Protein AF-A0A1L9BGU7-F1 (afdb_monomer)

Organism: NCBI:txid83449

Secondary structure (DSSP, 8-state):
-HHHHHTT-SEEEEE-STTS-HHHHHHHHHHHHHHTT---EEEEE--SS-TTHHHHHHHHHHHHHTTT-TTHHHHHH-TTS-HHHHHHHHHHHHHTSTT-EEEEES----PPTTSPPPHHHHHHHHHHHHHHT-TT-EEEEE--TT---TTPEEEE--S---HHHHS-GGGSTTTHHHHHHHHHHHGGGGGGS-HHHHHHHHHHHHTT--HHHHHHHT--HHHHHHHHHHTSSSHHHHHHHHHHHTT-SS-B-HHHHHHTTGGGS-HHHHHHIIIIIEEEETTEEEE-HHHHHHHHHTT-S-HHHHHHHHHHHHHHHHHHHHHHHHTT-HHHHHHHHHHHHHHHHHHT-HHHHHSSSS----HHHHHHHHHHHHHTT-HHHHHHHHHHHHHH-TT-HHHHHHHHHHHHHHT--HHHHHHHHHHHHHH-TT-HHHHHHHHHHHHHTT-HHHHHHHHHHHHHHH--S-GGGGHHHIIIIIHHHHHHHHHTT-HHHHHHHHHTS-HHHHHH-HHHHHHHHHHHHHHHHHTT---S-TTS-TTTTTS--SS---HHHHTTEEEEEEEEEEEE-SS-EEEEEEEE-TTT--EEEEEEEE-HHHHHHHTTTSTT----TT-EEEEEEEPPPTT-SS-EEEEEE--S--TTT---SSPPSS-TTHHHHHHHHTT--

Structure (mmCIF, N/CA/C/O backbone):
data_AF-A0A1L9BGU7-F1
#
_entry.id   AF-A0A1L9BGU7-F1
#
loop_
_atom_site.group_PDB
_atom_site.id
_atom_site.type_symbol
_atom_site.label_atom_id
_atom_site.label_alt_id
_atom_site.label_comp_id
_atom_site.label_asym_id
_atom_site.label_entity_id
_atom_site.label_seq_id
_atom_site.pdbx_PDB_ins_code
_atom_site.Cartn_x
_atom_site.Cartn_y
_atom_site.Cartn_z
_atom_site.occupancy
_atom_site.B_iso_or_equiv
_atom_site.auth_seq_id
_atom_site.auth_comp_id
_atom_site.auth_asym_id
_atom_site.auth_atom_id
_atom_site.pdbx_PDB_model_num
ATOM 1 N N . MET A 1 1 ? -30.555 -4.571 18.712 1.00 84.94 1 MET A N 1
ATOM 2 C CA . MET A 1 1 ? -29.286 -5.071 19.296 1.00 84.94 1 MET A CA 1
ATOM 3 C C . MET A 1 1 ? -29.514 -5.781 20.628 1.00 84.94 1 MET A C 1
ATOM 5 O O . MET A 1 1 ? -29.569 -6.997 20.608 1.00 84.94 1 MET A O 1
ATOM 9 N N . ARG A 1 2 ? -29.739 -5.081 21.756 1.00 82.69 2 ARG A N 1
ATOM 10 C CA . ARG A 1 2 ? -29.904 -5.728 23.083 1.00 82.69 2 ARG A CA 1
ATOM 11 C C . ARG A 1 2 ? -30.995 -6.803 23.138 1.00 82.69 2 ARG A C 1
ATOM 13 O O . ARG A 1 2 ? -30.746 -7.878 23.661 1.00 82.69 2 ARG A O 1
ATOM 20 N N . ALA A 1 3 ? -32.172 -6.516 22.582 1.00 83.94 3 ALA A N 1
ATOM 21 C CA . ALA A 1 3 ? -33.269 -7.483 22.535 1.00 83.94 3 ALA A CA 1
ATOM 22 C C . ALA A 1 3 ? -32.882 -8.760 21.766 1.00 83.94 3 ALA A C 1
ATOM 24 O O . ALA A 1 3 ? -33.153 -9.849 22.245 1.00 83.94 3 ALA A O 1
ATOM 25 N N . ALA A 1 4 ? -32.172 -8.618 20.641 1.00 84.44 4 ALA A N 1
ATOM 26 C CA . ALA A 1 4 ? -31.720 -9.748 19.829 1.00 84.44 4 ALA A CA 1
ATOM 27 C C . ALA A 1 4 ? -30.653 -10.602 20.544 1.00 84.44 4 ALA A C 1
ATOM 29 O O . ALA A 1 4 ? -30.721 -11.825 20.508 1.00 84.44 4 ALA A O 1
ATOM 30 N N . LEU A 1 5 ? -29.705 -9.977 21.260 1.00 84.25 5 LEU A N 1
ATOM 31 C CA . LEU A 1 5 ? -28.765 -10.723 22.116 1.00 84.25 5 LEU A CA 1
ATOM 32 C C . LEU A 1 5 ? -29.499 -11.447 23.254 1.00 84.25 5 LEU A C 1
ATOM 34 O O . LEU A 1 5 ? -29.192 -12.594 23.556 1.00 84.25 5 LEU A O 1
ATOM 38 N N . GLY A 1 6 ? -30.492 -10.796 23.868 1.00 82.31 6 GLY A N 1
ATOM 39 C CA . GLY A 1 6 ? -31.303 -11.392 24.932 1.00 82.31 6 GLY A CA 1
ATOM 40 C C . GLY A 1 6 ? -32.196 -12.544 24.465 1.00 82.31 6 GLY A C 1
ATOM 41 O O . GLY A 1 6 ? -32.498 -13.423 25.262 1.00 82.31 6 GLY A O 1
ATOM 42 N N . SER A 1 7 ? -32.5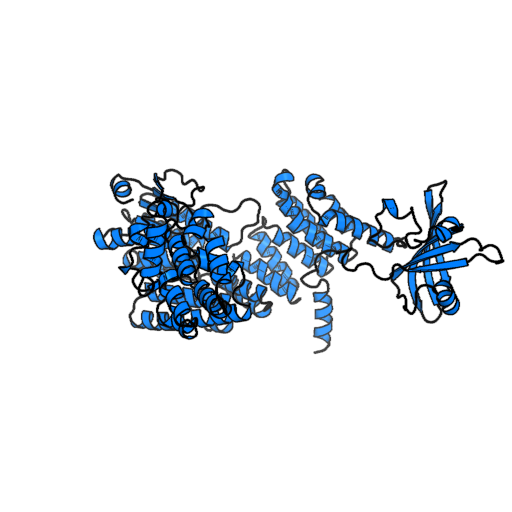86 -12.573 23.187 1.00 83.50 7 SER A N 1
ATOM 43 C CA . SER A 1 7 ? -33.381 -13.651 22.587 1.00 83.50 7 SER A CA 1
ATOM 44 C C . SER A 1 7 ? -32.539 -14.825 22.071 1.00 83.50 7 SER A C 1
ATOM 46 O O . SER A 1 7 ? -33.051 -15.650 21.322 1.00 83.50 7 SER A O 1
ATOM 48 N N . GLY A 1 8 ? -31.251 -14.891 22.429 1.00 82.75 8 GLY A N 1
ATOM 49 C CA . GLY A 1 8 ? -30.374 -16.015 22.092 1.00 82.75 8 GLY A CA 1
ATOM 50 C C . GLY A 1 8 ? -29.666 -15.915 20.740 1.00 82.75 8 GLY A C 1
ATOM 51 O O . GLY A 1 8 ? -29.096 -16.909 20.299 1.00 82.75 8 GLY A O 1
ATOM 52 N N . ALA A 1 9 ? -29.655 -14.750 20.076 1.00 86.31 9 ALA A N 1
ATOM 53 C CA . ALA A 1 9 ? -28.866 -14.594 18.855 1.00 86.31 9 ALA A CA 1
ATOM 54 C C . ALA A 1 9 ? -27.372 -14.821 19.152 1.00 86.31 9 ALA A C 1
ATOM 56 O O . ALA A 1 9 ? -26.791 -14.171 20.029 1.00 86.31 9 ALA A O 1
ATOM 57 N N . THR A 1 10 ? -26.757 -15.741 18.410 1.00 90.12 10 THR A N 1
ATOM 58 C CA . THR A 1 10 ? -25.336 -16.099 18.532 1.00 90.12 10 THR A CA 1
ATOM 59 C C . THR A 1 10 ? -24.440 -15.127 17.768 1.00 90.12 10 THR A C 1
ATOM 61 O O . THR A 1 10 ? -23.324 -14.850 18.201 1.00 90.12 10 THR A O 1
ATOM 64 N N . MET A 1 11 ? -24.926 -14.549 16.666 1.00 93.19 11 MET A N 1
ATOM 65 C CA . MET A 1 11 ? -24.217 -13.532 15.892 1.00 93.19 11 MET A CA 1
ATOM 66 C C . MET A 1 11 ? -25.169 -12.429 15.420 1.00 93.19 11 MET A C 1
ATOM 68 O O . MET A 1 11 ? -26.231 -12.700 14.862 1.00 93.19 11 MET A O 1
ATOM 72 N N . LEU A 1 12 ? -24.773 -11.172 15.622 1.00 94.19 12 LEU A N 1
ATOM 73 C CA . LEU A 1 12 ? -25.428 -9.984 15.083 1.00 94.19 12 LEU A CA 1
ATOM 74 C C . LEU A 1 12 ? -24.540 -9.321 14.031 1.00 94.19 12 LEU A C 1
ATOM 76 O O . LEU A 1 12 ? -23.402 -8.961 14.329 1.00 94.19 12 LEU A O 1
ATOM 80 N N . ALA A 1 13 ? -25.085 -9.075 12.842 1.00 93.06 13 ALA A N 1
ATOM 81 C CA . ALA A 1 13 ? -24.424 -8.298 11.797 1.00 93.06 13 ALA A CA 1
ATOM 82 C C . ALA A 1 13 ? -24.963 -6.860 11.792 1.00 93.06 13 ALA A C 1
ATOM 84 O O . ALA A 1 13 ? -26.110 -6.619 11.413 1.00 93.06 13 ALA A O 1
ATOM 85 N N . LEU A 1 14 ? -24.147 -5.889 12.205 1.00 91.94 14 LEU A N 1
ATOM 86 C CA . LEU A 1 14 ? -24.494 -4.469 12.145 1.00 91.94 14 LEU A CA 1
ATOM 87 C C . LEU A 1 14 ? -24.260 -3.951 10.724 1.00 91.94 14 LEU A C 1
ATOM 89 O O . LEU A 1 14 ? -23.121 -3.686 10.329 1.00 91.94 14 LEU A O 1
ATOM 93 N N . LYS A 1 15 ? -25.347 -3.792 9.966 1.00 88.75 15 LYS A N 1
ATOM 94 C CA . LYS A 1 15 ? -25.348 -3.297 8.583 1.00 88.75 15 LYS A CA 1
ATOM 95 C C . LYS A 1 15 ? -25.882 -1.869 8.511 1.00 88.75 15 LYS A C 1
ATOM 97 O O . LYS A 1 15 ? -26.483 -1.353 9.446 1.00 88.75 15 LYS A O 1
ATOM 102 N N . GLY A 1 16 ? -25.629 -1.199 7.395 1.00 81.75 16 GLY A N 1
ATOM 103 C CA . GLY A 1 16 ? -26.110 0.158 7.132 1.00 81.75 16 GLY A CA 1
ATOM 104 C C . GLY A 1 16 ? -25.230 0.873 6.115 1.00 81.75 16 GLY A C 1
ATOM 105 O O . GLY A 1 16 ? -24.106 0.428 5.844 1.00 81.75 16 GLY A O 1
ATOM 106 N N . GLN A 1 17 ? -25.716 1.991 5.576 1.00 76.38 17 GLN A N 1
ATOM 107 C CA . GLN A 1 17 ? -24.970 2.804 4.612 1.00 76.38 17 GLN A CA 1
ATOM 108 C C . GLN A 1 17 ? -23.632 3.317 5.189 1.00 76.38 17 GLN A C 1
ATOM 110 O O . GLN A 1 17 ? -23.334 3.211 6.392 1.00 76.38 17 GLN A O 1
ATOM 115 N N . ARG A 1 18 ? -22.772 3.858 4.316 1.00 70.94 18 ARG A N 1
ATOM 116 C CA . ARG A 1 18 ? -21.583 4.603 4.760 1.00 70.94 18 ARG A CA 1
ATOM 117 C C . ARG A 1 18 ? -22.058 5.765 5.638 1.00 70.94 18 ARG A C 1
ATOM 119 O O . ARG A 1 18 ? -23.049 6.388 5.297 1.00 70.94 18 ARG A O 1
ATOM 126 N N . SER A 1 19 ? -21.373 6.021 6.756 1.00 71.62 19 SER A N 1
ATOM 127 C CA . SER A 1 19 ? -21.734 7.002 7.806 1.00 71.62 19 SER A CA 1
ATOM 128 C C . SER A 1 19 ? -22.910 6.669 8.743 1.00 71.62 19 SER A C 1
ATOM 130 O O . SER A 1 19 ? -23.156 7.429 9.673 1.00 71.62 19 SER A O 1
ATOM 132 N N . ALA A 1 20 ? -23.553 5.499 8.630 1.00 75.81 20 ALA A N 1
ATOM 133 C CA . ALA A 1 20 ? -24.648 5.094 9.532 1.00 75.81 20 ALA A CA 1
ATOM 134 C C . ALA A 1 20 ? -24.241 4.879 11.016 1.00 75.81 20 ALA A C 1
ATOM 136 O O . ALA A 1 20 ? -25.021 4.360 11.807 1.00 75.81 20 ALA A O 1
ATOM 137 N N . GLY A 1 21 ? -23.005 5.217 11.407 1.00 79.38 21 GLY A N 1
ATOM 138 C CA . GLY A 1 21 ? -22.549 5.142 12.797 1.00 79.38 21 GLY A CA 1
ATOM 139 C C . GLY A 1 21 ? -22.289 3.728 13.325 1.00 79.38 21 GLY A C 1
ATOM 140 O O . GLY A 1 21 ? -22.344 3.529 14.533 1.00 79.38 21 GLY A O 1
ATOM 141 N N . LYS A 1 22 ? -21.993 2.749 12.455 1.00 86.25 22 LYS A N 1
ATOM 142 C CA . LYS A 1 22 ? -21.775 1.336 12.835 1.00 86.25 22 LYS A CA 1
ATOM 143 C C . LYS A 1 22 ? -20.751 1.154 13.962 1.00 86.25 22 LYS A C 1
ATOM 145 O O . LYS A 1 22 ? -21.089 0.563 14.982 1.00 86.25 22 LYS A O 1
ATOM 150 N N . SER A 1 23 ? -19.549 1.704 13.805 1.00 85.75 23 SER A N 1
ATOM 151 C CA . SER A 1 23 ? -18.476 1.599 14.804 1.00 85.75 23 SER A CA 1
ATOM 152 C C . SER A 1 23 ? -18.863 2.261 16.130 1.00 85.75 23 SER A C 1
ATOM 154 O O . SER A 1 23 ? -18.726 1.653 17.187 1.00 85.75 23 SER A O 1
ATOM 156 N N . ALA A 1 24 ? -19.482 3.448 16.083 1.00 83.75 24 ALA A N 1
ATOM 157 C CA . ALA A 1 24 ? -19.988 4.130 17.277 1.00 83.75 24 ALA A CA 1
ATOM 158 C C . ALA A 1 24 ? -21.103 3.333 17.983 1.00 83.75 24 ALA A C 1
ATOM 160 O O . ALA A 1 24 ? -21.158 3.277 19.211 1.00 83.75 24 ALA A O 1
ATOM 161 N N . ALA A 1 25 ? -21.992 2.687 17.222 1.00 88.25 25 ALA A N 1
ATOM 162 C CA . ALA A 1 25 ? -23.036 1.823 17.762 1.00 88.25 25 ALA A CA 1
ATOM 163 C C . ALA A 1 25 ? -22.452 0.558 18.413 1.00 88.25 25 ALA A C 1
ATOM 165 O O . ALA A 1 25 ? -22.899 0.182 19.497 1.00 88.25 25 ALA A O 1
ATOM 166 N N . ALA A 1 26 ? -21.442 -0.058 17.790 1.00 91.44 26 ALA A N 1
ATOM 167 C CA . ALA A 1 26 ? -20.724 -1.210 18.329 1.00 91.44 26 ALA A CA 1
ATOM 168 C C . ALA A 1 26 ? -19.986 -0.859 19.631 1.00 91.44 26 ALA A C 1
ATOM 170 O O . ALA A 1 26 ? -20.182 -1.535 20.639 1.00 91.44 26 ALA A O 1
ATOM 171 N N . ALA A 1 27 ? -19.227 0.242 19.648 1.00 89.00 27 ALA A N 1
ATOM 172 C CA . ALA A 1 27 ? -18.522 0.727 20.834 1.00 89.00 27 ALA A CA 1
ATOM 173 C C . ALA A 1 27 ? -19.491 1.084 21.976 1.00 89.00 27 ALA A C 1
ATOM 175 O O . ALA A 1 27 ? -19.292 0.682 23.124 1.00 89.00 27 ALA A O 1
ATOM 176 N N . LYS A 1 28 ? -20.602 1.771 21.667 1.00 89.12 28 LYS A N 1
ATOM 177 C CA . LYS A 1 28 ? -21.647 2.077 22.657 1.00 89.12 28 LYS A CA 1
ATOM 178 C C . LYS A 1 28 ? -22.281 0.807 23.221 1.00 89.12 28 LYS A C 1
ATOM 180 O O . LYS A 1 28 ? -22.528 0.746 24.422 1.00 89.12 28 LYS A O 1
ATOM 185 N N . LEU A 1 29 ? -22.562 -0.189 22.379 1.00 91.69 29 LEU A N 1
ATOM 186 C CA . LEU A 1 29 ? -23.108 -1.467 22.830 1.00 91.69 29 LEU A CA 1
ATOM 187 C C . LEU A 1 29 ? -22.119 -2.199 23.739 1.00 91.69 29 LEU A C 1
ATOM 189 O O . LEU A 1 29 ? -22.529 -2.634 24.810 1.00 91.69 29 LEU A O 1
ATOM 193 N N . ALA A 1 30 ? -20.848 -2.294 23.340 1.00 91.62 30 ALA A N 1
ATOM 194 C CA . ALA A 1 30 ? -19.791 -2.912 24.136 1.00 91.62 30 ALA A CA 1
ATOM 195 C C . ALA A 1 30 ? -19.731 -2.298 25.540 1.00 91.62 30 ALA A C 1
ATOM 197 O O . ALA A 1 30 ? -19.812 -3.016 26.532 1.00 91.62 30 ALA A O 1
ATOM 198 N N . ARG A 1 31 ? -19.723 -0.962 25.621 1.00 89.88 31 ARG A N 1
ATOM 199 C CA . ARG A 1 31 ? -19.737 -0.234 26.892 1.00 89.88 31 ARG A CA 1
ATOM 200 C C . ARG A 1 31 ? -20.977 -0.535 27.733 1.00 89.88 31 ARG A C 1
ATOM 202 O O . ARG A 1 31 ? -20.855 -0.845 28.907 1.00 89.88 31 ARG A O 1
ATOM 209 N N . VAL A 1 32 ? -22.169 -0.470 27.137 1.00 90.44 32 VAL A N 1
ATOM 210 C CA . VAL A 1 32 ? -23.433 -0.755 27.840 1.00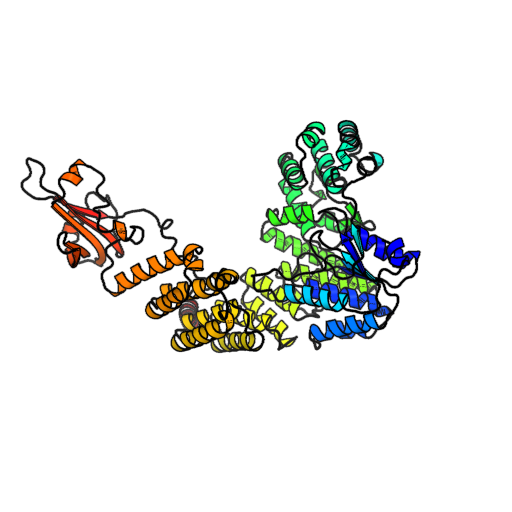 90.44 32 VAL A CA 1
ATOM 211 C C . VAL A 1 32 ? -23.450 -2.180 28.404 1.00 90.44 32 VAL A C 1
ATOM 213 O O . VAL A 1 32 ? -23.921 -2.397 29.516 1.00 90.44 32 VAL A O 1
ATOM 216 N N . LEU A 1 33 ? -22.935 -3.159 27.660 1.00 90.38 33 LEU A N 1
ATOM 217 C CA . LEU A 1 33 ? -22.846 -4.543 28.127 1.00 90.38 33 LEU A CA 1
ATOM 218 C C . LEU A 1 33 ? -21.845 -4.692 29.286 1.00 90.38 33 LEU A C 1
ATOM 220 O O . LEU A 1 33 ? -22.174 -5.342 30.280 1.00 90.38 33 LEU A O 1
ATOM 224 N N . ALA A 1 34 ? -20.680 -4.046 29.195 1.00 87.56 34 ALA A N 1
ATOM 225 C CA . ALA A 1 34 ? -19.657 -4.098 30.240 1.00 87.56 34 ALA A CA 1
ATOM 226 C C . ALA A 1 34 ? -20.081 -3.349 31.520 1.00 87.56 34 ALA A C 1
ATOM 228 O O . ALA A 1 34 ? -20.040 -3.912 32.610 1.00 87.56 34 ALA A O 1
ATOM 229 N N . GLU A 1 35 ? -20.526 -2.096 31.399 1.00 88.06 35 GLU A N 1
ATOM 230 C CA . GLU A 1 35 ? -20.803 -1.208 32.538 1.00 88.06 35 GLU A CA 1
ATOM 231 C C . GLU A 1 35 ? -22.176 -1.468 33.171 1.00 88.06 35 GLU A C 1
ATOM 233 O O . GLU A 1 35 ? -22.280 -1.614 34.388 1.00 88.06 35 GLU A O 1
ATOM 238 N N . GLU A 1 36 ? -23.246 -1.537 32.368 1.00 83.69 36 GLU A N 1
ATOM 239 C CA . GLU A 1 36 ? -24.613 -1.632 32.906 1.00 83.69 36 GLU A CA 1
ATOM 240 C C . GLU A 1 36 ? -24.984 -3.070 33.282 1.00 83.69 36 GLU A C 1
ATOM 242 O O . GLU A 1 36 ? -25.737 -3.288 34.230 1.00 83.69 36 GLU A O 1
ATOM 247 N N . ARG A 1 37 ? -24.485 -4.064 32.534 1.00 75.06 37 ARG A N 1
ATOM 248 C CA . ARG A 1 37 ? -24.844 -5.480 32.729 1.00 75.06 37 ARG A CA 1
ATOM 249 C C . ARG A 1 37 ? -23.760 -6.325 33.379 1.00 75.06 37 ARG A C 1
ATOM 251 O O . ARG A 1 37 ? -24.039 -7.482 33.683 1.00 75.06 37 ARG A O 1
ATOM 258 N N . LYS A 1 38 ? -22.560 -5.772 33.595 1.00 84.31 38 LYS A N 1
ATOM 259 C CA . LYS A 1 38 ? -21.396 -6.514 34.107 1.00 84.31 38 LYS A CA 1
ATOM 260 C C . LYS A 1 38 ? -21.115 -7.791 33.301 1.00 84.31 38 LYS A C 1
ATOM 262 O O . LYS A 1 38 ? -20.649 -8.784 33.852 1.00 84.31 38 LYS A O 1
ATOM 267 N N . GLN A 1 39 ? -21.448 -7.781 32.009 1.00 86.12 39 GLN A N 1
ATOM 268 C CA . GLN A 1 39 ? -21.186 -8.900 31.113 1.00 86.12 39 GLN A CA 1
ATOM 269 C C . GLN A 1 39 ? -19.757 -8.764 30.569 1.00 86.12 39 GLN A C 1
ATOM 271 O O . GLN A 1 39 ? -19.393 -7.660 30.159 1.00 86.12 39 GLN A O 1
ATOM 276 N N . PRO A 1 40 ? -18.946 -9.837 30.531 1.00 89.06 40 PRO A N 1
ATOM 277 C CA . PRO A 1 40 ? -17.625 -9.779 29.918 1.00 89.06 40 PRO A CA 1
ATOM 278 C C . PRO A 1 40 ? -17.739 -9.428 28.433 1.00 89.06 40 PRO A C 1
ATOM 280 O O . PRO A 1 40 ? -18.518 -10.036 27.694 1.00 89.06 40 PRO A O 1
ATOM 283 N N . VAL A 1 41 ? -16.967 -8.439 27.989 1.00 92.44 41 VAL A N 1
ATOM 284 C CA . VAL A 1 41 ? -16.930 -8.000 26.593 1.00 92.44 41 VAL A CA 1
ATOM 285 C C . VAL A 1 41 ? -15.484 -7.929 26.144 1.00 92.44 41 VAL A C 1
ATOM 287 O O . VAL A 1 41 ? -14.657 -7.333 26.827 1.00 92.44 41 VAL A O 1
ATOM 290 N N . VAL A 1 42 ? -15.204 -8.485 24.968 1.00 93.19 42 VAL A N 1
ATOM 291 C CA . VAL A 1 42 ? -13.938 -8.269 24.265 1.00 93.19 42 VAL A CA 1
ATOM 292 C C . VAL A 1 42 ? -14.246 -7.457 23.019 1.00 93.19 42 VAL A C 1
ATOM 294 O O . VAL A 1 42 ? -14.942 -7.924 22.115 1.00 93.19 42 VAL A O 1
ATOM 297 N N . PHE A 1 43 ? -13.771 -6.215 22.995 1.00 93.19 43 PHE A N 1
ATOM 298 C CA . PHE A 1 43 ? -13.943 -5.305 21.871 1.00 93.19 43 PHE A CA 1
ATOM 299 C C . PHE A 1 43 ? -12.684 -5.309 21.005 1.00 93.19 43 PHE A C 1
ATOM 301 O O . PHE A 1 43 ? -11.630 -4.827 21.418 1.00 93.19 43 PHE A O 1
ATOM 308 N N . ILE A 1 44 ? -12.797 -5.837 19.792 1.00 92.31 44 ILE A N 1
ATOM 309 C CA . ILE A 1 44 ? -11.717 -5.874 18.811 1.00 92.31 44 ILE A CA 1
ATOM 310 C C . ILE A 1 44 ? -12.064 -4.888 17.709 1.00 92.31 44 ILE A C 1
ATOM 312 O O . ILE A 1 44 ? -13.072 -5.044 17.026 1.00 92.31 44 ILE A O 1
ATOM 316 N N . SER A 1 45 ? -11.219 -3.881 17.525 1.00 89.31 45 SER A N 1
ATOM 317 C CA . SER A 1 45 ? -11.273 -3.004 16.361 1.00 89.31 45 SER A CA 1
ATOM 318 C C . SER A 1 45 ? -9.997 -3.197 15.569 1.00 89.31 45 SER A C 1
ATOM 320 O O . SER A 1 45 ? -8.911 -3.079 16.137 1.00 89.31 45 SER A O 1
ATOM 322 N N . ILE A 1 46 ? -10.129 -3.527 14.284 1.00 88.06 46 ILE A N 1
ATOM 323 C CA . ILE A 1 46 ? -8.989 -3.537 13.367 1.00 88.06 46 ILE A CA 1
ATOM 324 C C . ILE A 1 46 ? -8.758 -2.087 12.935 1.00 88.06 46 ILE A C 1
ATOM 326 O O . ILE A 1 46 ? -9.644 -1.511 12.285 1.00 88.06 46 ILE A O 1
ATOM 330 N N . PRO A 1 47 ? -7.611 -1.473 13.291 1.00 85.00 47 PRO A N 1
ATOM 331 C CA . PRO A 1 47 ? -7.311 -0.115 12.875 1.00 85.00 47 PRO A CA 1
ATOM 332 C C . PRO A 1 47 ? -7.412 0.017 11.356 1.00 85.00 47 PRO A C 1
ATOM 334 O O . PRO A 1 47 ? -6.965 -0.841 10.592 1.00 85.00 47 PRO A O 1
ATOM 337 N N . ARG A 1 48 ? -8.041 1.101 10.901 1.00 71.94 48 ARG A N 1
ATOM 338 C CA . ARG A 1 48 ? -8.187 1.365 9.471 1.00 71.94 48 ARG A CA 1
ATOM 339 C C . ARG A 1 48 ? -6.877 1.916 8.938 1.00 71.94 48 ARG A C 1
ATOM 341 O O . ARG A 1 48 ? -6.487 3.005 9.341 1.00 71.94 48 ARG A O 1
ATOM 348 N N . ASN A 1 49 ? -6.304 1.221 7.961 1.00 67.25 49 ASN A N 1
ATOM 349 C CA . ASN A 1 49 ? -5.027 1.548 7.330 1.00 67.25 49 ASN A CA 1
ATOM 350 C C . ASN A 1 49 ? -3.856 1.439 8.323 1.00 67.25 49 ASN A C 1
ATOM 352 O O . ASN A 1 49 ? -3.769 2.152 9.317 1.00 67.25 49 ASN A O 1
ATOM 356 N N . GLY A 1 50 ? -2.957 0.512 8.033 1.00 77.69 50 GLY A N 1
ATOM 357 C CA . GLY A 1 50 ? -1.811 0.184 8.865 1.00 77.69 50 GLY A CA 1
ATOM 358 C C . GLY A 1 50 ? -1.439 -1.256 8.588 1.00 77.69 50 GLY A C 1
ATOM 359 O O . GLY A 1 50 ? -2.284 -2.148 8.679 1.00 77.69 50 GLY A O 1
ATOM 360 N N . ASP A 1 51 ? -0.196 -1.472 8.193 1.00 89.12 51 ASP A N 1
ATOM 361 C CA . ASP A 1 51 ? 0.309 -2.814 7.927 1.00 89.12 51 ASP A CA 1
ATOM 362 C C . ASP A 1 51 ? 0.436 -3.633 9.236 1.00 89.12 51 ASP A C 1
ATOM 364 O O . ASP A 1 51 ? 0.424 -4.853 9.213 1.00 89.12 51 ASP A O 1
ATOM 368 N N . ASP A 1 52 ? 0.394 -2.982 10.403 1.00 89.94 52 ASP A N 1
ATOM 369 C CA . ASP A 1 52 ? 0.375 -3.589 11.741 1.00 89.94 52 ASP A CA 1
ATOM 370 C C . ASP A 1 52 ? -1.039 -3.891 12.288 1.00 89.94 52 ASP A C 1
ATOM 372 O O . ASP A 1 52 ? -1.188 -4.354 13.421 1.00 89.94 52 ASP A O 1
ATOM 376 N N . ALA A 1 53 ? -2.105 -3.610 11.529 1.00 88.50 53 ALA A N 1
ATOM 377 C CA . ALA A 1 53 ? -3.467 -3.553 12.068 1.00 88.50 53 ALA A CA 1
ATOM 378 C C . ALA A 1 53 ? -3.948 -4.874 12.702 1.00 88.50 53 ALA A C 1
ATOM 380 O O . ALA A 1 53 ? -4.642 -4.852 13.723 1.00 88.50 53 ALA A O 1
ATOM 381 N N . ALA A 1 54 ? -3.580 -6.022 12.125 1.00 92.06 54 ALA A N 1
ATOM 382 C CA . ALA A 1 54 ? -3.939 -7.335 12.663 1.00 92.06 54 ALA A CA 1
ATOM 383 C C . ALA A 1 54 ? -3.219 -7.617 13.995 1.00 92.06 54 ALA A C 1
ATOM 385 O O . ALA A 1 54 ? -3.856 -8.031 14.966 1.00 92.06 54 ALA A O 1
ATOM 386 N N . ALA A 1 55 ? -1.921 -7.310 14.066 1.00 91.81 55 ALA A N 1
ATOM 387 C CA . ALA A 1 55 ? -1.106 -7.417 15.273 1.00 91.81 55 ALA A CA 1
ATOM 388 C C . ALA A 1 55 ? -1.636 -6.537 16.414 1.00 91.81 55 ALA A C 1
ATOM 390 O O . ALA A 1 55 ? -1.819 -7.017 17.536 1.00 91.81 55 ALA A O 1
ATOM 391 N N . VAL A 1 56 ? -1.974 -5.277 16.121 1.00 90.69 56 VAL A N 1
ATOM 392 C CA . VAL A 1 56 ? -2.563 -4.351 17.102 1.00 90.69 56 VAL A CA 1
ATOM 393 C C . VAL A 1 56 ? -3.909 -4.870 17.610 1.00 90.69 56 VAL A C 1
ATOM 395 O O . VAL A 1 56 ? -4.149 -4.893 18.818 1.00 90.69 56 VAL A O 1
ATOM 398 N N . ALA A 1 57 ? -4.778 -5.339 16.712 1.00 92.12 57 ALA A N 1
ATOM 399 C CA . ALA A 1 57 ? -6.078 -5.889 17.084 1.00 92.12 57 ALA A CA 1
ATOM 400 C C . ALA A 1 57 ? -5.951 -7.142 17.970 1.00 92.12 57 ALA A C 1
ATOM 402 O O . ALA A 1 57 ? -6.665 -7.262 18.969 1.00 92.12 57 ALA A O 1
ATOM 403 N N . LEU A 1 58 ? -5.018 -8.046 17.649 1.00 93.94 58 LEU A N 1
ATOM 404 C CA . LEU A 1 58 ? -4.748 -9.244 18.446 1.00 93.94 58 LEU A CA 1
ATOM 405 C C . LEU A 1 58 ? -4.198 -8.888 19.835 1.00 93.94 58 LEU A C 1
ATOM 407 O O . LEU A 1 58 ? -4.665 -9.429 20.838 1.00 93.94 58 LEU A O 1
ATOM 411 N N . LEU A 1 59 ? -3.255 -7.944 19.914 1.00 92.56 59 LEU A N 1
ATOM 412 C CA . LEU A 1 59 ? -2.690 -7.485 21.183 1.00 92.56 59 LEU A CA 1
ATOM 413 C C . LEU A 1 59 ? -3.746 -6.799 22.062 1.00 92.56 59 LEU A C 1
ATOM 415 O O . LEU A 1 59 ? -3.795 -7.047 23.265 1.00 92.56 59 LEU A O 1
ATOM 419 N N . HIS A 1 60 ? -4.627 -5.987 21.472 1.00 89.31 60 HIS A N 1
ATOM 420 C CA . HIS A 1 60 ? -5.753 -5.372 22.181 1.00 89.31 60 HIS A CA 1
ATOM 421 C C . HIS A 1 60 ? -6.778 -6.397 22.677 1.00 89.31 60 HIS A C 1
ATOM 423 O O . HIS A 1 60 ? -7.372 -6.206 23.740 1.00 89.31 60 HIS A O 1
ATOM 429 N N . ALA A 1 61 ? -7.013 -7.476 21.928 1.00 91.81 61 ALA A N 1
ATOM 430 C CA . ALA A 1 61 ? -7.859 -8.571 22.391 1.00 91.81 61 ALA A CA 1
ATOM 431 C C . ALA A 1 61 ? -7.212 -9.282 23.591 1.00 91.81 61 ALA A C 1
ATOM 433 O O . ALA A 1 61 ? -7.856 -9.486 24.619 1.00 91.81 61 ALA A O 1
ATOM 434 N N . ALA A 1 62 ? -5.917 -9.587 23.490 1.00 92.62 62 ALA A N 1
ATOM 435 C CA . ALA A 1 62 ? -5.149 -10.224 24.554 1.00 92.62 62 ALA A CA 1
ATOM 436 C C . ALA A 1 62 ? -5.070 -9.367 25.828 1.00 92.62 62 ALA A C 1
ATOM 438 O O . ALA A 1 62 ? -5.181 -9.904 26.928 1.00 92.62 62 ALA A O 1
ATOM 439 N N . SER A 1 63 ? -4.928 -8.043 25.703 1.00 90.44 63 SER A N 1
ATOM 440 C CA . SER A 1 63 ? -4.877 -7.145 26.862 1.00 90.44 63 SER A CA 1
ATOM 441 C C . SER A 1 63 ? -6.204 -7.092 27.623 1.00 90.44 63 SER A C 1
ATOM 443 O O . SER A 1 63 ? -6.190 -7.030 28.846 1.00 90.44 63 SER A O 1
ATOM 445 N N . GLN A 1 64 ? -7.342 -7.177 26.927 1.00 89.88 64 GLN A N 1
ATOM 446 C CA . GLN A 1 64 ? -8.672 -7.245 27.552 1.00 89.88 64 GLN A CA 1
ATOM 447 C C . GLN A 1 64 ? -8.944 -8.593 28.228 1.00 89.88 64 GLN A C 1
ATOM 449 O O . GLN A 1 64 ? -9.714 -8.663 29.180 1.00 89.88 64 GLN A O 1
ATOM 454 N N . LEU A 1 65 ? -8.308 -9.664 27.752 1.00 88.88 65 LEU A N 1
ATOM 455 C CA . LEU A 1 65 ? -8.393 -10.990 28.362 1.00 88.88 65 LEU A CA 1
ATOM 456 C C . LEU A 1 65 ? -7.440 -11.167 29.547 1.00 88.88 65 LEU A C 1
ATOM 458 O O . LEU A 1 65 ? -7.563 -12.156 30.264 1.00 88.88 65 LEU A O 1
ATOM 462 N N . ASN A 1 66 ? -6.506 -10.238 29.763 1.00 86.00 66 ASN A N 1
ATOM 463 C CA . ASN A 1 66 ? -5.432 -10.389 30.741 1.00 86.00 66 ASN A CA 1
ATOM 464 C C . ASN A 1 66 ? -5.945 -10.593 32.174 1.00 86.00 66 ASN A C 1
ATOM 466 O O . ASN A 1 66 ? -5.373 -11.388 32.909 1.00 86.00 66 ASN A O 1
ATOM 470 N N . ASP A 1 67 ? -7.047 -9.946 32.553 1.00 82.69 67 ASP A N 1
ATOM 471 C CA . ASP A 1 67 ? -7.624 -10.105 33.895 1.00 82.69 67 ASP A CA 1
ATOM 472 C C . ASP A 1 67 ? -8.237 -11.501 34.106 1.00 82.69 67 ASP A C 1
ATOM 474 O O . ASP A 1 67 ? -8.280 -12.008 35.225 1.00 82.69 67 ASP A O 1
ATOM 478 N N . LEU A 1 68 ? -8.694 -12.143 33.024 1.00 82.25 68 LEU A N 1
ATOM 479 C CA . LEU A 1 68 ? -9.310 -13.474 33.043 1.00 82.25 68 LEU A CA 1
ATOM 480 C C . LEU A 1 68 ? -8.288 -14.596 32.810 1.00 82.25 68 LEU A C 1
ATOM 482 O O . LEU A 1 68 ? -8.465 -15.713 33.297 1.00 82.25 68 LEU A O 1
ATOM 486 N N . ALA A 1 69 ? -7.239 -14.314 32.040 1.00 87.94 69 ALA A N 1
ATOM 487 C CA . ALA A 1 69 ? -6.185 -15.249 31.667 1.00 87.94 69 ALA A CA 1
ATOM 488 C C . ALA A 1 69 ? -4.821 -14.525 31.596 1.00 87.94 69 ALA A C 1
ATOM 490 O O . ALA A 1 69 ? -4.329 -14.234 30.498 1.00 87.94 69 ALA A O 1
ATOM 491 N N . PRO A 1 70 ? -4.180 -14.252 32.751 1.00 88.06 70 PRO A N 1
ATOM 492 C CA . PRO A 1 70 ? -2.950 -13.450 32.833 1.00 88.06 70 PRO A CA 1
ATOM 493 C C . PRO A 1 70 ? -1.760 -14.012 32.046 1.00 88.06 70 PRO A C 1
ATOM 495 O O . PRO A 1 70 ? -0.835 -13.288 31.690 1.00 88.06 70 PRO A O 1
ATOM 498 N N . GLN A 1 71 ? -1.774 -15.312 31.748 1.00 88.69 71 GLN A N 1
ATOM 499 C CA . GLN A 1 71 ? -0.748 -15.988 30.959 1.00 88.69 71 GLN A CA 1
ATOM 500 C C . GLN A 1 71 ? -0.780 -15.628 29.467 1.00 88.69 71 GLN A C 1
ATOM 502 O O . GLN A 1 71 ? 0.205 -15.845 28.769 1.00 88.69 71 GLN A O 1
ATOM 507 N N . VAL A 1 72 ? -1.892 -15.094 28.952 1.00 91.94 72 VAL A N 1
ATOM 508 C CA . VAL A 1 72 ? -2.063 -14.877 27.508 1.00 91.94 72 VAL A CA 1
ATOM 509 C C . VAL A 1 72 ? -1.203 -13.722 27.023 1.00 91.94 72 VAL A C 1
ATOM 511 O O . VAL A 1 72 ? -0.471 -13.861 26.049 1.00 91.94 72 VAL A O 1
ATOM 514 N N . LEU A 1 73 ? -1.249 -12.581 27.707 1.00 91.75 73 LEU A N 1
ATOM 515 C CA . LEU A 1 73 ? -0.572 -11.375 27.244 1.00 91.75 73 LEU A CA 1
ATOM 516 C C . LEU A 1 73 ? 0.963 -11.525 27.145 1.00 91.75 73 LEU A C 1
ATOM 518 O O . LEU A 1 73 ? 1.508 -11.108 26.120 1.00 91.75 73 LEU A O 1
ATOM 522 N N . PRO A 1 74 ? 1.680 -12.137 28.114 1.00 92.19 74 PRO A N 1
ATOM 523 C CA . PRO A 1 74 ? 3.110 -12.427 27.970 1.00 92.19 74 PRO A CA 1
ATOM 524 C C . PRO A 1 74 ? 3.438 -13.299 26.752 1.00 92.19 74 PRO A C 1
ATOM 526 O O . PRO A 1 74 ? 4.428 -13.058 26.066 1.00 92.19 74 PRO A O 1
ATOM 529 N N . GLU A 1 75 ? 2.589 -14.278 26.448 1.00 93.19 75 GLU A N 1
ATOM 530 C CA . GLU A 1 75 ? 2.791 -15.191 25.323 1.00 93.19 75 GLU A CA 1
ATOM 531 C C . GLU A 1 75 ? 2.533 -14.510 23.974 1.00 93.19 75 GLU A C 1
ATOM 533 O O . GLU A 1 75 ? 3.267 -14.739 23.014 1.00 93.19 75 GLU A O 1
ATOM 538 N N . ILE A 1 76 ? 1.552 -13.605 23.901 1.00 93.06 76 ILE A N 1
ATOM 539 C CA . ILE A 1 76 ? 1.307 -12.778 22.708 1.00 93.06 76 ILE A CA 1
ATOM 540 C C . ILE A 1 76 ? 2.452 -11.792 22.461 1.00 93.06 76 ILE A C 1
ATOM 542 O O . ILE A 1 76 ? 2.823 -11.548 21.313 1.00 93.06 76 ILE A O 1
ATOM 546 N N . LYS A 1 77 ? 3.059 -11.269 23.529 1.00 91.25 77 LYS A N 1
ATOM 547 C CA . LYS A 1 77 ? 4.246 -10.408 23.449 1.00 91.25 77 LYS A CA 1
ATOM 548 C C . LYS A 1 77 ? 5.528 -11.165 23.098 1.00 91.25 77 LYS A C 1
ATOM 550 O O . LYS A 1 77 ? 6.509 -10.537 22.715 1.00 91.25 77 LYS A O 1
ATOM 555 N N . SER A 1 78 ? 5.550 -12.489 23.238 1.00 89.69 78 SER A N 1
ATOM 556 C CA . SER A 1 78 ? 6.752 -13.277 22.980 1.00 89.69 78 SER A CA 1
ATOM 557 C C . SER A 1 78 ? 7.124 -13.227 21.492 1.00 89.69 78 SER A C 1
ATOM 559 O O . SER A 1 78 ? 6.310 -13.628 20.654 1.00 89.69 78 SER A O 1
ATOM 561 N N . PRO A 1 79 ? 8.350 -12.805 21.131 1.00 83.38 79 PRO A N 1
ATOM 562 C CA . PRO A 1 79 ? 8.804 -12.841 19.743 1.00 83.38 79 PRO A CA 1
ATOM 563 C C . PRO A 1 79 ? 9.038 -14.278 19.254 1.00 83.38 79 PRO A C 1
ATOM 565 O O . PRO A 1 79 ? 9.075 -14.517 18.061 1.00 83.38 79 PRO A O 1
ATOM 568 N N . LYS A 1 80 ? 9.143 -15.256 20.167 1.00 84.44 80 LYS A N 1
ATOM 569 C CA . LYS A 1 80 ? 9.393 -16.669 19.836 1.00 84.44 80 LYS A CA 1
ATOM 570 C C . LYS A 1 80 ? 8.159 -17.422 19.335 1.00 84.44 80 LYS A C 1
ATOM 572 O O . LYS A 1 80 ? 8.276 -18.588 18.969 1.00 84.44 80 LYS A O 1
ATOM 577 N N . ARG A 1 81 ? 6.973 -16.812 19.404 1.00 88.31 81 ARG A N 1
ATOM 578 C CA . ARG A 1 81 ? 5.731 -17.421 18.921 1.00 88.31 81 ARG A CA 1
ATOM 579 C C . ARG A 1 81 ? 5.372 -16.841 17.565 1.00 88.31 81 ARG A C 1
ATOM 581 O O . ARG A 1 81 ? 5.274 -15.625 17.424 1.00 88.31 81 ARG A O 1
ATOM 588 N N . ALA A 1 82 ? 5.108 -17.718 16.606 1.00 87.31 82 ALA A N 1
ATOM 589 C CA . ALA A 1 82 ? 4.606 -17.310 15.303 1.00 87.31 82 ALA A CA 1
ATOM 590 C C . ALA A 1 82 ? 3.181 -16.741 15.414 1.00 87.31 82 ALA A C 1
ATOM 592 O O . ALA A 1 82 ? 2.436 -17.069 16.346 1.00 87.31 82 ALA A O 1
ATOM 593 N N . TRP A 1 83 ? 2.782 -15.937 14.428 1.00 90.44 83 TRP A N 1
ATOM 594 C CA . TRP A 1 83 ? 1.442 -15.356 14.312 1.00 90.44 83 TRP A CA 1
ATOM 595 C C . TRP A 1 83 ? 0.311 -16.367 14.555 1.00 90.44 83 TRP A C 1
ATOM 597 O O . TRP A 1 83 ? -0.529 -16.163 15.433 1.00 90.44 83 TRP A O 1
ATOM 607 N N . SER A 1 84 ? 0.334 -17.505 13.857 1.00 91.00 84 SER A N 1
ATOM 608 C CA . SER A 1 84 ? -0.705 -18.540 13.958 1.00 91.00 84 SER A CA 1
ATOM 609 C C . SER A 1 84 ? -0.846 -19.105 15.376 1.00 91.00 84 SER A C 1
ATOM 611 O O . SER A 1 84 ? -1.957 -19.329 15.851 1.00 91.00 84 SER A O 1
ATOM 613 N N . GLN A 1 85 ? 0.266 -19.267 16.098 1.00 92.69 85 GLN A N 1
ATOM 614 C CA . GLN A 1 85 ? 0.275 -19.747 17.483 1.00 92.69 85 GLN A CA 1
ATOM 615 C C . GLN A 1 85 ? -0.288 -18.704 18.452 1.00 92.69 85 GLN A C 1
ATOM 617 O O . GLN A 1 85 ? -0.994 -19.052 19.400 1.00 92.69 85 GLN A O 1
ATOM 622 N N . LYS A 1 86 ? 0.025 -17.421 18.230 1.00 94.69 86 LYS A N 1
ATOM 623 C CA . LYS A 1 86 ? -0.533 -16.308 19.010 1.00 94.69 86 LYS A CA 1
ATOM 624 C C . LYS A 1 86 ? -2.040 -16.195 18.792 1.00 94.69 86 LYS A C 1
ATOM 626 O O . LYS A 1 86 ? -2.801 -16.059 19.749 1.00 94.69 86 LYS A O 1
ATOM 631 N N . LEU A 1 87 ? -2.472 -16.303 17.540 1.00 95.62 87 LEU A N 1
ATOM 632 C CA . LEU A 1 87 ? -3.875 -16.262 17.160 1.00 95.62 87 LEU A CA 1
ATOM 633 C C . LEU A 1 87 ? -4.667 -17.441 17.751 1.00 95.62 87 LEU A C 1
ATOM 635 O O . LEU A 1 87 ? -5.743 -17.233 18.318 1.00 95.62 87 LEU A O 1
ATOM 639 N N . GLU A 1 88 ? -4.119 -18.658 17.689 1.00 96.00 88 GLU A N 1
ATOM 640 C CA . GLU A 1 88 ? -4.712 -19.844 18.321 1.00 96.00 88 GLU A CA 1
ATOM 641 C C . GLU A 1 88 ? -4.893 -19.645 19.829 1.00 96.00 88 GLU A C 1
ATOM 643 O O . GLU A 1 88 ? -5.976 -19.882 20.358 1.00 96.00 88 GLU A O 1
ATOM 648 N N . LEU A 1 89 ? -3.870 -19.127 20.515 1.00 95.81 89 LEU A N 1
ATOM 649 C CA . LEU A 1 89 ? -3.919 -18.903 21.958 1.00 95.81 89 LEU A CA 1
ATOM 650 C C . LEU A 1 89 ? -5.061 -17.960 22.369 1.00 95.81 89 LEU A C 1
ATOM 652 O O . LEU A 1 89 ? -5.766 -18.234 23.345 1.00 95.81 89 LEU A O 1
ATOM 656 N N . VAL A 1 90 ? -5.270 -16.861 21.637 1.00 95.50 90 VAL A N 1
ATOM 657 C CA . VAL A 1 90 ? -6.390 -15.940 21.906 1.00 95.50 90 VAL A CA 1
ATOM 658 C C . VAL A 1 90 ? -7.731 -16.620 21.629 1.00 95.50 90 VAL A C 1
ATOM 660 O O . VAL A 1 90 ? -8.645 -16.509 22.448 1.00 95.50 90 VAL A O 1
ATOM 663 N N . ALA A 1 91 ? -7.851 -17.358 20.522 1.00 95.50 91 ALA A N 1
ATOM 664 C CA . ALA A 1 91 ? -9.078 -18.070 20.167 1.00 95.50 91 ALA A CA 1
ATOM 665 C C . ALA A 1 91 ? -9.459 -19.138 21.211 1.00 95.50 91 ALA A C 1
ATOM 667 O O . ALA A 1 91 ? -10.609 -19.192 21.648 1.00 95.50 91 ALA A O 1
ATOM 668 N N . GLU A 1 92 ? -8.497 -19.944 21.666 1.00 94.88 92 GLU A N 1
ATOM 669 C CA . GLU A 1 92 ? -8.702 -20.932 22.730 1.00 94.88 92 GLU A CA 1
ATOM 670 C C . GLU A 1 92 ? -9.068 -20.281 24.064 1.00 94.88 92 GLU A C 1
ATOM 672 O O . GLU A 1 92 ? -9.915 -20.790 24.799 1.00 94.88 92 GLU A O 1
ATOM 677 N N . THR A 1 93 ? -8.437 -19.151 24.391 1.00 94.81 93 THR A N 1
ATOM 678 C CA . THR A 1 93 ? -8.747 -18.410 25.618 1.00 94.81 93 THR A CA 1
ATOM 679 C C . THR A 1 93 ? -10.187 -17.917 25.586 1.00 94.81 93 THR A C 1
ATOM 681 O O . THR A 1 93 ? -10.918 -18.123 26.550 1.00 94.81 93 THR A O 1
ATOM 684 N N . LEU A 1 94 ? -10.619 -17.333 24.468 1.00 93.81 94 LEU A N 1
ATOM 685 C CA . LEU A 1 94 ? -11.999 -16.900 24.261 1.00 93.81 94 LEU A CA 1
ATOM 686 C C . LEU A 1 94 ? -12.992 -18.065 24.371 1.00 93.81 94 LEU A C 1
ATOM 688 O O . LEU A 1 94 ? -14.024 -17.924 25.022 1.00 93.81 94 LEU A O 1
ATOM 692 N N . ALA A 1 95 ? -12.664 -19.230 23.803 1.00 93.56 95 ALA A N 1
ATOM 693 C CA . ALA A 1 95 ? -13.510 -20.423 23.875 1.00 93.56 95 ALA A CA 1
ATOM 694 C C . ALA A 1 95 ? -13.740 -20.917 25.318 1.00 93.56 95 ALA A C 1
ATOM 696 O O . ALA A 1 95 ? -14.775 -21.508 25.615 1.00 93.56 95 ALA A O 1
ATOM 697 N N . ARG A 1 96 ? -12.793 -20.662 26.231 1.00 92.75 96 ARG A N 1
ATOM 698 C CA . ARG A 1 96 ? -12.888 -21.034 27.655 1.00 92.75 96 ARG A CA 1
ATOM 699 C C . ARG A 1 96 ? -13.646 -20.007 28.509 1.00 92.75 96 ARG A C 1
ATOM 701 O O . ARG A 1 96 ? -13.757 -20.211 29.714 1.00 92.75 96 ARG A O 1
ATOM 708 N N . GLN A 1 97 ? -14.166 -18.929 27.916 1.00 88.81 97 GLN A N 1
ATOM 709 C CA . GLN A 1 97 ? -14.860 -17.839 28.617 1.00 88.81 97 GLN A CA 1
ATOM 710 C C . GLN A 1 97 ? -16.332 -17.725 28.169 1.00 88.81 97 GLN A C 1
ATOM 712 O O . GLN A 1 97 ? -16.718 -16.723 27.546 1.00 88.81 97 GLN A O 1
ATOM 717 N N . PRO A 1 98 ? -17.178 -18.738 28.459 1.00 83.19 98 PRO A N 1
ATOM 718 C CA . PRO A 1 98 ? -18.574 -18.740 28.034 1.00 83.19 98 PRO A CA 1
ATOM 719 C C . PRO A 1 98 ? -19.331 -17.537 28.613 1.00 83.19 98 PRO A C 1
ATOM 721 O O . PRO A 1 98 ? -19.131 -17.143 29.760 1.00 83.19 98 PRO A O 1
ATOM 724 N N . GLY A 1 99 ? -20.212 -16.938 27.809 1.00 86.12 99 GLY A N 1
ATOM 725 C CA . GLY A 1 99 ? -20.970 -15.735 28.184 1.00 86.12 99 GLY A CA 1
ATOM 726 C C . GLY A 1 99 ? -20.287 -14.405 27.843 1.00 86.12 99 GLY A C 1
ATOM 727 O O . GLY A 1 99 ? -20.933 -13.356 27.935 1.00 86.12 99 GLY A O 1
ATOM 728 N N . THR A 1 100 ? -19.030 -14.441 27.387 1.00 90.62 100 THR A N 1
ATOM 729 C CA . THR A 1 100 ? -18.346 -13.273 26.819 1.00 90.62 100 THR A CA 1
ATOM 730 C C . THR A 1 100 ? -18.994 -12.856 25.501 1.00 90.62 100 THR A C 1
ATOM 732 O O . THR A 1 100 ? -19.293 -13.693 24.645 1.00 90.62 100 THR A O 1
ATOM 735 N N . VAL A 1 101 ? -19.194 -11.551 25.313 1.00 93.56 101 VAL A N 1
ATOM 736 C CA . VAL A 1 101 ? -19.628 -10.991 24.027 1.00 93.56 101 VAL A CA 1
ATOM 737 C C . VAL A 1 101 ? -18.411 -10.492 23.264 1.00 93.56 101 VAL A C 1
ATOM 739 O O . VAL A 1 101 ? -17.715 -9.581 23.714 1.00 93.56 101 VAL A O 1
ATOM 742 N N . LEU A 1 102 ? -18.174 -11.060 22.085 1.00 94.69 102 LEU A N 1
ATOM 743 C CA . LEU A 1 102 ? -17.150 -10.586 21.163 1.00 94.69 102 LEU A CA 1
ATOM 744 C C . LEU A 1 102 ? -17.743 -9.493 20.271 1.00 94.69 102 LEU A C 1
ATOM 746 O O . LEU A 1 102 ? -18.640 -9.755 19.467 1.00 94.69 102 LEU A O 1
ATOM 750 N N . VAL A 1 103 ? -17.240 -8.269 20.388 1.00 95.38 103 VAL A N 1
ATOM 751 C CA . VAL A 1 103 ? -17.631 -7.155 19.518 1.00 95.38 103 VAL A CA 1
ATOM 752 C C . VAL A 1 103 ? -16.492 -6.881 18.544 1.00 95.38 103 VAL A C 1
ATOM 754 O O . VAL A 1 103 ? -15.402 -6.515 18.967 1.00 95.38 103 VAL A O 1
ATOM 757 N N . PHE A 1 104 ? -16.748 -7.052 17.249 1.00 93.38 104 PHE A N 1
ATOM 758 C CA . PHE A 1 104 ? -15.759 -6.938 16.181 1.00 93.38 104 PHE A CA 1
ATOM 759 C C . PHE A 1 104 ? -16.082 -5.753 15.255 1.00 93.38 104 PHE A C 1
ATOM 761 O O . PHE A 1 104 ? -17.032 -5.780 14.460 1.00 93.38 104 PHE A O 1
ATOM 768 N N . ASP A 1 105 ? -15.289 -4.691 15.367 1.00 91.88 105 ASP A N 1
ATOM 769 C CA . ASP A 1 105 ? -15.367 -3.490 14.541 1.00 91.88 105 ASP A CA 1
ATOM 770 C C . ASP A 1 105 ? -14.353 -3.535 13.388 1.00 91.88 105 ASP A C 1
ATOM 772 O O . ASP A 1 105 ? -13.183 -3.870 13.565 1.00 91.88 105 ASP A O 1
ATOM 776 N N . ASN A 1 106 ? -14.828 -3.190 12.192 1.00 87.88 106 ASN A N 1
ATOM 777 C CA . ASN A 1 106 ? -14.089 -3.201 10.928 1.00 87.88 106 ASN A CA 1
ATOM 778 C C . ASN A 1 106 ? -13.334 -4.507 10.597 1.00 87.88 106 ASN A C 1
ATOM 780 O O . ASN A 1 106 ? -12.196 -4.440 10.132 1.00 87.88 106 ASN A O 1
ATOM 784 N N . PRO A 1 107 ? -13.944 -5.694 10.778 1.00 90.50 107 PRO A N 1
ATOM 785 C CA . PRO A 1 107 ? -13.300 -6.950 10.420 1.00 90.50 107 PRO A CA 1
ATOM 786 C C . PRO A 1 107 ? -13.061 -7.049 8.910 1.00 90.50 107 PRO A C 1
ATOM 788 O O . PRO A 1 107 ? -13.829 -6.522 8.093 1.00 90.50 107 PRO A O 1
ATOM 791 N N . ARG A 1 108 ? -12.033 -7.806 8.524 1.00 88.56 108 ARG A N 1
ATOM 792 C CA . ARG A 1 108 ? -11.794 -8.141 7.121 1.00 88.56 108 ARG A CA 1
ATOM 793 C C . ARG A 1 108 ? -12.510 -9.444 6.781 1.00 88.56 108 ARG A C 1
ATOM 795 O O . ARG A 1 108 ? -11.967 -10.527 6.947 1.00 88.56 108 ARG A O 1
ATOM 802 N N . LEU A 1 109 ? -13.753 -9.314 6.318 1.00 87.62 109 LEU A N 1
ATOM 803 C CA . LEU A 1 109 ? -14.648 -10.448 6.050 1.00 87.62 109 LEU A CA 1
ATOM 804 C C . LEU A 1 109 ? -14.334 -11.208 4.756 1.00 87.62 109 LEU A C 1
ATOM 806 O O . LEU A 1 109 ? -14.702 -12.370 4.638 1.00 87.62 109 LEU A O 1
ATOM 810 N N . GLU A 1 110 ? -13.669 -10.568 3.794 1.00 84.94 110 GLU A N 1
ATOM 811 C CA . GLU A 1 110 ? -13.375 -11.136 2.477 1.00 84.94 110 GLU A CA 1
ATOM 812 C C . GLU A 1 110 ? -11.966 -10.739 2.021 1.00 84.94 110 GLU A C 1
ATOM 814 O O . GLU A 1 110 ? -11.484 -9.643 2.330 1.00 84.94 110 GLU A O 1
ATOM 819 N N . LEU A 1 111 ? -11.331 -11.619 1.242 1.00 80.69 111 LEU A N 1
ATOM 820 C CA . LEU A 1 111 ? -10.130 -11.298 0.475 1.00 80.69 111 LEU A CA 1
ATOM 821 C C . LEU A 1 111 ? -10.541 -10.830 -0.934 1.00 80.69 111 LEU A C 1
ATOM 823 O O . LEU A 1 111 ? -11.338 -11.510 -1.586 1.00 80.69 111 LEU A O 1
ATOM 827 N N . PRO A 1 112 ? -10.021 -9.691 -1.429 1.00 67.50 112 PRO A N 1
ATOM 828 C CA . PRO A 1 112 ? -10.246 -9.251 -2.803 1.00 67.50 112 PRO A CA 1
ATOM 829 C C . PRO A 1 112 ? -9.930 -10.358 -3.819 1.00 67.50 112 PRO A C 1
ATOM 831 O O . PRO A 1 112 ? -8.859 -10.957 -3.773 1.00 67.50 112 PRO A O 1
ATOM 834 N N . ARG A 1 113 ? -10.833 -10.623 -4.767 1.00 65.75 113 ARG A N 1
ATOM 835 C CA . ARG A 1 113 ? -10.565 -11.581 -5.852 1.00 65.75 113 ARG A CA 1
ATOM 836 C C . ARG A 1 113 ? -9.598 -10.975 -6.876 1.00 65.75 113 ARG A C 1
ATOM 838 O O . ARG A 1 113 ? -9.686 -9.788 -7.173 1.00 65.75 113 ARG A O 1
ATOM 845 N N . GLY A 1 114 ? -8.713 -11.800 -7.438 1.00 58.16 114 GLY A N 1
ATOM 846 C CA . GLY A 1 114 ? -7.921 -11.460 -8.629 1.00 58.16 114 GLY A CA 1
ATOM 847 C C . GLY A 1 114 ? -6.626 -10.669 -8.410 1.00 58.16 114 GLY A C 1
ATOM 848 O O . GLY A 1 114 ? -5.917 -10.446 -9.378 1.00 58.16 114 GLY A O 1
ATOM 849 N N . PHE A 1 115 ? -6.275 -10.282 -7.180 1.00 58.59 115 PHE A N 1
ATOM 850 C CA . PHE A 1 115 ? -4.971 -9.674 -6.881 1.00 58.59 115 PHE A CA 1
ATOM 851 C C . PHE A 1 115 ? -4.217 -10.497 -5.829 1.00 58.59 115 PHE A C 1
ATOM 853 O O . PHE A 1 115 ? -4.861 -11.029 -4.914 1.00 58.59 115 PHE A O 1
ATOM 860 N N . PRO A 1 116 ? -2.876 -10.606 -5.919 1.00 64.12 116 PRO A N 1
ATOM 861 C CA . PRO A 1 116 ? -2.103 -11.269 -4.885 1.00 64.12 116 PRO A CA 1
ATOM 862 C C . PRO A 1 116 ? -2.228 -10.492 -3.574 1.00 64.12 116 PRO A C 1
ATOM 864 O O . PRO A 1 116 ? -2.130 -9.264 -3.526 1.00 64.12 116 PRO A O 1
ATOM 867 N N . GLN A 1 117 ? -2.514 -11.225 -2.505 1.00 76.19 117 GLN A N 1
ATOM 868 C CA . GLN A 1 117 ? -2.775 -10.641 -1.197 1.00 76.19 117 GLN A CA 1
ATOM 869 C C . GLN A 1 117 ? -1.455 -10.323 -0.496 1.00 76.19 117 GLN A C 1
ATOM 871 O O . GLN A 1 117 ? -0.536 -11.146 -0.494 1.00 76.19 117 GLN A O 1
ATOM 876 N N . THR A 1 118 ? -1.372 -9.146 0.128 1.00 83.69 118 THR A N 1
ATOM 877 C CA . THR A 1 118 ? -0.249 -8.806 1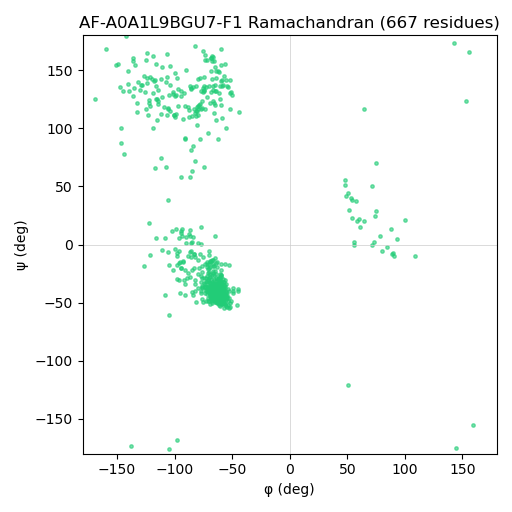.013 1.00 83.69 118 THR A CA 1
ATOM 878 C C . THR A 1 118 ? -0.286 -9.664 2.282 1.00 83.69 118 THR A C 1
ATOM 880 O O . THR A 1 118 ? -1.337 -10.201 2.636 1.00 83.69 118 THR A O 1
ATOM 883 N N . LEU A 1 119 ? 0.841 -9.777 2.992 1.00 89.00 119 LEU A N 1
ATOM 884 C CA . LEU A 1 119 ? 0.900 -10.444 4.301 1.00 89.00 119 LEU A CA 1
ATOM 885 C C . LEU A 1 119 ? -0.157 -9.868 5.259 1.00 89.00 119 LEU A C 1
ATOM 887 O O . LEU A 1 119 ? -1.075 -10.570 5.677 1.00 89.00 119 LEU A O 1
ATOM 891 N N . PHE A 1 120 ? -0.125 -8.548 5.443 1.00 90.56 120 PHE A N 1
ATOM 892 C CA . PHE A 1 120 ? -1.036 -7.797 6.314 1.00 90.56 120 PHE A CA 1
ATOM 893 C C . PHE A 1 120 ? -2.518 -8.015 5.969 1.00 90.56 120 PHE A C 1
ATOM 895 O O . PHE A 1 120 ? -3.397 -8.057 6.832 1.00 90.56 120 PHE A O 1
ATOM 902 N N . ALA A 1 121 ? -2.813 -8.167 4.674 1.00 87.81 121 ALA A N 1
ATOM 903 C CA . ALA A 1 121 ? -4.155 -8.435 4.188 1.00 87.81 121 ALA A CA 1
ATOM 904 C C . ALA A 1 121 ? -4.680 -9.805 4.620 1.00 87.81 121 ALA A C 1
ATOM 906 O O . ALA A 1 121 ? -5.865 -9.921 4.945 1.00 87.81 121 ALA A O 1
ATOM 907 N N . LEU A 1 122 ? -3.809 -10.811 4.567 1.00 89.50 122 LEU A N 1
ATOM 908 C CA . LEU A 1 122 ? -4.118 -12.194 4.897 1.00 89.50 122 LEU A CA 1
ATOM 909 C C . LEU A 1 122 ? -4.270 -12.378 6.394 1.00 89.50 122 LEU A C 1
ATOM 911 O O . LEU A 1 122 ? -5.231 -13.006 6.810 1.00 89.50 122 LEU A O 1
ATOM 915 N N . GLU A 1 123 ? -3.406 -11.770 7.194 1.00 91.69 123 GLU A N 1
ATOM 916 C CA . GLU A 1 123 ? -3.480 -11.862 8.653 1.00 91.69 123 GLU A CA 1
ATOM 917 C C . GLU A 1 123 ? -4.716 -11.177 9.216 1.00 91.69 123 GLU A C 1
ATOM 919 O O . GLU A 1 123 ? -5.397 -11.733 10.072 1.00 91.69 123 GLU A O 1
ATOM 924 N N . ALA A 1 124 ? -5.079 -9.999 8.698 1.00 91.38 124 ALA A N 1
ATOM 925 C CA . ALA A 1 124 ? -6.323 -9.341 9.093 1.00 91.38 124 ALA A CA 1
ATOM 926 C C . ALA A 1 124 ? -7.552 -10.212 8.770 1.00 91.38 124 ALA A C 1
ATOM 928 O O . ALA A 1 124 ? -8.526 -10.242 9.533 1.00 91.38 124 ALA A O 1
ATOM 929 N N . TYR A 1 125 ? -7.511 -10.931 7.643 1.00 91.69 125 TYR A N 1
ATOM 930 C CA . TYR A 1 125 ? -8.543 -11.895 7.271 1.00 91.69 125 TYR A CA 1
ATOM 931 C C . TYR A 1 125 ? -8.508 -13.142 8.167 1.00 91.69 125 TYR A C 1
ATOM 933 O O . TYR A 1 125 ? -9.547 -13.547 8.680 1.00 91.69 125 TYR A O 1
ATOM 941 N N . GLU A 1 126 ? -7.337 -13.718 8.426 1.00 93.31 126 GLU A N 1
ATOM 942 C CA . GLU A 1 126 ? -7.156 -14.900 9.273 1.00 93.31 126 GLU A CA 1
ATOM 943 C C . GLU A 1 126 ? -7.596 -14.635 10.717 1.00 93.31 126 GLU A C 1
ATOM 945 O O . GLU A 1 126 ? -8.382 -15.408 11.264 1.00 93.31 126 GLU A O 1
ATOM 950 N N . LEU A 1 127 ? -7.187 -13.500 11.297 1.00 94.69 127 LEU A N 1
ATOM 951 C CA . LEU A 1 127 ? -7.659 -13.003 12.591 1.00 94.69 127 LEU A CA 1
ATOM 952 C C . LEU A 1 127 ? -9.188 -12.977 12.629 1.00 94.69 127 LEU A C 1
ATOM 954 O O . LEU A 1 127 ? -9.812 -13.487 13.560 1.00 94.69 127 LEU A O 1
ATOM 958 N N . THR A 1 128 ? -9.796 -12.402 11.588 1.00 92.94 128 THR A N 1
ATOM 959 C CA . THR A 1 128 ? -11.250 -12.304 11.467 1.00 92.94 128 THR A CA 1
ATOM 960 C C . THR A 1 128 ? -11.895 -13.690 11.447 1.00 92.94 128 THR A C 1
ATOM 962 O O . THR A 1 128 ? -12.776 -13.965 12.262 1.00 92.94 128 THR A O 1
ATOM 965 N N . GLN A 1 129 ? -11.446 -14.578 10.556 1.00 92.75 129 GLN A N 1
ATOM 966 C CA . GLN A 1 129 ? -12.011 -15.920 10.404 1.00 92.75 129 GLN A CA 1
ATOM 967 C C . GLN A 1 129 ? -11.854 -16.751 11.679 1.00 92.75 129 GLN A C 1
ATOM 969 O O . GLN A 1 129 ? -12.815 -17.371 12.137 1.00 92.75 129 GLN A O 1
ATOM 974 N N . LYS A 1 130 ? -10.667 -16.728 12.293 1.00 95.25 130 LYS A N 1
ATOM 975 C CA . LYS A 1 130 ? -10.385 -17.515 13.491 1.00 95.25 130 LYS A CA 1
ATOM 976 C C . LYS A 1 130 ? -11.252 -17.075 14.667 1.00 95.25 130 LYS A C 1
ATOM 978 O O . LYS A 1 130 ? -11.883 -17.918 15.302 1.00 95.25 130 LYS A O 1
ATOM 983 N N . LEU A 1 131 ? -11.316 -15.773 14.948 1.00 94.00 131 LEU A N 1
ATOM 984 C CA . LEU A 1 131 ? -12.044 -15.267 16.114 1.00 94.00 131 LEU A CA 1
ATOM 985 C C . LEU A 1 131 ? -13.566 -15.334 15.929 1.00 94.00 131 LEU A C 1
ATOM 987 O O . LEU A 1 131 ? -14.287 -15.635 16.881 1.00 94.00 131 LEU A O 1
ATOM 991 N N . LEU A 1 132 ? -14.075 -15.135 14.706 1.00 92.19 132 LEU A N 1
ATOM 992 C CA . LEU A 1 132 ? -15.492 -15.374 14.409 1.00 92.19 132 LEU A CA 1
ATOM 993 C C . LEU A 1 132 ? -15.863 -16.865 14.451 1.00 92.19 132 LEU A C 1
ATOM 995 O O . LEU A 1 132 ? -17.019 -17.188 14.729 1.00 92.19 132 LEU A O 1
ATOM 999 N N . GLY A 1 133 ? -14.899 -17.762 14.232 1.00 92.12 133 GLY A N 1
ATOM 1000 C CA . GLY A 1 133 ? -15.073 -19.212 14.321 1.00 92.12 133 GLY A CA 1
ATOM 1001 C C . GLY A 1 133 ? -15.147 -19.774 15.747 1.00 92.12 133 GLY A C 1
ATOM 1002 O O . GLY A 1 133 ? -15.514 -20.938 15.915 1.00 92.12 133 GLY A O 1
ATOM 1003 N N . VAL A 1 134 ? -14.838 -18.981 16.781 1.00 93.12 134 VAL A N 1
ATOM 1004 C CA . VAL A 1 134 ? -14.921 -19.430 18.181 1.00 93.12 134 VAL A CA 1
ATOM 1005 C C . VAL A 1 134 ? -16.378 -19.740 18.542 1.00 93.12 134 VAL A C 1
ATOM 1007 O O . VAL A 1 134 ? -17.258 -18.878 18.450 1.00 93.12 134 VAL A O 1
ATOM 1010 N N . ARG A 1 135 ? -16.657 -20.986 18.934 1.00 90.25 135 ARG A N 1
ATOM 1011 C CA . ARG A 1 135 ? -18.010 -21.459 19.276 1.00 90.25 135 ARG A CA 1
ATOM 1012 C C . ARG A 1 135 ? -18.471 -20.909 20.629 1.00 90.25 135 ARG A C 1
ATOM 1014 O O . ARG A 1 135 ? -17.673 -20.374 21.386 1.00 90.25 135 ARG A O 1
ATOM 1021 N N . ASP A 1 136 ? -19.776 -20.982 20.885 1.00 87.19 136 ASP A N 1
ATOM 1022 C CA . ASP A 1 136 ? -20.404 -20.663 22.183 1.00 87.19 136 ASP A CA 1
ATOM 1023 C C . ASP A 1 136 ? -20.234 -19.217 22.696 1.00 87.19 136 ASP A C 1
ATOM 1025 O O . ASP A 1 136 ? -20.542 -18.903 23.846 1.00 87.19 136 ASP A O 1
ATOM 1029 N N . LEU A 1 137 ? -19.821 -18.301 21.814 1.00 90.81 137 LEU A N 1
ATOM 1030 C CA . LEU A 1 137 ? -19.778 -16.860 22.065 1.00 90.81 137 LEU A CA 1
ATOM 1031 C C . LEU A 1 137 ? -20.870 -16.123 21.301 1.00 90.81 137 LEU A C 1
ATOM 1033 O O . LEU A 1 137 ? -21.074 -16.377 20.106 1.00 90.81 137 LEU A O 1
ATOM 1037 N N . GLN A 1 138 ? -21.480 -15.141 21.968 1.00 93.00 138 GLN A N 1
ATOM 1038 C CA . GLN A 1 138 ? -22.285 -14.127 21.298 1.00 93.00 138 GLN A CA 1
ATOM 1039 C C . GLN A 1 138 ? -21.370 -13.136 20.582 1.00 93.00 138 GLN A C 1
ATOM 1041 O O . GLN A 1 138 ? -20.398 -12.645 21.156 1.00 93.00 138 GLN A O 1
ATOM 1046 N N . LYS A 1 139 ? -21.687 -12.831 19.325 1.00 94.06 139 LYS A N 1
ATOM 1047 C CA . LYS A 1 139 ? -20.847 -12.005 18.455 1.00 94.06 139 LYS A CA 1
ATOM 1048 C C . LYS A 1 139 ? -21.627 -10.814 17.934 1.00 94.06 139 LYS A C 1
ATOM 1050 O O . LYS A 1 139 ? -22.780 -10.946 17.533 1.00 94.06 139 LYS A O 1
ATOM 1055 N N . VAL A 1 140 ? -20.992 -9.651 17.898 1.00 95.31 140 VAL A N 1
ATOM 1056 C CA . VAL A 1 140 ? -21.520 -8.452 17.245 1.00 95.31 140 VAL A CA 1
ATOM 1057 C C . VAL A 1 140 ? -20.484 -7.978 16.249 1.00 95.31 140 VAL A C 1
ATOM 1059 O O . VAL A 1 140 ? -19.389 -7.597 16.637 1.00 95.31 140 VAL A O 1
ATOM 1062 N N . VAL A 1 141 ? -20.827 -7.996 14.970 1.00 94.19 141 VAL A N 1
ATOM 1063 C CA . VAL A 1 141 ? -19.880 -7.790 13.877 1.00 94.19 141 VAL A CA 1
ATOM 1064 C C . VAL A 1 141 ? -20.348 -6.612 13.043 1.00 94.19 141 VAL A C 1
ATOM 1066 O O . VAL A 1 141 ? -21.480 -6.599 12.560 1.00 94.19 141 VAL A O 1
ATOM 1069 N N . THR A 1 142 ? -19.503 -5.603 12.863 1.00 92.19 142 THR A N 1
ATOM 1070 C CA . THR A 1 142 ? -19.796 -4.555 11.875 1.00 92.19 142 THR A CA 1
ATOM 1071 C C . THR A 1 142 ? -19.561 -5.093 10.466 1.00 92.19 142 THR A C 1
ATOM 1073 O O . THR A 1 142 ? -18.536 -5.711 10.192 1.00 92.19 142 THR A O 1
ATOM 1076 N N . ALA A 1 143 ? -20.516 -4.872 9.564 1.00 85.81 143 ALA A N 1
ATOM 1077 C CA . ALA A 1 143 ? -20.448 -5.374 8.197 1.00 85.81 143 ALA A CA 1
ATOM 1078 C C . ALA A 1 143 ? -20.838 -4.290 7.185 1.00 85.81 143 ALA A C 1
ATOM 1080 O O . ALA A 1 143 ? -21.580 -3.340 7.479 1.00 85.81 143 ALA A O 1
ATOM 1081 N N . SER A 1 144 ? -20.330 -4.423 5.959 1.00 77.06 144 SER A N 1
ATOM 1082 C CA . SER A 1 144 ? -20.892 -3.695 4.824 1.00 77.06 144 SER A CA 1
ATOM 1083 C C . SER A 1 144 ? -22.288 -4.247 4.506 1.00 77.06 144 SER A C 1
ATOM 1085 O O . SER A 1 144 ? -22.644 -5.358 4.898 1.00 77.06 144 SER A O 1
ATOM 1087 N N . SER A 1 145 ? -23.104 -3.473 3.791 1.00 65.75 145 SER A N 1
ATOM 1088 C CA . SER A 1 145 ? -24.429 -3.932 3.356 1.00 65.75 145 SER A CA 1
ATOM 1089 C C . SER A 1 145 ? -24.361 -5.177 2.463 1.00 65.75 145 SER A C 1
ATOM 1091 O O . SER A 1 145 ? -25.300 -5.966 2.464 1.00 65.75 145 SER A O 1
ATOM 1093 N N . SER A 1 146 ? -23.256 -5.363 1.735 1.00 65.81 146 SER A N 1
ATOM 1094 C CA . SER A 1 146 ? -23.074 -6.427 0.746 1.00 65.81 146 SER A CA 1
ATOM 1095 C C . SER A 1 146 ? -22.374 -7.682 1.266 1.00 65.81 146 SER A C 1
ATOM 1097 O O . SER A 1 146 ? -22.434 -8.688 0.576 1.00 65.81 146 SER A O 1
ATOM 1099 N N . ALA A 1 147 ? -21.717 -7.647 2.431 1.00 67.50 147 ALA A N 1
ATOM 1100 C CA . ALA A 1 147 ? -21.022 -8.814 2.977 1.00 67.50 147 ALA A CA 1
ATOM 1101 C C . ALA A 1 147 ? -22.028 -9.750 3.681 1.00 67.50 147 ALA A C 1
ATOM 1103 O O . ALA A 1 147 ? -22.648 -9.336 4.674 1.00 67.50 147 ALA A O 1
ATOM 1104 N N . PRO A 1 148 ? -22.256 -10.980 3.185 1.00 68.56 148 PRO A N 1
ATOM 1105 C CA . PRO A 1 148 ? -23.071 -11.960 3.887 1.00 68.56 148 PRO A CA 1
ATOM 1106 C C . PRO A 1 148 ? -22.284 -12.544 5.069 1.00 68.56 148 PRO A C 1
ATOM 1108 O O . PRO A 1 148 ? -21.117 -12.900 4.939 1.00 68.56 148 PRO A O 1
ATOM 1111 N N . LEU A 1 149 ? -22.934 -12.653 6.228 1.00 82.44 149 LEU A N 1
ATOM 1112 C CA . LEU A 1 149 ? -22.437 -13.419 7.369 1.00 82.44 149 LEU A CA 1
ATOM 1113 C C . LEU A 1 149 ? -23.398 -14.585 7.586 1.00 82.44 149 LEU A C 1
ATOM 1115 O O . LEU A 1 149 ? -24.596 -14.369 7.772 1.00 82.44 149 LEU A O 1
ATOM 1119 N N . VAL A 1 150 ? -22.877 -15.807 7.513 1.00 80.25 150 VAL A N 1
ATOM 1120 C CA . VAL A 1 150 ? -23.664 -17.030 7.718 1.00 80.25 150 VAL A CA 1
ATOM 1121 C C . VAL A 1 150 ? -24.164 -17.060 9.166 1.00 80.25 150 VAL A C 1
ATOM 1123 O O . VAL A 1 150 ? -23.429 -16.690 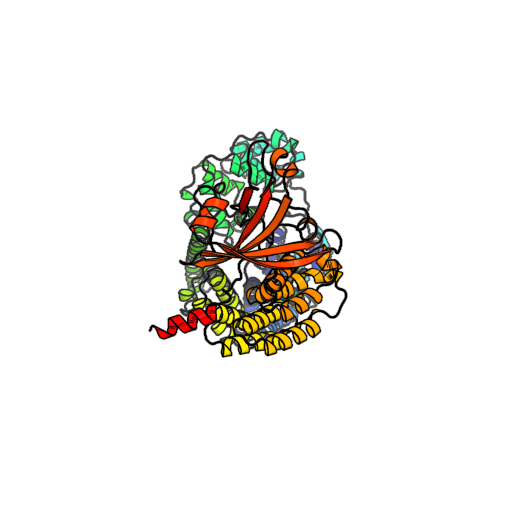10.079 1.00 80.25 150 VAL A O 1
ATOM 1126 N N . ASP A 1 151 ? -25.425 -17.448 9.363 1.00 83.31 151 ASP A N 1
ATOM 1127 C CA . ASP A 1 151 ? -26.089 -17.562 10.673 1.00 83.31 151 ASP A CA 1
ATOM 1128 C C . ASP A 1 151 ? -26.137 -16.267 11.514 1.00 83.31 151 ASP A C 1
ATOM 1130 O O . ASP A 1 151 ? -26.349 -16.302 12.729 1.00 83.31 151 ASP A O 1
ATOM 1134 N N . ALA A 1 152 ? -25.980 -15.097 10.882 1.00 89.38 152 ALA A N 1
ATOM 1135 C CA . ALA A 1 152 ? -26.062 -13.808 11.559 1.00 89.38 152 ALA A CA 1
ATOM 1136 C C . ALA A 1 152 ? -27.465 -13.192 11.482 1.00 89.38 152 ALA A C 1
ATOM 1138 O O . ALA A 1 152 ? -28.053 -13.047 10.412 1.00 89.38 152 ALA A O 1
ATOM 1139 N N . THR A 1 153 ? -27.978 -12.721 12.621 1.00 91.50 153 THR A N 1
ATOM 1140 C CA . THR A 1 153 ? -29.163 -11.855 12.646 1.00 91.50 153 THR A CA 1
ATOM 1141 C C . THR A 1 153 ? -28.762 -10.444 12.226 1.00 91.50 153 THR A C 1
ATOM 1143 O O . THR A 1 153 ? -27.968 -9.776 12.897 1.00 91.50 153 THR A O 1
ATOM 1146 N N . GLU A 1 154 ? -29.317 -9.966 11.118 1.00 90.81 154 GLU A N 1
ATOM 1147 C CA . GLU A 1 154 ? -29.009 -8.632 10.612 1.00 90.81 154 GLU A CA 1
ATOM 1148 C C . GLU A 1 154 ? -29.696 -7.537 11.433 1.00 90.81 154 GLU A C 1
ATOM 1150 O O . GLU A 1 154 ? -30.899 -7.559 11.692 1.00 90.81 154 GLU A O 1
ATOM 1155 N N . VAL A 1 155 ? -28.915 -6.530 11.817 1.00 89.19 155 VAL A N 1
ATOM 1156 C CA . VAL A 1 155 ? -29.407 -5.289 12.408 1.00 89.19 155 VAL A CA 1
ATOM 1157 C C . VAL A 1 155 ? -28.995 -4.152 11.487 1.00 89.19 155 VAL A C 1
ATOM 1159 O O . VAL A 1 155 ? -27.850 -3.698 11.505 1.00 89.19 155 VAL A O 1
ATOM 1162 N N . VAL A 1 156 ? -29.940 -3.692 10.672 1.00 86.75 156 VAL A N 1
ATOM 1163 C CA . VAL A 1 156 ? -29.729 -2.560 9.769 1.00 86.75 156 VAL A CA 1
ATOM 1164 C C . VAL A 1 156 ? -29.916 -1.267 10.557 1.00 86.75 156 VAL A C 1
ATOM 1166 O O . VAL A 1 156 ? -31.014 -0.963 11.022 1.00 86.75 156 VAL A O 1
ATOM 1169 N N . LEU A 1 157 ? -28.835 -0.509 10.737 1.00 81.75 157 LEU A N 1
ATOM 1170 C CA . LEU A 1 157 ? -28.907 0.826 11.317 1.00 81.75 157 LEU A CA 1
ATOM 1171 C C . LEU A 1 157 ? -29.672 1.746 10.355 1.00 81.75 157 LEU A C 1
ATOM 1173 O O . LEU A 1 157 ? -29.382 1.731 9.153 1.00 81.75 157 LEU A O 1
ATOM 1177 N N . PRO A 1 158 ? -30.644 2.530 10.857 1.00 71.75 158 PRO A N 1
ATOM 1178 C CA . PRO A 1 158 ? -31.467 3.377 10.010 1.00 71.75 158 PRO A CA 1
ATOM 1179 C C . PRO A 1 158 ? -30.598 4.398 9.269 1.00 71.75 158 PRO A C 1
ATOM 1181 O O . PRO A 1 158 ? -29.709 5.015 9.854 1.00 71.75 158 PRO A O 1
ATOM 1184 N N . THR A 1 159 ? -30.875 4.585 7.977 1.00 61.03 159 THR A N 1
ATOM 1185 C CA . THR A 1 159 ? -30.249 5.642 7.167 1.00 61.03 159 THR A CA 1
ATOM 1186 C C . THR A 1 159 ? -30.723 7.027 7.605 1.00 61.03 159 THR A C 1
ATOM 1188 O O . THR A 1 159 ? -29.981 7.997 7.498 1.00 61.03 159 THR A O 1
ATOM 1191 N N . ARG A 1 160 ? -31.960 7.111 8.115 1.00 63.09 160 ARG A N 1
ATOM 1192 C CA . ARG A 1 160 ? -32.609 8.375 8.455 1.00 63.09 160 ARG A CA 1
ATOM 1193 C C . ARG A 1 160 ? -32.067 8.925 9.765 1.00 63.09 160 ARG A C 1
ATOM 1195 O O . ARG A 1 160 ? -32.226 8.300 10.816 1.00 63.09 160 ARG A O 1
ATOM 1202 N N . CYS A 1 161 ? -31.432 10.089 9.695 1.00 75.12 161 CYS A N 1
ATOM 1203 C CA . CYS A 1 161 ? -31.140 10.862 10.889 1.00 75.12 161 CYS A CA 1
ATOM 1204 C C . CYS A 1 161 ? -32.434 11.497 11.419 1.00 75.12 161 CYS A C 1
ATOM 1206 O O . CYS A 1 161 ? -33.404 11.668 10.683 1.00 75.12 161 CYS A O 1
ATOM 1208 N N . ILE A 1 162 ? -32.446 11.857 12.700 1.00 86.25 162 ILE A N 1
ATOM 1209 C CA . ILE A 1 162 ? -33.461 12.764 13.236 1.00 86.25 162 ILE A CA 1
ATOM 1210 C C . ILE A 1 162 ? -32.865 14.165 13.098 1.00 86.25 162 ILE A C 1
ATOM 1212 O O . ILE A 1 162 ? -32.105 14.610 13.961 1.00 86.25 162 ILE A O 1
ATOM 1216 N N . ALA A 1 163 ? -33.135 14.836 11.975 1.00 88.62 163 ALA A N 1
ATOM 1217 C CA . ALA A 1 163 ? -32.493 16.109 11.646 1.00 88.62 163 ALA A CA 1
ATOM 1218 C C . ALA A 1 163 ? -32.747 17.171 12.722 1.00 88.62 163 ALA A C 1
ATOM 1220 O O . ALA A 1 163 ? -31.837 17.916 13.084 1.00 88.62 163 ALA A O 1
ATOM 1221 N N . SER A 1 164 ? -33.945 17.171 13.312 1.00 89.94 164 SER A N 1
ATOM 1222 C CA . SER A 1 164 ? -34.297 18.045 14.432 1.00 89.94 164 SER A CA 1
ATOM 1223 C C . SER A 1 164 ? -33.419 17.820 15.668 1.00 89.94 164 SER A C 1
ATOM 1225 O O . SER A 1 164 ? -33.151 18.772 16.390 1.00 89.94 164 SER A O 1
ATOM 1227 N N . GLU A 1 165 ? -32.899 16.614 15.912 1.00 89.88 165 GLU A N 1
ATOM 1228 C CA . GLU A 1 165 ? -31.951 16.353 17.004 1.00 89.88 165 GLU A CA 1
ATOM 1229 C C . GLU A 1 165 ? -30.520 16.767 16.668 1.00 89.88 165 GLU A C 1
ATOM 1231 O O . GLU A 1 165 ? -29.786 17.236 17.544 1.00 89.88 165 GLU A O 1
ATOM 1236 N N . VAL A 1 166 ? -30.097 16.569 15.418 1.00 88.56 166 VAL A N 1
ATOM 1237 C CA . VAL A 1 166 ? -28.742 16.917 14.963 1.00 88.56 166 VAL A CA 1
ATOM 1238 C C . VAL A 1 166 ? -28.587 18.435 14.847 1.00 88.56 166 VAL A C 1
ATOM 1240 O O . VAL A 1 166 ? -27.553 18.977 15.237 1.00 88.56 166 VAL A O 1
ATOM 1243 N N . LEU A 1 167 ? -29.617 19.130 14.362 1.00 93.44 167 LEU A N 1
ATOM 1244 C CA . LEU A 1 167 ? -29.624 20.573 14.094 1.00 93.44 167 LEU A CA 1
ATOM 1245 C C . LEU A 1 167 ? -30.165 21.419 15.254 1.00 93.44 167 LEU A C 1
ATOM 1247 O O . LEU A 1 167 ? -30.299 22.630 15.115 1.00 93.44 167 LEU A O 1
ATOM 1251 N N . GLN A 1 168 ? -30.431 20.813 16.415 1.00 93.81 168 GLN A N 1
ATOM 1252 C CA . GLN A 1 168 ? -30.814 21.535 17.631 1.00 93.81 168 GLN A CA 1
ATOM 1253 C C . GLN A 1 168 ? -29.807 22.663 17.937 1.00 93.81 168 GLN A C 1
ATOM 1255 O O . GLN A 1 168 ? -28.655 22.356 18.266 1.00 93.81 168 GLN A O 1
ATOM 1260 N N . PRO A 1 169 ? -30.208 23.952 17.924 1.00 92.75 169 PRO A N 1
ATOM 1261 C CA . PRO A 1 169 ? -29.266 25.077 18.005 1.00 92.75 169 PRO A CA 1
ATOM 1262 C C . PRO A 1 169 ? -28.361 25.050 19.242 1.00 92.75 169 PRO A C 1
ATOM 1264 O O . PRO A 1 169 ? -27.188 25.409 19.174 1.00 92.75 169 PRO A O 1
ATOM 1267 N N . LYS A 1 170 ? -28.870 24.528 20.367 1.00 92.62 170 LYS A N 1
ATOM 1268 C CA . LYS A 1 170 ? -28.132 24.380 21.635 1.00 92.62 170 LYS A CA 1
ATOM 1269 C C . LYS A 1 170 ? -26.930 23.430 21.555 1.00 92.62 170 LYS A C 1
ATOM 1271 O O . LYS A 1 170 ? -26.069 23.479 22.424 1.00 92.62 170 LYS A O 1
ATOM 1276 N N . ARG A 1 171 ? -26.867 22.552 20.548 1.00 88.69 171 ARG A N 1
ATOM 1277 C CA . ARG A 1 171 ? -25.750 21.610 20.346 1.00 88.69 171 ARG A CA 1
ATOM 1278 C C . ARG A 1 171 ? -24.588 22.227 19.563 1.00 88.69 171 ARG A C 1
ATOM 1280 O O . ARG A 1 171 ? -23.521 21.626 19.492 1.00 88.69 171 ARG A O 1
ATOM 1287 N N . TRP A 1 172 ? -24.796 23.410 18.992 1.00 91.00 172 TRP A N 1
ATOM 1288 C CA . TRP A 1 172 ? -23.898 24.062 18.047 1.00 91.00 172 TRP A CA 1
ATOM 1289 C C . TRP A 1 172 ? -23.283 25.317 18.667 1.00 91.00 172 TRP A C 1
ATOM 1291 O O . TRP A 1 172 ? -23.662 26.436 18.328 1.00 91.00 172 TRP A O 1
ATOM 1301 N N . ASN A 1 173 ? -22.332 25.141 19.587 1.00 87.06 173 ASN A N 1
ATOM 1302 C CA . ASN A 1 173 ? -21.703 26.235 20.339 1.00 87.06 173 ASN A CA 1
ATOM 1303 C C . ASN A 1 173 ? -21.103 27.307 19.404 1.00 87.06 173 ASN A C 1
ATOM 1305 O O . ASN A 1 173 ? -20.018 27.123 18.857 1.00 87.06 173 ASN A O 1
ATOM 1309 N N . GLY A 1 174 ? -21.820 28.420 19.215 1.00 87.56 174 GLY A N 1
ATOM 1310 C CA . GLY A 1 174 ? -21.453 29.512 18.301 1.00 87.56 174 GLY A CA 1
ATOM 1311 C C . GLY A 1 174 ? -21.956 29.372 16.856 1.00 87.56 174 GLY A C 1
ATOM 1312 O O . GLY A 1 174 ? -21.863 30.334 16.101 1.00 87.56 174 GLY A O 1
ATOM 1313 N N . LEU A 1 175 ? -22.530 28.224 16.470 1.00 94.25 175 LEU A N 1
ATOM 1314 C CA . LEU A 1 175 ? -23.089 27.972 15.130 1.00 94.25 175 LEU A CA 1
ATOM 1315 C C . LEU A 1 175 ? -24.614 27.718 15.124 1.00 94.25 175 LEU A C 1
ATOM 1317 O O . LEU A 1 175 ? -25.180 27.408 14.078 1.00 94.25 175 LEU A O 1
ATOM 1321 N N . GLY A 1 176 ? -25.289 27.853 16.272 1.00 95.31 176 GLY A N 1
ATOM 1322 C CA . GLY A 1 176 ? -26.708 27.513 16.440 1.00 95.31 176 GLY A CA 1
ATOM 1323 C C . GLY A 1 176 ? -27.657 28.201 15.458 1.00 95.31 176 GLY A C 1
ATOM 1324 O O . GLY A 1 176 ? -28.530 27.534 14.914 1.00 95.31 176 GLY A O 1
ATOM 1325 N N . ALA A 1 177 ? -27.440 29.485 15.156 1.00 96.38 177 ALA A N 1
ATOM 1326 C CA . ALA A 1 177 ? -28.267 30.225 14.198 1.00 96.38 177 ALA A CA 1
ATOM 1327 C C . ALA A 1 177 ? -28.204 29.636 12.774 1.00 96.38 177 ALA A C 1
ATOM 1329 O O . ALA A 1 177 ? -29.195 29.638 12.049 1.00 96.38 177 ALA A O 1
ATOM 1330 N N . TYR A 1 178 ? -27.055 29.084 12.372 1.00 96.12 178 TYR A N 1
ATOM 1331 C CA . TYR A 1 178 ? -26.892 28.454 11.059 1.00 96.12 178 TYR A CA 1
ATOM 1332 C C . TYR A 1 178 ? -27.554 27.074 11.011 1.00 96.12 178 TYR A C 1
ATOM 1334 O O . TYR A 1 178 ? -28.168 26.728 10.004 1.00 96.12 178 TYR A O 1
ATOM 1342 N N . ALA A 1 179 ? -27.479 26.311 12.107 1.00 96.00 179 ALA A N 1
ATOM 1343 C CA . ALA A 1 179 ? -28.198 25.046 12.242 1.00 96.00 179 ALA A CA 1
ATOM 1344 C C . ALA A 1 179 ? -29.722 25.252 12.247 1.00 96.00 179 ALA A C 1
ATOM 1346 O O . ALA A 1 179 ? -30.438 24.509 11.580 1.00 96.00 179 ALA A O 1
ATOM 1347 N N . GLU A 1 180 ? -30.208 26.298 12.922 1.00 96.31 180 GLU A N 1
ATOM 1348 C CA . GLU A 1 180 ? -31.619 26.700 12.906 1.00 96.31 180 GLU A CA 1
ATOM 1349 C C . GLU A 1 180 ? -32.075 27.109 11.504 1.00 96.31 180 GLU A C 1
ATOM 1351 O O . GLU A 1 180 ? -33.100 26.632 11.023 1.00 96.31 180 GLU A O 1
ATOM 1356 N N . ARG A 1 181 ? -31.282 27.933 10.807 1.00 96.06 181 ARG A N 1
ATOM 1357 C CA . ARG A 1 181 ? -31.567 28.330 9.423 1.00 96.06 181 ARG A CA 1
ATOM 1358 C C . ARG A 1 181 ? -31.632 27.118 8.491 1.00 96.06 181 ARG A C 1
ATOM 1360 O O . ARG A 1 181 ? -32.526 27.057 7.651 1.00 96.06 181 ARG A O 1
ATOM 1367 N N . LEU A 1 182 ? -30.717 26.158 8.650 1.00 95.25 182 LEU A N 1
ATOM 1368 C CA . LEU A 1 182 ? -30.740 24.905 7.899 1.00 95.25 182 LEU A CA 1
ATOM 1369 C C . LEU A 1 182 ? -32.030 24.127 8.205 1.00 95.25 182 LEU A C 1
ATOM 1371 O O . LEU A 1 182 ? -32.774 23.809 7.281 1.00 95.25 182 LEU A O 1
ATOM 1375 N N . LEU A 1 183 ? -32.349 23.899 9.486 1.00 94.75 183 LEU A N 1
ATOM 1376 C CA . LEU A 1 183 ? -33.542 23.159 9.912 1.00 94.75 183 LEU A CA 1
ATOM 1377 C C . LEU A 1 183 ? -34.840 23.793 9.386 1.00 94.75 183 LEU A C 1
ATOM 1379 O O . LEU A 1 183 ? -35.684 23.078 8.854 1.00 94.75 183 LEU A O 1
ATOM 1383 N N . ASN A 1 184 ? -34.970 25.119 9.463 1.00 94.88 184 ASN A N 1
ATOM 1384 C CA . ASN A 1 184 ? -36.152 25.850 8.998 1.00 94.88 184 ASN A CA 1
ATOM 1385 C C . ASN A 1 184 ? -36.349 25.770 7.477 1.00 94.88 184 ASN A C 1
ATOM 1387 O O . ASN A 1 184 ? -37.483 25.817 7.011 1.00 94.88 184 ASN A O 1
ATOM 1391 N N . ALA A 1 185 ? -35.269 25.640 6.700 1.00 94.19 185 ALA A N 1
ATOM 1392 C CA . ALA A 1 185 ? -35.349 25.591 5.242 1.00 94.19 185 ALA A CA 1
ATOM 1393 C C . ALA A 1 185 ? -35.837 24.241 4.688 1.00 94.19 185 ALA A C 1
ATOM 1395 O O . ALA A 1 185 ? -36.425 24.213 3.613 1.00 94.19 185 ALA A O 1
ATOM 1396 N N . GLY A 1 186 ? -35.590 23.130 5.395 1.00 89.50 186 GLY A N 1
ATOM 1397 C CA . GLY A 1 186 ? -35.890 21.780 4.885 1.00 89.50 186 GLY A CA 1
ATOM 1398 C C . GLY A 1 186 ? -36.754 20.903 5.782 1.00 89.50 186 GLY A C 1
ATOM 1399 O O . GLY A 1 186 ? -37.325 19.928 5.296 1.00 89.50 186 GLY A O 1
ATOM 1400 N N . GLY A 1 187 ? -36.874 21.215 7.076 1.00 90.06 187 GLY A N 1
ATOM 1401 C CA . GLY A 1 187 ? -37.654 20.424 8.028 1.00 90.06 187 GLY A CA 1
ATOM 1402 C C . GLY A 1 187 ? -37.298 18.935 7.976 1.00 90.06 187 GLY A C 1
ATOM 1403 O O . GLY A 1 187 ? -36.145 18.552 8.172 1.00 90.06 187 GLY A O 1
ATOM 1404 N N . GLU A 1 188 ? -38.292 18.094 7.685 1.00 88.75 188 GLU A N 1
ATOM 1405 C CA . GLU A 1 188 ? -38.129 16.639 7.592 1.00 88.75 188 GLU A CA 1
ATOM 1406 C C . GLU A 1 188 ? -37.352 16.161 6.356 1.00 88.75 188 GLU A C 1
ATOM 1408 O O . GLU A 1 188 ? -36.852 15.038 6.378 1.00 88.75 188 GLU A O 1
ATOM 1413 N N . GLN A 1 189 ? -37.185 16.984 5.311 1.00 89.88 189 GLN A N 1
ATOM 1414 C CA . GLN A 1 189 ? -36.398 16.608 4.121 1.00 89.88 189 GLN A CA 1
ATOM 1415 C C . GLN A 1 189 ? -34.934 16.319 4.488 1.00 89.88 189 GLN A C 1
ATOM 1417 O O . GLN A 1 189 ? -34.288 15.445 3.916 1.00 89.88 189 GLN A O 1
ATOM 1422 N N . TRP A 1 190 ? -34.426 16.978 5.532 1.00 91.12 190 TRP A N 1
ATOM 1423 C CA . TRP A 1 190 ? -33.091 16.727 6.069 1.00 91.12 190 TRP A CA 1
ATOM 1424 C C . TRP A 1 190 ? -32.902 15.329 6.662 1.00 91.12 190 TRP A C 1
ATOM 1426 O O . TRP A 1 190 ? -31.763 14.900 6.833 1.00 91.12 190 TRP A O 1
ATOM 1436 N N . ASN A 1 191 ? -33.981 14.593 6.946 1.00 88.62 191 ASN A N 1
ATOM 1437 C CA . ASN A 1 191 ? -33.890 13.224 7.451 1.00 88.62 191 ASN A CA 1
ATOM 1438 C C . ASN A 1 191 ? -33.306 12.249 6.410 1.00 88.62 191 ASN A C 1
ATOM 1440 O O . ASN A 1 191 ? -32.935 11.136 6.777 1.00 88.62 191 ASN A O 1
ATOM 1444 N N . GLU A 1 192 ? -33.210 12.638 5.134 1.00 86.25 192 GLU A N 1
ATOM 1445 C CA . GLU A 1 192 ? -32.538 11.852 4.087 1.00 86.25 192 GLU A CA 1
ATOM 1446 C C . GLU A 1 192 ? -31.007 11.924 4.164 1.00 86.25 192 GLU A C 1
ATOM 1448 O O . GLU A 1 192 ? -30.318 11.046 3.644 1.00 86.25 192 GLU A O 1
ATOM 1453 N N . TYR A 1 193 ? -30.472 12.931 4.854 1.00 86.81 193 TYR A N 1
ATOM 1454 C CA . TYR A 1 193 ? -29.039 13.137 5.017 1.00 86.81 193 TYR A CA 1
ATOM 1455 C C . TYR A 1 193 ? -28.524 12.416 6.263 1.00 86.81 193 TYR A C 1
ATOM 1457 O O . TYR A 1 193 ? -29.212 12.265 7.276 1.00 86.81 193 TYR A O 1
ATOM 1465 N N . SER A 1 194 ? -27.264 11.997 6.223 1.00 83.88 194 SER A N 1
ATOM 1466 C CA . SER A 1 194 ? -26.574 11.466 7.398 1.00 83.88 194 SER A CA 1
ATOM 1467 C C . SER A 1 194 ? -26.251 12.567 8.419 1.00 83.88 194 SER A C 1
ATOM 1469 O O . SER A 1 194 ? -26.096 13.739 8.057 1.00 83.88 194 SER A O 1
ATOM 1471 N N . PRO A 1 195 ? -26.024 12.217 9.703 1.00 86.12 195 PRO A N 1
ATOM 1472 C CA . PRO A 1 195 ? -25.567 13.188 10.693 1.00 86.12 195 PRO A CA 1
ATOM 1473 C C . PRO A 1 195 ? -24.282 13.914 10.278 1.00 86.12 195 PRO A C 1
ATOM 1475 O O . PRO A 1 195 ? -24.115 15.081 10.603 1.00 86.12 195 PRO A O 1
ATOM 1478 N N . PHE A 1 196 ? -23.370 13.252 9.558 1.00 86.94 196 PHE A N 1
ATOM 1479 C CA . PHE A 1 196 ? -22.142 13.888 9.083 1.00 86.94 196 PHE A CA 1
ATOM 1480 C C . PHE A 1 196 ? -22.411 14.895 7.955 1.00 86.94 196 PHE A C 1
ATOM 1482 O O . PHE A 1 196 ? -21.874 16.001 7.991 1.00 86.94 196 PHE A O 1
ATOM 1489 N N . GLU A 1 197 ? -23.279 14.562 7.000 1.00 90.38 197 GLU A N 1
ATOM 1490 C CA . GLU A 1 197 ? -23.654 15.477 5.915 1.00 90.38 197 GLU A CA 1
ATOM 1491 C C . GLU A 1 197 ? -24.386 16.713 6.432 1.00 90.38 197 GLU A C 1
ATOM 1493 O O . GLU A 1 197 ? -24.056 17.820 6.016 1.00 90.38 197 GLU A O 1
ATOM 1498 N N . LEU A 1 198 ? -25.285 16.564 7.412 1.00 91.81 198 LEU A N 1
ATOM 1499 C CA . LEU A 1 198 ? -25.911 17.715 8.067 1.00 91.81 198 LEU A CA 1
ATOM 1500 C C . LEU A 1 198 ? -24.878 18.635 8.718 1.00 91.81 198 LEU A C 1
ATOM 1502 O O . LEU A 1 198 ? -25.011 19.856 8.664 1.00 91.81 198 LEU A O 1
ATOM 1506 N N . ARG A 1 199 ? -23.812 18.076 9.299 1.00 92.06 199 ARG A N 1
ATOM 1507 C CA . ARG A 1 199 ? -22.752 18.897 9.893 1.00 92.06 199 ARG A CA 1
ATOM 1508 C C . ARG A 1 199 ? -21.934 19.648 8.849 1.00 92.06 199 ARG A C 1
ATOM 1510 O O . ARG A 1 199 ? -21.601 20.811 9.069 1.00 92.06 199 ARG A O 1
ATOM 1517 N N . LEU A 1 200 ? -21.651 19.017 7.710 1.00 92.56 200 LEU A N 1
ATOM 1518 C CA . LEU A 1 200 ? -21.025 19.683 6.566 1.00 92.56 200 LEU A CA 1
ATOM 1519 C C . LEU A 1 200 ? -21.934 20.775 5.984 1.00 92.56 200 LEU A C 1
ATOM 1521 O O . LEU A 1 200 ? -21.450 21.857 5.662 1.00 92.56 200 LEU A O 1
ATOM 1525 N N . ALA A 1 201 ? -23.242 20.526 5.909 1.00 94.25 201 ALA A N 1
ATOM 1526 C CA . ALA A 1 201 ? -24.219 21.510 5.462 1.00 94.25 201 ALA A CA 1
ATOM 1527 C C . ALA A 1 201 ? -24.245 22.732 6.393 1.00 94.25 201 ALA A C 1
ATOM 1529 O O . ALA A 1 201 ? -24.157 23.855 5.908 1.00 94.25 201 ALA A O 1
ATOM 1530 N N . VAL A 1 202 ? -24.241 22.547 7.721 1.00 95.12 202 VAL A N 1
ATOM 1531 C CA . VAL A 1 202 ? -24.102 23.676 8.662 1.00 95.12 202 VAL A CA 1
ATOM 1532 C C . VAL A 1 202 ? -22.819 24.467 8.384 1.00 95.12 202 VAL A C 1
ATOM 1534 O O . VAL A 1 202 ? -22.863 25.694 8.331 1.00 95.12 202 VAL A O 1
ATOM 1537 N N . ALA A 1 203 ? -21.688 23.796 8.141 1.00 93.44 203 ALA A N 1
ATOM 1538 C CA . ALA A 1 203 ? -20.432 24.471 7.809 1.00 93.44 203 ALA A CA 1
ATOM 1539 C C . ALA A 1 203 ? -20.504 25.280 6.496 1.00 93.44 203 ALA A C 1
ATOM 1541 O O . ALA A 1 203 ? -19.937 26.369 6.421 1.00 93.44 203 ALA A O 1
ATOM 1542 N N . LEU A 1 204 ? -21.223 24.790 5.481 1.00 93.19 204 LEU A N 1
ATOM 1543 C CA . LEU A 1 204 ? -21.462 25.515 4.227 1.00 93.19 204 LEU A CA 1
ATOM 1544 C C . LEU A 1 204 ? -22.327 26.759 4.430 1.00 93.19 204 LEU A C 1
ATOM 1546 O O . LEU A 1 204 ? -22.008 27.822 3.899 1.00 93.19 204 LEU A O 1
ATOM 1550 N N . VAL A 1 205 ? -23.379 26.651 5.243 1.00 94.06 205 VAL A N 1
ATOM 1551 C CA . VAL A 1 205 ? -24.255 27.788 5.563 1.00 94.06 205 VAL A CA 1
ATOM 1552 C C . VAL A 1 205 ? -23.484 28.874 6.318 1.00 94.06 205 VAL A C 1
ATOM 1554 O O . VAL A 1 205 ? -23.682 30.060 6.062 1.00 94.06 205 VAL A O 1
ATOM 1557 N N . VAL A 1 206 ? -22.532 28.496 7.180 1.00 92.75 206 VAL A N 1
ATOM 1558 C CA . VAL A 1 206 ? -21.600 29.442 7.828 1.00 92.75 206 VAL A CA 1
ATOM 1559 C C . VAL A 1 206 ? -20.732 30.187 6.804 1.00 92.75 206 VAL A C 1
ATOM 1561 O O . VAL A 1 206 ? -20.394 31.350 7.021 1.00 92.75 206 VAL A O 1
ATOM 1564 N N . LYS A 1 207 ? -20.390 29.545 5.680 1.00 90.25 207 LYS A N 1
ATOM 1565 C CA . LYS A 1 207 ? -19.654 30.152 4.556 1.00 90.25 207 LYS A CA 1
ATOM 1566 C C . LYS A 1 207 ? -20.560 30.848 3.530 1.00 90.25 207 LYS A C 1
ATOM 1568 O O . LYS A 1 207 ? -20.075 31.288 2.495 1.00 90.25 207 LYS A O 1
ATOM 1573 N N . GLY A 1 208 ? -21.848 31.004 3.838 1.00 90.94 208 GLY A N 1
ATOM 1574 C CA . GLY A 1 208 ? -22.784 31.810 3.053 1.00 90.94 208 GLY A CA 1
ATOM 1575 C C . GLY A 1 208 ? -23.576 31.046 1.994 1.00 90.94 208 GLY A C 1
ATOM 1576 O O . GLY A 1 208 ? -24.339 31.676 1.269 1.00 90.94 208 GLY A O 1
ATOM 1577 N N . VAL A 1 209 ? -23.444 29.718 1.914 1.00 92.69 209 VAL A N 1
ATOM 1578 C CA . VAL A 1 209 ? -24.270 28.903 1.010 1.00 92.69 209 VAL A CA 1
ATOM 1579 C C . VAL A 1 209 ? -25.712 28.868 1.512 1.00 92.69 209 VAL A C 1
ATOM 1581 O O . VAL A 1 209 ? -25.963 28.705 2.708 1.00 92.69 209 VAL A O 1
ATOM 1584 N N . ASP A 1 210 ? -26.670 29.019 0.601 1.00 93.50 210 ASP A N 1
ATOM 1585 C CA . ASP A 1 210 ? -28.087 28.958 0.945 1.00 93.50 210 ASP A CA 1
ATOM 1586 C C . ASP A 1 210 ? -28.507 27.507 1.271 1.00 93.50 210 ASP A C 1
ATOM 1588 O O . ASP A 1 210 ? -28.293 26.616 0.444 1.00 93.50 210 ASP A O 1
ATOM 1592 N N . PRO A 1 211 ? -29.130 27.233 2.438 1.00 94.00 211 PRO A N 1
ATOM 1593 C CA . PRO A 1 211 ? -29.765 25.946 2.727 1.00 94.00 211 PRO A CA 1
ATOM 1594 C C . PRO A 1 211 ? -30.638 25.383 1.598 1.00 94.00 211 PRO A C 1
ATOM 1596 O O . PRO A 1 211 ? -30.629 24.172 1.371 1.00 94.00 211 PRO A O 1
ATOM 1599 N N . ALA A 1 212 ? -31.375 26.243 0.887 1.00 92.81 212 ALA A N 1
ATOM 1600 C CA . ALA A 1 212 ? -32.247 25.821 -0.205 1.00 92.81 212 ALA A CA 1
ATOM 1601 C C . ALA A 1 212 ? -31.453 25.259 -1.397 1.00 92.81 212 ALA A C 1
ATOM 1603 O O . ALA A 1 212 ? -31.903 24.314 -2.043 1.00 92.81 212 ALA A O 1
ATOM 1604 N N . GLU A 1 213 ? -30.248 25.782 -1.655 1.00 92.75 213 GLU A N 1
ATOM 1605 C CA . GLU A 1 213 ? -29.358 25.275 -2.706 1.00 92.75 213 GLU A CA 1
ATOM 1606 C C . GLU A 1 213 ? -28.886 23.851 -2.385 1.00 92.75 213 GLU A C 1
ATOM 1608 O O . GLU A 1 213 ? -28.851 22.992 -3.267 1.00 92.75 213 GLU A O 1
ATOM 1613 N N . VAL A 1 214 ? -28.572 23.575 -1.115 1.00 90.50 214 VAL A N 1
ATOM 1614 C CA . VAL A 1 214 ? -28.114 22.251 -0.668 1.00 90.50 214 VAL A CA 1
ATOM 1615 C C . VAL A 1 214 ? -29.201 21.188 -0.870 1.00 90.50 214 VAL A C 1
ATOM 1617 O O . VAL A 1 214 ? -28.890 20.097 -1.355 1.00 90.50 214 VAL A O 1
ATOM 1620 N N . LEU A 1 215 ? -30.459 21.509 -0.537 1.00 90.94 215 LEU A N 1
ATOM 1621 C CA . LEU A 1 215 ? -31.611 20.617 -0.734 1.00 90.94 215 LEU A CA 1
ATOM 1622 C C . LEU A 1 215 ? -31.919 20.408 -2.213 1.00 90.94 215 LEU A C 1
ATOM 1624 O O . LEU A 1 215 ? -32.026 19.270 -2.660 1.00 90.94 215 LEU A O 1
ATOM 1628 N N . ALA A 1 216 ? -32.022 21.499 -2.979 1.00 91.44 216 ALA A N 1
ATOM 1629 C CA . ALA A 1 216 ? -32.410 21.446 -4.387 1.00 91.44 216 ALA A CA 1
ATOM 1630 C C . ALA A 1 216 ? -31.470 20.570 -5.226 1.00 91.44 216 ALA A C 1
ATOM 1632 O O . ALA A 1 216 ? -31.902 19.939 -6.187 1.00 91.44 216 ALA A O 1
ATOM 1633 N N . ASN A 1 217 ? -30.188 20.519 -4.856 1.00 91.06 217 ASN A N 1
ATOM 1634 C CA . ASN A 1 217 ? -29.188 19.735 -5.569 1.00 91.06 217 ASN A CA 1
ATOM 1635 C C . ASN A 1 217 ? -28.889 18.360 -4.945 1.00 91.06 217 ASN A C 1
ATOM 1637 O O . ASN A 1 217 ? -28.115 17.602 -5.531 1.00 91.06 217 ASN A O 1
ATOM 1641 N N . GLY A 1 218 ? -29.426 18.044 -3.762 1.00 88.81 218 GLY A N 1
ATOM 1642 C CA . GLY A 1 218 ? -29.221 16.740 -3.122 1.00 88.81 218 GLY A CA 1
ATOM 1643 C C . GLY A 1 218 ? -27.748 16.382 -2.873 1.00 88.81 218 GLY A C 1
ATOM 1644 O O . GLY A 1 218 ? -27.348 15.237 -3.080 1.00 88.81 218 GLY A O 1
ATOM 1645 N N . TRP A 1 219 ? -26.892 17.346 -2.505 1.00 90.88 219 TRP A N 1
ATOM 1646 C CA . TRP A 1 219 ? -25.448 17.085 -2.401 1.00 90.88 219 TRP A CA 1
ATOM 1647 C C . TRP A 1 219 ? -25.098 16.095 -1.287 1.00 90.88 219 TRP A C 1
ATOM 1649 O O . TRP A 1 219 ? -25.311 16.362 -0.108 1.00 90.88 219 TRP A O 1
ATOM 1659 N N . HIS A 1 220 ? -24.439 15.001 -1.658 1.00 87.19 220 HIS A N 1
ATOM 1660 C CA . HIS A 1 220 ? -23.852 14.055 -0.709 1.00 87.19 220 HIS A CA 1
ATOM 1661 C C . HIS A 1 220 ? -22.478 14.504 -0.202 1.00 87.19 220 HIS A C 1
ATOM 1663 O O . HIS A 1 220 ? -21.857 15.424 -0.743 1.00 87.19 220 HIS A O 1
ATOM 1669 N N . TYR A 1 221 ? -21.962 13.802 0.813 1.00 87.75 221 TYR A N 1
ATOM 1670 C CA . TYR A 1 221 ? -20.750 14.185 1.552 1.00 87.75 221 TYR A CA 1
ATOM 1671 C C . TYR A 1 221 ? -19.556 14.642 0.688 1.00 87.75 221 TYR A C 1
ATOM 1673 O O . TYR A 1 221 ? -18.894 15.604 1.063 1.00 87.75 221 TYR A O 1
ATOM 1681 N N . ARG A 1 222 ? -19.272 14.002 -0.460 1.00 88.25 222 ARG A N 1
ATOM 1682 C CA . ARG A 1 222 ? -18.143 14.386 -1.334 1.00 88.25 222 ARG A CA 1
ATOM 1683 C C . ARG A 1 222 ? -18.298 15.791 -1.891 1.00 88.25 222 ARG A C 1
ATOM 1685 O O . ARG A 1 222 ? -17.372 16.591 -1.821 1.00 88.25 222 ARG A O 1
ATOM 1692 N N . GLU A 1 223 ? -19.479 16.090 -2.420 1.00 91.50 223 GLU A N 1
ATOM 1693 C CA . GLU A 1 223 ? -19.760 17.401 -2.992 1.00 9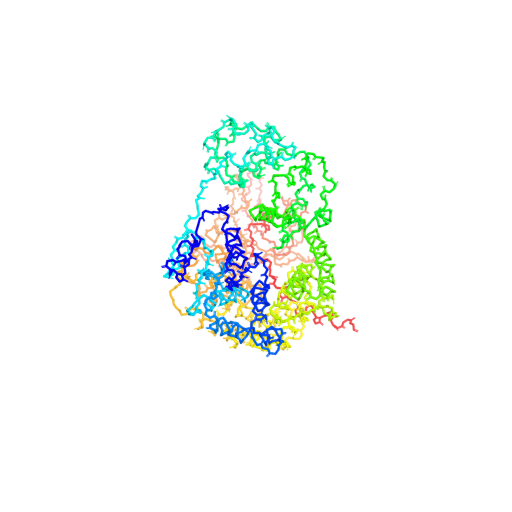1.50 223 GLU A CA 1
ATOM 1694 C C . GLU A 1 223 ? -19.856 18.459 -1.890 1.00 91.50 223 GLU A C 1
ATOM 1696 O O . GLU A 1 223 ? -19.335 19.560 -2.057 1.00 91.50 223 GLU A O 1
ATOM 1701 N N . LEU A 1 224 ? -20.407 18.102 -0.722 1.00 92.06 224 LEU A N 1
ATOM 1702 C CA . LEU A 1 224 ? -20.416 18.975 0.454 1.00 92.06 224 LEU A CA 1
ATOM 1703 C C . LEU A 1 224 ? -18.992 19.335 0.914 1.00 92.06 224 LEU A C 1
ATOM 1705 O O . LEU A 1 224 ? -18.710 20.508 1.148 1.00 92.06 224 LEU A O 1
ATOM 1709 N N . VAL A 1 225 ? -18.077 18.359 1.001 1.00 89.81 225 VAL A N 1
ATOM 1710 C CA . VAL A 1 225 ? -16.660 18.600 1.336 1.00 89.81 225 VAL A CA 1
ATOM 1711 C C . VAL A 1 225 ? -15.993 19.455 0.261 1.00 89.81 225 VAL A C 1
ATOM 1713 O O . VAL A 1 225 ? -15.366 20.462 0.591 1.00 89.81 225 VAL A O 1
ATOM 1716 N N . ARG A 1 226 ? -16.157 19.104 -1.022 1.00 89.19 226 ARG A N 1
ATOM 1717 C CA . ARG A 1 226 ? -15.572 19.850 -2.146 1.00 89.19 226 ARG A CA 1
ATOM 1718 C C . ARG A 1 226 ? -15.989 21.320 -2.111 1.00 89.19 226 ARG A C 1
ATOM 1720 O O . ARG A 1 226 ? -15.132 22.198 -2.195 1.00 89.19 226 ARG A O 1
ATOM 1727 N N . ARG A 1 227 ? -17.287 21.582 -1.929 1.00 90.44 227 ARG A N 1
ATOM 1728 C CA . ARG A 1 227 ? -17.846 22.937 -1.857 1.00 90.44 227 ARG A CA 1
ATOM 1729 C C . ARG A 1 227 ? -17.408 23.691 -0.614 1.00 90.44 227 ARG A C 1
ATOM 1731 O O . ARG A 1 227 ? -17.098 24.876 -0.706 1.00 90.44 227 ARG A O 1
ATOM 1738 N N . LEU A 1 228 ? -17.332 23.012 0.531 1.00 87.38 228 LEU A N 1
ATOM 1739 C CA . LEU A 1 228 ? -16.908 23.637 1.782 1.00 87.38 228 LEU A CA 1
ATOM 1740 C C . LEU A 1 228 ? -15.479 24.157 1.661 1.00 87.38 228 LEU A C 1
ATOM 1742 O O . LEU A 1 228 ? -15.180 25.262 2.106 1.00 87.38 228 LEU A O 1
ATOM 1746 N N . LEU A 1 229 ? -14.612 23.378 1.018 1.00 83.31 229 LEU A N 1
ATOM 1747 C CA . LEU A 1 229 ? -13.221 23.753 0.801 1.00 83.31 229 LEU A CA 1
ATOM 1748 C C . LEU A 1 229 ? -13.062 24.817 -0.290 1.00 83.31 229 LEU A C 1
ATOM 1750 O O . LEU A 1 229 ? -12.170 25.651 -0.170 1.00 83.31 229 LEU A O 1
ATOM 1754 N N . SER A 1 230 ? -13.911 24.825 -1.327 1.00 81.44 230 SER A N 1
ATOM 1755 C CA . SER A 1 230 ? -13.874 25.869 -2.362 1.00 81.44 230 SER A CA 1
ATOM 1756 C C . SER A 1 230 ? -14.437 27.211 -1.892 1.00 81.44 230 SER A C 1
ATOM 1758 O O . SER A 1 230 ? -14.015 28.249 -2.385 1.00 81.44 230 SER A O 1
ATOM 1760 N N . ALA A 1 231 ? -15.376 27.205 -0.943 1.00 73.44 231 ALA A N 1
ATOM 1761 C CA . ALA A 1 231 ? -15.980 28.416 -0.381 1.00 73.44 231 ALA A CA 1
ATOM 1762 C C . ALA A 1 231 ? -15.074 29.137 0.641 1.00 73.44 231 ALA A C 1
ATOM 1764 O O . ALA A 1 231 ? -15.465 30.145 1.227 1.00 73.44 231 ALA A O 1
ATOM 1765 N N . TRP A 1 232 ? -13.874 28.617 0.903 1.00 72.12 232 TRP A N 1
ATOM 1766 C CA . TRP A 1 232 ? -12.986 29.104 1.952 1.00 72.12 232 TRP A CA 1
ATOM 1767 C C . TRP A 1 232 ? -11.868 29.984 1.381 1.00 72.12 232 TRP A C 1
ATOM 1769 O O . TRP A 1 232 ? -11.168 29.579 0.457 1.00 72.12 232 TRP A O 1
ATOM 1779 N N . ALA A 1 233 ? -11.635 31.160 1.972 1.00 53.62 233 ALA A N 1
ATOM 1780 C CA . ALA A 1 233 ? -10.453 31.974 1.683 1.00 53.62 233 ALA A CA 1
ATOM 1781 C C . ALA A 1 233 ? -9.237 31.421 2.452 1.00 53.62 233 ALA A C 1
ATOM 1783 O O . ALA A 1 233 ? -9.245 31.391 3.678 1.00 53.62 233 ALA A O 1
ATOM 1784 N N . GLY A 1 234 ? -8.203 30.944 1.754 1.00 62.25 234 GLY A N 1
ATOM 1785 C CA . GLY A 1 234 ? -7.033 30.309 2.386 1.00 62.25 234 GLY A CA 1
ATOM 1786 C C . GLY A 1 234 ? -7.299 28.909 2.978 1.00 62.25 234 GLY A C 1
ATOM 1787 O O . GLY A 1 234 ? -6.918 28.658 4.122 1.00 62.25 234 GLY A O 1
ATOM 1788 N N . PRO A 1 235 ? -7.908 27.966 2.225 1.00 71.88 235 PRO A N 1
ATOM 1789 C CA . PRO A 1 235 ? -8.274 26.633 2.722 1.00 71.88 235 PRO A CA 1
ATOM 1790 C C . PRO A 1 235 ? -7.065 25.786 3.139 1.00 71.88 235 PRO A C 1
ATOM 1792 O O . PRO A 1 235 ? -7.224 24.770 3.811 1.00 71.88 235 PRO A O 1
ATOM 1795 N N . GLU A 1 236 ? -5.860 26.182 2.735 1.00 84.38 236 GLU A N 1
ATOM 1796 C CA . GLU A 1 236 ? -4.643 25.394 2.891 1.00 84.38 236 GLU A CA 1
ATOM 1797 C C . GLU A 1 236 ? -4.299 25.115 4.354 1.00 84.38 236 GLU A C 1
ATOM 1799 O O . GLU A 1 236 ? -3.978 23.978 4.688 1.00 84.38 236 GLU A O 1
ATOM 1804 N N . GLN A 1 237 ? -4.446 26.082 5.266 1.00 89.19 237 GLN A N 1
ATOM 1805 C CA . GLN A 1 237 ? -4.138 25.819 6.676 1.00 89.19 237 GLN A CA 1
ATOM 1806 C C . GLN A 1 237 ? -5.142 24.843 7.302 1.00 89.19 237 GLN A C 1
ATOM 1808 O O . GLN A 1 237 ? -4.739 23.928 8.017 1.00 89.19 237 GLN A O 1
ATOM 1813 N N . LEU A 1 238 ? -6.439 24.979 7.001 1.00 90.00 238 LEU A N 1
ATOM 1814 C CA . LEU A 1 238 ? -7.450 24.034 7.479 1.00 90.00 238 LEU A CA 1
ATOM 1815 C C . LEU A 1 238 ? -7.221 22.637 6.895 1.00 90.00 238 LEU A C 1
ATOM 1817 O O . LEU A 1 238 ? -7.250 21.662 7.643 1.00 90.00 238 LEU A O 1
ATOM 1821 N N . LYS A 1 239 ? -6.974 22.534 5.583 1.00 92.12 239 LYS A N 1
ATOM 1822 C CA . LYS A 1 239 ? -6.652 21.264 4.920 1.00 92.12 239 LYS A CA 1
ATOM 1823 C C . LYS A 1 239 ? -5.447 20.602 5.571 1.00 92.12 239 LYS A C 1
ATOM 1825 O O . LYS A 1 239 ? -5.517 19.416 5.862 1.00 92.12 239 LYS A O 1
ATOM 1830 N N . LYS A 1 240 ? -4.390 21.360 5.880 1.00 94.44 240 LYS A N 1
ATOM 1831 C CA . LYS A 1 240 ? -3.216 20.839 6.588 1.00 94.44 240 LYS A CA 1
ATOM 1832 C C . LYS A 1 240 ? -3.559 20.363 7.996 1.00 94.44 240 LYS A C 1
ATOM 1834 O O . LYS A 1 240 ? -3.163 19.263 8.361 1.00 94.44 240 LYS A O 1
ATOM 1839 N N . VAL A 1 241 ? -4.333 21.129 8.772 1.00 95.56 241 VAL A N 1
ATOM 1840 C CA . VAL A 1 241 ? -4.791 20.695 10.106 1.00 95.56 241 VAL A CA 1
ATOM 1841 C C . VAL A 1 241 ? -5.586 19.392 9.996 1.00 95.56 241 VAL A C 1
ATOM 1843 O O . VAL A 1 241 ? -5.247 18.419 10.662 1.00 95.56 241 VAL A O 1
ATOM 1846 N N . ILE A 1 242 ? -6.590 19.325 9.117 1.00 95.38 242 ILE A N 1
ATOM 1847 C CA . ILE A 1 242 ? -7.386 18.107 8.909 1.00 95.38 242 ILE A CA 1
ATOM 1848 C C . ILE A 1 242 ? -6.505 16.957 8.411 1.00 95.38 242 ILE A C 1
ATOM 1850 O O . ILE A 1 242 ? -6.655 15.835 8.879 1.00 95.38 242 ILE A O 1
ATOM 1854 N N . GLY A 1 243 ? -5.560 17.238 7.515 1.00 95.31 243 GLY A N 1
ATOM 1855 C CA . GLY A 1 243 ? -4.580 16.285 7.015 1.00 95.31 243 GLY A CA 1
ATOM 1856 C C . GLY A 1 243 ? -3.772 15.657 8.146 1.00 95.31 243 GLY A C 1
ATOM 1857 O O . GLY A 1 243 ? -3.696 14.436 8.219 1.00 95.31 243 GLY A O 1
ATOM 1858 N N . ARG A 1 244 ? -3.262 16.453 9.094 1.00 96.81 244 ARG A N 1
ATOM 1859 C CA . ARG A 1 244 ? -2.535 15.937 10.271 1.00 96.81 244 ARG A CA 1
ATOM 1860 C C . ARG A 1 244 ? -3.442 15.116 11.187 1.00 96.81 244 ARG A C 1
ATOM 1862 O O . ARG A 1 244 ? -3.061 14.033 11.615 1.00 96.81 244 ARG A O 1
ATOM 1869 N N . LEU A 1 245 ? -4.664 15.593 11.439 1.00 96.50 245 LEU A N 1
ATOM 1870 C CA . LEU A 1 245 ? -5.662 14.866 12.234 1.00 96.50 245 LEU A CA 1
ATOM 1871 C C . LEU A 1 245 ? -6.095 13.545 11.570 1.00 96.50 245 LEU A C 1
ATOM 1873 O O . LEU A 1 245 ? -6.454 12.605 12.272 1.00 96.50 245 LEU A O 1
ATOM 1877 N N . SER A 1 246 ? -6.051 13.457 10.236 1.00 94.50 246 SER A N 1
ATOM 1878 C CA . SER A 1 246 ? -6.450 12.267 9.466 1.00 94.50 246 SER A CA 1
ATOM 1879 C C . SER A 1 246 ? -5.515 11.069 9.615 1.00 94.50 246 SER A C 1
ATOM 1881 O O . SER A 1 246 ? -5.885 9.960 9.221 1.00 94.50 246 SER A O 1
ATOM 1883 N N . LEU A 1 247 ? -4.319 11.291 10.167 1.00 93.50 247 LEU A N 1
ATOM 1884 C CA . LEU A 1 247 ? -3.319 10.251 10.397 1.00 93.50 247 LEU A CA 1
ATOM 1885 C C . LEU A 1 247 ? -3.543 9.509 11.719 1.00 93.50 247 LEU A C 1
ATOM 1887 O O . LEU A 1 247 ? -3.059 8.392 11.863 1.00 93.50 247 LEU A O 1
ATOM 1891 N N . LEU A 1 248 ? -4.260 10.107 12.677 1.00 93.19 248 LEU A N 1
ATOM 1892 C CA . LEU A 1 248 ? -4.523 9.470 13.966 1.00 93.19 248 LEU A CA 1
ATOM 1893 C C . LEU A 1 248 ? -5.568 8.360 13.847 1.00 93.19 248 LEU A C 1
ATOM 1895 O O . LEU A 1 248 ? -6.624 8.544 13.237 1.00 93.19 248 LEU A O 1
ATOM 1899 N N . ARG A 1 249 ? -5.291 7.231 14.507 1.00 89.94 249 ARG A N 1
ATOM 1900 C CA . ARG A 1 249 ? -6.207 6.082 14.602 1.00 89.94 249 ARG A CA 1
ATOM 1901 C C . ARG A 1 249 ? -7.058 6.109 15.874 1.00 89.94 249 ARG A C 1
ATOM 1903 O O . ARG A 1 249 ? -8.124 5.501 15.912 1.00 89.94 249 ARG A O 1
ATOM 1910 N N . GLU A 1 250 ? -6.622 6.861 16.885 1.00 88.44 250 GLU A N 1
ATOM 1911 C CA . GLU A 1 250 ? -7.276 6.980 18.190 1.00 88.44 250 GLU A CA 1
ATOM 1912 C C . GLU A 1 250 ? -7.904 8.371 18.419 1.00 88.44 250 GLU A C 1
ATOM 1914 O O . GLU A 1 250 ? -7.408 9.380 17.903 1.00 88.44 250 GLU A O 1
ATOM 1919 N N . PRO A 1 251 ? -8.959 8.470 19.254 1.00 91.81 251 PRO A N 1
ATOM 1920 C CA . PRO A 1 251 ? -9.490 9.751 19.709 1.00 91.81 251 PRO A CA 1
ATOM 1921 C C . PRO A 1 251 ? -8.441 10.595 20.448 1.00 91.81 251 PRO A C 1
ATOM 1923 O O . PRO A 1 251 ? -7.752 10.111 21.353 1.00 91.81 251 PRO A O 1
ATOM 1926 N N . PHE A 1 252 ? -8.396 11.890 20.144 1.00 94.69 252 PHE A N 1
ATOM 1927 C CA . PHE A 1 252 ? -7.379 12.826 20.628 1.00 94.69 252 PHE A CA 1
ATOM 1928 C C . PHE A 1 252 ? -7.965 13.969 21.461 1.00 94.69 252 PHE A C 1
ATOM 1930 O O . PHE A 1 252 ? -9.162 14.239 21.453 1.00 94.69 252 PHE A O 1
ATOM 1937 N N . ASP A 1 253 ? -7.126 14.643 22.236 1.00 95.38 253 ASP A N 1
ATOM 1938 C CA . ASP A 1 253 ? -7.527 15.771 23.081 1.00 95.38 253 ASP A CA 1
ATOM 1939 C C . ASP A 1 253 ? -7.079 17.120 22.494 1.00 95.38 253 ASP A C 1
ATOM 1941 O O . ASP A 1 253 ? -6.542 17.209 21.387 1.00 95.38 253 ASP A O 1
ATOM 1945 N N . GLU A 1 254 ? -7.333 18.196 23.239 1.00 94.56 254 GLU A N 1
ATOM 1946 C CA . GLU A 1 254 ? -6.962 19.549 22.825 1.00 94.56 254 GLU A CA 1
ATOM 1947 C C . GLU A 1 254 ? -5.445 19.707 22.639 1.00 94.56 254 GLU A C 1
ATOM 1949 O O . GLU A 1 254 ? -5.017 20.540 21.848 1.00 94.56 254 GLU A O 1
ATOM 1954 N N . THR A 1 255 ? -4.619 18.895 23.311 1.00 95.88 255 THR A N 1
ATOM 1955 C CA . THR A 1 255 ? -3.158 18.956 23.166 1.00 95.88 255 THR A CA 1
ATOM 1956 C C . THR A 1 255 ? -2.746 18.610 21.745 1.00 95.88 255 THR A C 1
ATOM 1958 O O . THR A 1 255 ? -2.041 19.400 21.118 1.00 95.88 255 THR A O 1
ATOM 1961 N N . PHE A 1 256 ? -3.240 17.496 21.195 1.00 96.75 256 PHE A N 1
ATOM 1962 C CA . PHE A 1 256 ? -2.939 17.160 19.804 1.00 96.75 256 PHE A CA 1
ATOM 1963 C C . PHE A 1 256 ? -3.596 18.132 18.826 1.00 96.75 256 PHE A C 1
ATOM 1965 O O . PHE A 1 256 ? -2.999 18.482 17.814 1.00 96.75 256 PHE A O 1
ATOM 1972 N N . LEU A 1 257 ? -4.804 18.622 19.130 1.00 95.81 257 LEU A N 1
ATOM 1973 C CA . LEU A 1 257 ? -5.471 19.602 18.272 1.00 95.81 257 LEU A CA 1
ATOM 1974 C C . LEU A 1 257 ? -4.627 20.883 18.112 1.00 95.81 257 LEU A C 1
ATOM 1976 O O . LEU A 1 257 ? -4.530 21.419 17.005 1.00 95.81 257 LEU A O 1
ATOM 1980 N N . ARG A 1 258 ? -3.952 21.332 19.182 1.00 95.69 258 ARG A N 1
ATOM 1981 C CA . ARG A 1 258 ? -2.952 22.411 19.118 1.00 95.69 258 ARG A CA 1
ATOM 1982 C C . ARG A 1 258 ? -1.724 22.018 18.299 1.00 95.69 258 ARG A C 1
ATOM 1984 O O . ARG A 1 258 ? -1.342 22.780 17.416 1.00 95.69 258 ARG A O 1
ATOM 1991 N N . MET A 1 259 ? -1.151 20.831 18.533 1.00 95.94 259 MET A N 1
ATOM 1992 C CA . MET A 1 259 ? 0.009 20.322 17.775 1.00 95.94 259 MET A CA 1
ATOM 1993 C C . MET A 1 259 ? -0.272 20.240 16.267 1.00 95.94 259 MET A C 1
ATOM 1995 O O . MET A 1 259 ? 0.565 20.624 15.458 1.00 95.94 259 MET A O 1
ATOM 1999 N N . ALA A 1 260 ? -1.483 19.826 15.884 1.00 95.62 260 ALA A N 1
ATOM 2000 C CA . ALA A 1 260 ? -1.931 19.771 14.496 1.00 95.62 260 ALA A CA 1
ATOM 2001 C C . ALA A 1 260 ? -2.082 21.162 13.851 1.00 95.62 260 ALA A C 1
ATOM 2003 O O . ALA A 1 260 ? -2.198 21.263 12.626 1.00 95.62 260 ALA A O 1
ATOM 2004 N N . GLY A 1 261 ? -2.065 22.228 14.655 1.00 95.12 261 GLY A N 1
ATOM 2005 C CA . GLY A 1 261 ? -2.071 23.614 14.207 1.00 95.12 261 GLY A CA 1
ATOM 2006 C C . GLY A 1 261 ? -3.428 24.315 14.258 1.00 95.12 261 GLY A C 1
ATOM 2007 O O . GLY A 1 261 ? -3.648 25.307 13.562 1.00 95.12 261 GLY A O 1
ATOM 2008 N N . ALA A 1 262 ? -4.371 23.818 15.064 1.00 93.88 262 ALA A N 1
ATOM 2009 C CA . ALA A 1 262 ? -5.707 24.411 15.141 1.00 93.88 262 ALA A CA 1
ATOM 2010 C C . ALA A 1 262 ? -5.731 25.838 15.720 1.00 93.88 262 ALA A C 1
ATOM 2012 O O . ALA A 1 262 ? -6.722 26.540 15.536 1.00 93.88 262 ALA A O 1
ATOM 2013 N N . GLU A 1 263 ? -4.678 26.265 16.423 1.00 93.19 263 GLU A N 1
ATOM 2014 C CA . GLU A 1 263 ? -4.549 27.627 16.968 1.00 93.19 263 GLU A CA 1
ATOM 2015 C C . GLU A 1 263 ? -4.134 28.658 15.919 1.00 93.19 263 GLU A C 1
ATOM 2017 O O . GLU A 1 263 ? -4.384 29.843 16.105 1.00 93.19 263 GLU A O 1
ATOM 2022 N N . GLN A 1 264 ? -3.542 28.226 14.799 1.00 91.94 264 GLN A N 1
ATOM 2023 C CA . GLN A 1 264 ? -3.199 29.138 13.702 1.00 91.94 264 GLN A CA 1
ATOM 2024 C C . GLN A 1 264 ? -4.371 29.366 12.736 1.00 91.94 264 GLN A C 1
ATOM 2026 O O . GLN A 1 264 ? -4.224 30.061 11.733 1.00 91.94 264 GLN A O 1
ATOM 2031 N N . LEU A 1 265 ? -5.530 28.757 13.000 1.00 91.31 265 LEU A N 1
ATOM 2032 C CA . LEU A 1 265 ? -6.737 28.967 12.212 1.00 91.31 265 LEU A CA 1
ATOM 2033 C C . LEU A 1 265 ? -7.421 30.273 12.627 1.00 91.31 265 LEU A C 1
ATOM 2035 O O . LEU A 1 265 ? -7.527 30.577 13.812 1.00 91.31 265 LEU A O 1
ATOM 2039 N N . GLU A 1 266 ? -7.974 31.002 11.656 1.00 90.50 266 GLU A N 1
ATOM 2040 C CA . GLU A 1 266 ? -8.885 32.115 11.949 1.00 90.50 266 GLU A CA 1
ATOM 2041 C C . GLU A 1 266 ? -10.080 31.643 12.807 1.00 90.50 266 GLU A C 1
ATOM 2043 O O . GLU A 1 266 ? -10.492 30.478 12.769 1.00 90.50 266 GLU A O 1
ATOM 2048 N N . GLN A 1 267 ? -10.697 32.560 13.553 1.00 89.69 267 GLN A N 1
ATOM 2049 C CA . GLN A 1 267 ? -11.735 32.232 14.537 1.00 89.69 267 GLN A CA 1
ATOM 2050 C C . GLN A 1 267 ? -12.905 31.416 13.955 1.00 89.69 267 GLN A C 1
ATOM 2052 O O . GLN A 1 267 ? -13.363 30.440 14.561 1.00 89.69 267 GLN A O 1
ATOM 2057 N N . GLN A 1 268 ? -13.393 31.789 12.766 1.00 87.81 268 GLN A N 1
ATOM 2058 C CA . GLN A 1 268 ? -14.500 31.083 12.113 1.00 87.81 268 GLN A CA 1
ATOM 2059 C C . GLN A 1 268 ? -14.085 29.661 11.705 1.00 87.81 268 GLN A C 1
ATOM 2061 O O . GLN A 1 268 ? -14.825 28.704 11.934 1.00 87.81 268 GLN A O 1
ATOM 2066 N N . SER A 1 269 ? -12.868 29.515 11.179 1.00 88.31 269 SER A N 1
ATOM 2067 C CA . SER A 1 269 ? -12.257 28.241 10.798 1.00 88.31 269 SER A CA 1
ATOM 2068 C C . SER A 1 269 ? -12.089 27.293 11.985 1.00 88.31 269 SER A C 1
ATOM 2070 O O . SER A 1 269 ? -12.498 26.132 11.931 1.00 88.31 269 SER A O 1
ATOM 2072 N N . ALA A 1 270 ? -11.540 27.807 13.086 1.00 90.75 270 ALA A N 1
ATOM 2073 C CA . ALA A 1 270 ? -11.362 27.084 14.338 1.00 90.75 270 ALA A CA 1
ATOM 2074 C C . ALA A 1 270 ? -12.704 26.612 14.930 1.00 90.75 270 ALA A C 1
ATOM 2076 O O . ALA A 1 270 ? -12.787 25.515 15.496 1.00 90.75 270 ALA A O 1
ATOM 2077 N N . THR A 1 271 ? -13.756 27.423 14.771 1.00 91.75 271 THR A N 1
ATOM 2078 C CA . THR A 1 271 ? -15.121 27.100 15.208 1.00 91.75 271 THR A CA 1
ATOM 2079 C C . THR A 1 271 ? -15.734 26.006 14.335 1.00 91.75 271 THR A C 1
ATOM 2081 O O . THR A 1 271 ? -16.218 25.011 14.869 1.00 91.75 271 THR A O 1
ATOM 2084 N N . ILE A 1 272 ? -15.659 26.126 13.004 1.00 91.31 272 ILE A N 1
ATOM 2085 C CA . ILE A 1 272 ? -16.141 25.093 12.071 1.00 91.31 272 ILE A CA 1
ATOM 2086 C C . ILE A 1 272 ? -15.431 23.761 12.329 1.00 91.31 272 ILE A C 1
ATOM 2088 O O . ILE A 1 272 ? -16.092 22.729 12.437 1.00 91.31 272 ILE A O 1
ATOM 2092 N N . LEU A 1 273 ? -14.104 23.771 12.493 1.00 92.62 273 LEU A N 1
ATOM 2093 C CA . LEU A 1 273 ? -13.337 22.560 12.783 1.00 92.62 273 LEU A CA 1
ATOM 2094 C C . LEU A 1 273 ? -13.884 21.839 14.026 1.00 92.62 273 LEU A C 1
ATOM 2096 O O . LEU A 1 273 ? -14.247 20.668 13.943 1.00 92.62 273 LEU A O 1
ATOM 2100 N N . ARG A 1 274 ? -14.004 22.541 15.161 1.00 93.25 274 ARG A N 1
ATOM 2101 C CA . ARG A 1 274 ? -14.434 21.939 16.436 1.00 93.25 274 ARG A CA 1
ATOM 2102 C C . ARG A 1 274 ? -15.919 21.572 16.475 1.00 93.25 274 ARG A C 1
ATOM 2104 O O . ARG A 1 274 ? -16.274 20.571 17.088 1.00 93.25 274 ARG A O 1
ATOM 2111 N N . GLN A 1 275 ? -16.786 22.377 15.863 1.00 91.69 275 GLN A N 1
ATOM 2112 C CA . GLN A 1 275 ? -18.240 22.222 16.000 1.00 91.69 275 GLN A CA 1
ATOM 2113 C C . GLN A 1 275 ? -18.875 21.413 14.864 1.00 91.69 275 GLN A C 1
ATOM 2115 O O . GLN A 1 275 ? -19.856 20.708 15.101 1.00 91.69 275 GLN A O 1
ATOM 2120 N N . ALA A 1 276 ? -18.319 21.468 13.651 1.00 91.00 276 ALA A N 1
ATOM 2121 C CA . ALA A 1 276 ? -18.873 20.803 12.472 1.00 91.00 276 ALA A CA 1
ATOM 2122 C C . ALA A 1 276 ? -18.044 19.592 12.016 1.00 91.00 276 ALA A C 1
ATOM 2124 O O . ALA A 1 276 ? -18.613 18.544 11.712 1.00 91.00 276 ALA A O 1
ATOM 2125 N N . LEU A 1 277 ? -16.712 19.702 11.985 1.00 91.62 277 LEU A N 1
ATOM 2126 C CA . LEU A 1 277 ? -15.858 18.676 11.363 1.00 91.62 277 LEU A CA 1
ATOM 2127 C C . LEU A 1 277 ? -15.400 17.584 12.342 1.00 91.62 277 LEU A C 1
ATOM 2129 O O . LEU A 1 277 ? -15.300 16.419 11.962 1.00 91.62 277 LEU A O 1
ATOM 2133 N N . LEU A 1 278 ? -15.176 17.938 13.609 1.00 92.75 278 LEU A N 1
ATOM 2134 C CA . LEU A 1 278 ? -14.805 17.015 14.688 1.00 92.75 278 LEU A CA 1
ATOM 2135 C C . LEU A 1 278 ? -16.013 16.647 15.537 1.00 92.75 278 LEU A C 1
ATOM 2137 O O . LEU A 1 278 ? -16.897 17.473 15.716 1.00 92.75 278 LEU A O 1
ATOM 2141 N N . PHE A 1 279 ? -16.083 15.439 16.083 1.00 87.88 279 PHE A N 1
ATOM 2142 C CA . PHE A 1 279 ? -17.098 15.058 17.078 1.00 87.88 279 PHE A CA 1
ATOM 2143 C C . PHE A 1 279 ? -16.442 14.544 18.354 1.00 87.88 279 PHE A C 1
ATOM 2145 O O . PHE A 1 279 ? -15.247 14.258 18.361 1.00 87.88 279 PHE A O 1
ATOM 2152 N N . LYS A 1 280 ? -17.218 14.459 19.441 1.00 85.75 280 LYS A N 1
ATOM 2153 C CA . LYS A 1 280 ? -16.722 13.945 20.718 1.00 85.75 280 LYS A CA 1
ATOM 2154 C C . LYS A 1 280 ? -17.109 12.489 20.941 1.00 85.75 280 LYS A C 1
ATOM 2156 O O . LYS A 1 280 ? -18.291 12.156 20.909 1.00 85.75 280 LYS A O 1
ATOM 2161 N N . GLU A 1 281 ? -16.121 11.673 21.275 1.00 82.75 281 GLU A N 1
ATOM 2162 C CA . GLU A 1 281 ? -16.266 10.322 21.803 1.00 82.75 281 GLU A CA 1
ATOM 2163 C C . GLU A 1 281 ? -15.572 10.259 23.167 1.00 82.75 281 GLU A C 1
ATOM 2165 O O . GLU A 1 281 ? -14.385 10.553 23.288 1.00 82.75 281 GLU A O 1
ATOM 2170 N N . ASN A 1 282 ? -16.332 9.957 24.226 1.00 78.50 282 ASN A N 1
ATOM 2171 C CA . ASN A 1 282 ? -15.836 9.918 25.612 1.00 78.50 282 ASN A CA 1
ATOM 2172 C C . ASN A 1 282 ? -15.017 11.167 26.008 1.00 78.50 282 ASN A C 1
ATOM 2174 O O . ASN A 1 282 ? -13.964 11.085 26.635 1.00 78.50 282 ASN A O 1
ATOM 2178 N N . GLY A 1 283 ? -15.497 12.345 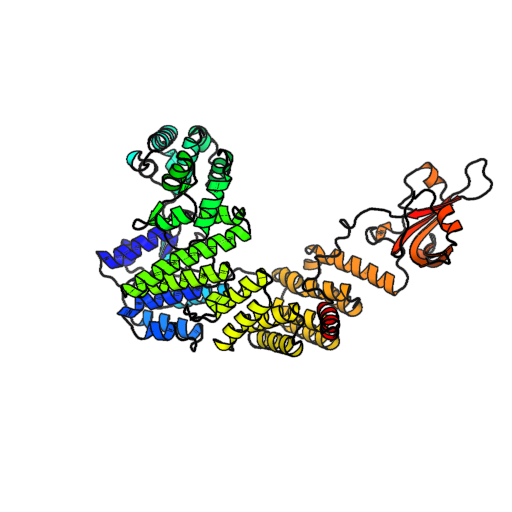25.598 1.00 85.31 283 GLY A N 1
ATOM 2179 C CA . GLY A 1 283 ? -14.861 13.632 25.893 1.00 85.31 283 GLY A CA 1
ATOM 2180 C C . GLY A 1 283 ? -13.669 13.998 24.999 1.00 85.31 283 GLY A C 1
ATOM 2181 O O . GLY A 1 283 ? -13.197 15.130 25.096 1.00 85.31 283 GLY A O 1
ATOM 2182 N N . ARG A 1 284 ? -13.226 13.104 24.107 1.00 91.62 284 ARG A N 1
ATOM 2183 C CA . ARG A 1 284 ? -12.125 13.321 23.157 1.00 91.62 284 ARG A CA 1
ATOM 2184 C C . ARG A 1 284 ? -12.630 13.566 21.747 1.00 91.62 284 ARG A C 1
ATOM 2186 O O . ARG A 1 284 ? -13.716 13.126 21.393 1.00 91.62 284 ARG A O 1
ATOM 2193 N N . TRP A 1 285 ? -11.848 14.282 20.959 1.00 94.69 285 TRP A N 1
ATOM 2194 C CA . TRP A 1 285 ? -12.132 14.590 19.570 1.00 94.69 285 TRP A CA 1
ATOM 2195 C C . TRP A 1 285 ? -11.843 13.404 18.653 1.00 94.69 285 TRP A C 1
ATOM 2197 O O . TRP A 1 285 ? -10.875 12.671 18.839 1.00 94.69 285 TRP A O 1
ATOM 2207 N N . VAL A 1 286 ? -12.683 13.262 17.635 1.00 90.75 286 VAL A N 1
ATOM 2208 C CA . VAL A 1 286 ? -12.530 12.300 16.548 1.00 90.75 286 VAL A CA 1
ATOM 2209 C C . VAL A 1 286 ? -12.820 13.013 15.233 1.00 90.75 286 VAL A C 1
ATOM 2211 O O . VAL A 1 286 ? -13.792 13.772 15.120 1.00 90.75 286 VAL A O 1
ATOM 2214 N N . LEU A 1 287 ? -11.969 12.776 14.236 1.00 92.62 287 LEU A N 1
ATOM 2215 C CA . LEU A 1 287 ? -12.211 13.190 12.860 1.00 92.62 287 LEU A CA 1
ATOM 2216 C C . LEU A 1 287 ? -13.037 12.113 12.151 1.00 92.62 287 LEU A C 1
ATOM 2218 O O . LEU A 1 287 ? -12.740 10.926 12.244 1.00 92.62 287 LEU A O 1
ATOM 2222 N N . HIS A 1 288 ? -14.079 12.516 11.425 1.00 87.31 288 HIS A N 1
ATOM 2223 C CA . HIS A 1 288 ? -14.903 11.554 10.696 1.00 87.31 288 HIS A CA 1
ATOM 2224 C C . HIS A 1 288 ? -14.098 10.862 9.584 1.00 87.31 288 HIS A C 1
ATOM 2226 O O . HIS A 1 288 ? -13.467 11.530 8.768 1.00 87.31 288 HIS A O 1
ATOM 2232 N N . ASP A 1 289 ? -14.174 9.530 9.503 1.00 82.69 289 ASP A N 1
ATOM 2233 C CA . ASP A 1 289 ? -13.346 8.720 8.592 1.00 82.69 289 ASP A CA 1
ATOM 2234 C C . ASP A 1 289 ? -13.519 9.092 7.111 1.00 82.69 289 ASP A C 1
ATOM 2236 O O . ASP A 1 289 ? -12.556 9.093 6.351 1.00 82.69 289 ASP A O 1
ATOM 2240 N N . LEU A 1 290 ? -14.731 9.489 6.696 1.00 85.50 290 LEU A N 1
ATOM 2241 C CA . LEU A 1 290 ? -14.941 9.988 5.331 1.00 85.50 290 LEU A CA 1
ATOM 2242 C C . LEU A 1 290 ? -14.108 11.244 5.052 1.00 85.50 290 LEU A C 1
ATOM 2244 O O . LEU A 1 290 ? -13.527 11.343 3.982 1.00 85.50 290 LEU A O 1
ATOM 2248 N N . LEU A 1 291 ? -13.997 12.167 6.009 1.00 89.44 291 LEU A N 1
ATOM 2249 C CA . LEU A 1 291 ? -13.186 13.374 5.849 1.00 89.44 291 LEU A CA 1
ATOM 2250 C C . LEU A 1 291 ? -11.688 13.060 5.910 1.00 89.44 291 LEU A C 1
ATOM 2252 O O . LEU A 1 291 ? -10.921 13.598 5.119 1.00 89.44 291 LEU A O 1
ATOM 2256 N N . ALA A 1 292 ? -11.282 12.153 6.804 1.00 90.25 292 ALA A N 1
ATOM 2257 C CA . ALA A 1 292 ? -9.908 11.662 6.864 1.00 90.25 292 ALA A CA 1
ATOM 2258 C C . ALA A 1 292 ? -9.484 11.006 5.539 1.00 90.25 292 ALA A C 1
ATOM 2260 O O . ALA A 1 292 ? -8.371 11.205 5.060 1.00 90.25 292 ALA A O 1
ATOM 2261 N N . ARG A 1 293 ? -10.391 10.251 4.911 1.00 87.31 293 ARG A N 1
ATOM 2262 C CA . ARG A 1 293 ? -10.178 9.664 3.590 1.00 87.31 293 ARG A CA 1
ATOM 2263 C C . ARG A 1 293 ? -10.051 10.722 2.500 1.00 87.31 293 ARG A C 1
ATOM 2265 O O . ARG A 1 293 ? -9.089 10.650 1.752 1.00 87.31 293 ARG A O 1
ATOM 2272 N N . GLU A 1 294 ? -10.960 11.693 2.427 1.00 90.19 294 GLU A N 1
ATOM 2273 C CA . GLU A 1 294 ? -10.854 12.780 1.441 1.00 90.19 294 GLU A CA 1
ATOM 2274 C C . GLU A 1 294 ? -9.518 13.535 1.587 1.00 90.19 294 GLU A C 1
ATOM 2276 O O . GLU A 1 294 ? -8.879 13.846 0.587 1.00 90.19 294 GLU A O 1
ATOM 2281 N N . ALA A 1 295 ? -9.038 13.752 2.819 1.00 91.44 295 ALA A N 1
ATOM 2282 C CA . ALA A 1 295 ? -7.744 14.391 3.062 1.00 91.44 295 ALA A CA 1
ATOM 2283 C C . ALA A 1 295 ? -6.549 13.599 2.500 1.00 91.44 295 ALA A C 1
ATOM 2285 O O . ALA A 1 295 ? -5.615 14.193 1.955 1.00 91.44 295 ALA A O 1
ATOM 2286 N N . ARG A 1 296 ? -6.592 12.264 2.609 1.00 88.94 296 ARG A N 1
ATOM 2287 C CA . ARG A 1 296 ? -5.566 11.355 2.074 1.00 88.94 296 ARG A CA 1
ATOM 2288 C C . ARG A 1 296 ? -5.670 11.205 0.556 1.00 88.94 296 ARG A C 1
ATOM 2290 O O . ARG A 1 296 ? -4.676 11.400 -0.132 1.00 88.94 296 ARG A O 1
ATOM 2297 N N . ASP A 1 297 ? -6.869 10.937 0.036 1.00 88.94 297 ASP A N 1
ATOM 2298 C CA . ASP A 1 297 ? -7.128 10.709 -1.395 1.00 88.94 297 ASP A CA 1
ATOM 2299 C C . ASP A 1 297 ? -6.765 11.955 -2.239 1.00 88.94 297 ASP A C 1
ATOM 2301 O O . ASP A 1 297 ? -6.352 11.833 -3.391 1.00 88.94 297 ASP A O 1
ATOM 2305 N N . HIS A 1 298 ? -6.861 13.155 -1.652 1.00 89.25 298 HIS A N 1
ATOM 2306 C CA . HIS A 1 298 ? -6.505 14.424 -2.294 1.00 89.25 298 HIS A CA 1
ATOM 2307 C C . HIS A 1 298 ? -5.148 15.007 -1.864 1.00 89.25 298 HIS A C 1
ATOM 2309 O O . HIS A 1 298 ? -4.869 16.161 -2.194 1.00 89.25 298 HIS A O 1
ATOM 2315 N N . ASN A 1 299 ? -4.303 14.247 -1.154 1.00 90.69 299 ASN A N 1
ATOM 2316 C CA . ASN A 1 299 ? -2.950 14.650 -0.745 1.00 90.69 299 ASN A CA 1
ATOM 2317 C C . ASN A 1 299 ? -2.885 16.052 -0.104 1.00 90.69 299 ASN A C 1
ATOM 2319 O O . ASN A 1 299 ? -2.084 16.896 -0.504 1.00 90.69 299 ASN A O 1
ATOM 2323 N N . TRP A 1 300 ? -3.731 16.326 0.896 1.00 93.00 300 TRP A N 1
ATOM 2324 C CA . TRP A 1 300 ? -3.754 17.638 1.574 1.00 93.00 300 TRP A CA 1
ATOM 2325 C C . TRP A 1 300 ? -2.471 17.968 2.345 1.00 93.00 300 TRP A C 1
ATOM 2327 O O . TRP A 1 300 ? -2.289 19.104 2.782 1.00 93.00 300 TRP A O 1
ATOM 2337 N N . LEU A 1 301 ? -1.597 16.980 2.519 1.00 95.38 301 LEU A N 1
ATOM 2338 C CA . LEU A 1 301 ? -0.241 17.137 3.012 1.00 95.38 301 LEU A CA 1
ATOM 2339 C C . LEU A 1 301 ? 0.741 16.678 1.936 1.00 95.38 301 LEU A C 1
ATOM 2341 O O . LEU A 1 301 ? 0.538 15.654 1.281 1.00 95.38 301 LEU A O 1
ATOM 2345 N N . THR A 1 302 ? 1.847 17.400 1.806 1.00 95.75 302 THR A N 1
ATOM 2346 C CA . THR A 1 302 ? 3.011 16.927 1.051 1.00 95.75 302 THR A CA 1
ATOM 2347 C C . THR A 1 302 ? 3.670 15.734 1.752 1.00 95.75 302 THR A C 1
ATOM 2349 O O . THR A 1 302 ? 3.504 15.527 2.953 1.00 95.75 302 THR A O 1
ATOM 2352 N N . ARG A 1 303 ? 4.506 14.973 1.032 1.00 93.94 303 ARG A N 1
ATOM 2353 C CA . ARG A 1 303 ? 5.258 13.835 1.599 1.00 93.94 303 ARG A CA 1
ATOM 2354 C C . ARG A 1 303 ? 6.057 14.205 2.857 1.00 93.94 303 ARG A C 1
ATOM 2356 O O . ARG A 1 303 ? 6.092 13.423 3.801 1.00 93.94 303 ARG A O 1
ATOM 2363 N N . GLN A 1 304 ? 6.681 15.385 2.875 1.00 95.38 304 GLN A N 1
ATOM 2364 C CA . GLN A 1 304 ? 7.447 15.863 4.032 1.00 95.38 304 GLN A CA 1
ATOM 2365 C C . GLN A 1 304 ? 6.536 16.235 5.206 1.00 95.38 304 GLN A C 1
ATOM 2367 O O . GLN A 1 304 ? 6.823 15.879 6.344 1.00 95.38 304 GLN A O 1
ATOM 2372 N N . GLU A 1 305 ? 5.403 16.885 4.935 1.00 96.69 305 GLU A N 1
ATOM 2373 C CA . GLU A 1 305 ? 4.423 17.209 5.976 1.00 96.69 305 GLU A CA 1
ATOM 2374 C C . GLU A 1 305 ? 3.769 15.959 6.571 1.00 96.69 305 GLU A C 1
ATOM 2376 O O . GLU A 1 305 ? 3.483 15.955 7.763 1.00 96.69 305 GLU A O 1
ATOM 2381 N N . ILE A 1 306 ? 3.569 14.896 5.782 1.00 96.25 306 ILE A N 1
ATOM 2382 C CA . ILE A 1 306 ? 3.101 13.593 6.282 1.00 96.25 306 ILE A CA 1
ATOM 2383 C C . ILE A 1 306 ? 4.121 13.011 7.263 1.00 96.25 306 ILE A C 1
ATOM 2385 O O . ILE A 1 306 ? 3.751 12.644 8.375 1.00 96.25 306 ILE A O 1
ATOM 2389 N N . ILE A 1 307 ? 5.404 12.965 6.884 1.00 96.06 307 ILE A N 1
ATOM 2390 C CA . ILE A 1 307 ? 6.476 12.450 7.753 1.00 96.06 307 ILE A CA 1
ATOM 2391 C C . ILE A 1 307 ? 6.518 13.228 9.073 1.00 96.06 307 ILE A C 1
ATOM 2393 O O . ILE A 1 307 ? 6.545 12.625 10.143 1.00 96.06 307 ILE A O 1
ATOM 2397 N N . GLU A 1 308 ? 6.473 14.558 9.007 1.00 97.06 308 GLU A N 1
ATOM 2398 C CA . GLU A 1 308 ? 6.492 15.402 10.202 1.00 97.06 308 GLU A CA 1
ATOM 2399 C C . GLU A 1 308 ? 5.239 15.217 11.068 1.00 97.06 308 GLU A C 1
ATOM 2401 O O . GLU A 1 308 ? 5.331 15.108 12.288 1.00 97.06 308 GLU A O 1
ATOM 2406 N N . ALA A 1 309 ? 4.063 15.102 10.455 1.00 97.38 309 ALA A N 1
ATOM 2407 C CA . ALA A 1 309 ? 2.823 14.849 11.177 1.00 97.38 309 ALA A CA 1
ATOM 2408 C C . ALA A 1 309 ? 2.831 13.485 11.889 1.00 97.38 309 ALA A C 1
ATOM 2410 O O . ALA A 1 309 ? 2.360 13.385 13.023 1.00 97.38 309 ALA A O 1
ATOM 2411 N N . HIS A 1 310 ? 3.416 12.451 11.274 1.00 97.56 310 HIS A N 1
ATOM 2412 C CA . HIS A 1 310 ? 3.642 11.167 11.936 1.00 97.56 310 HIS A CA 1
ATOM 2413 C C . HIS A 1 310 ? 4.626 11.296 13.108 1.00 97.56 310 HIS A C 1
ATOM 2415 O O . HIS A 1 310 ? 4.340 10.772 14.179 1.00 97.56 310 HIS A O 1
ATOM 2421 N N . ARG A 1 311 ? 5.722 12.057 12.987 1.00 97.56 311 ARG A N 1
ATOM 2422 C CA . ARG A 1 311 ? 6.621 12.320 14.132 1.00 97.56 311 ARG A CA 1
ATOM 2423 C C . ARG A 1 311 ? 5.910 13.033 15.282 1.00 97.56 311 ARG A C 1
ATOM 2425 O O . ARG A 1 311 ? 6.075 12.655 16.440 1.00 97.56 311 ARG A O 1
ATOM 2432 N N . GLN A 1 312 ? 5.073 14.022 14.975 1.00 97.19 312 GLN A N 1
ATOM 2433 C CA . GLN A 1 312 ? 4.262 14.725 15.973 1.00 97.19 312 GLN A CA 1
ATOM 2434 C C . GLN A 1 312 ? 3.268 13.787 16.666 1.00 97.19 312 GLN A C 1
ATOM 2436 O O . GLN A 1 312 ? 3.119 13.839 17.888 1.00 97.19 312 GLN A O 1
ATOM 2441 N N . ALA A 1 313 ? 2.611 12.906 15.911 1.00 97.75 313 ALA A N 1
ATOM 2442 C CA . ALA A 1 313 ? 1.717 11.894 16.462 1.00 97.75 313 ALA A CA 1
ATOM 2443 C C . ALA A 1 313 ? 2.464 10.868 17.329 1.00 97.75 313 ALA A C 1
ATOM 2445 O O . ALA A 1 313 ? 2.015 10.570 18.435 1.00 97.75 313 ALA A O 1
ATOM 2446 N N . ALA A 1 314 ? 3.643 10.407 16.902 1.00 97.38 314 ALA A N 1
ATOM 2447 C CA . ALA A 1 314 ? 4.500 9.544 17.712 1.00 97.38 314 ALA A CA 1
ATOM 2448 C C . ALA A 1 314 ? 4.880 10.215 19.040 1.00 97.38 314 ALA A C 1
ATOM 2450 O O . ALA A 1 314 ? 4.741 9.606 20.097 1.00 97.38 314 ALA A O 1
ATOM 2451 N N . HIS A 1 315 ? 5.276 11.493 19.014 1.00 96.62 315 HIS A N 1
ATOM 2452 C CA . HIS A 1 315 ? 5.577 12.248 20.232 1.00 96.62 315 HIS A CA 1
ATOM 2453 C C . HIS A 1 315 ? 4.356 12.368 21.159 1.00 96.62 315 HIS A C 1
ATOM 2455 O O . HIS A 1 315 ? 4.459 12.128 22.362 1.00 96.62 315 HIS A O 1
ATOM 2461 N N . TYR A 1 316 ? 3.182 12.672 20.595 1.00 97.50 316 TYR A N 1
ATOM 2462 C CA . TYR A 1 316 ? 1.923 12.736 21.340 1.00 97.50 316 TYR A CA 1
ATOM 2463 C C . TYR A 1 316 ? 1.598 11.416 22.051 1.00 97.50 316 TYR A C 1
ATOM 2465 O O . TYR A 1 316 ? 1.272 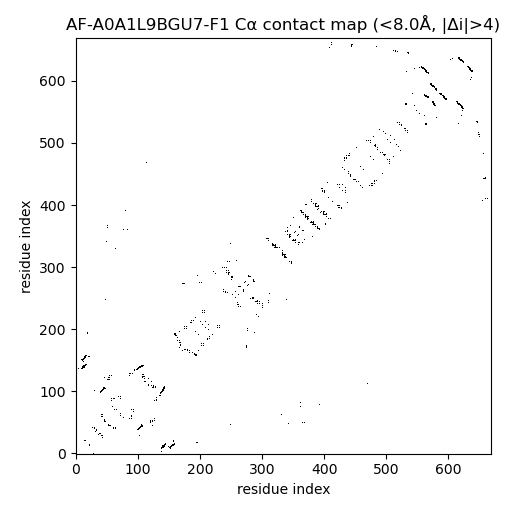11.409 23.244 1.00 97.50 316 TYR A O 1
ATOM 2473 N N . HIS A 1 317 ? 1.707 10.294 21.340 1.00 96.56 317 HIS A N 1
ATOM 2474 C CA . HIS A 1 317 ? 1.471 8.974 21.911 1.00 96.56 317 HIS A CA 1
ATOM 2475 C C . HIS A 1 317 ? 2.557 8.578 22.914 1.00 96.56 317 HIS A C 1
ATOM 2477 O O . HIS A 1 317 ? 2.226 7.989 23.942 1.00 96.56 317 HIS A O 1
ATOM 2483 N N . GLN A 1 318 ? 3.810 8.996 22.716 1.00 95.50 318 GLN A N 1
ATOM 2484 C CA . GLN A 1 318 ? 4.903 8.710 23.644 1.00 95.50 318 GLN A CA 1
ATOM 2485 C C . GLN A 1 318 ? 4.655 9.343 25.018 1.00 95.50 318 GLN A C 1
ATOM 2487 O O . GLN A 1 318 ? 4.741 8.653 26.032 1.00 95.50 318 GLN A O 1
ATOM 2492 N N . THR A 1 319 ? 4.269 10.622 25.078 1.00 94.56 319 THR A N 1
ATOM 2493 C CA . THR A 1 319 ? 3.940 11.279 26.358 1.00 94.56 319 THR A CA 1
ATOM 2494 C C . THR A 1 319 ? 2.810 10.551 27.093 1.00 94.56 319 THR A C 1
ATOM 2496 O O . THR A 1 319 ? 2.794 10.444 28.322 1.00 94.56 319 THR A O 1
ATOM 2499 N N . ARG A 1 320 ? 1.838 10.025 26.343 1.00 93.69 320 ARG A N 1
ATOM 2500 C CA . ARG A 1 320 ? 0.696 9.296 26.904 1.00 93.69 320 ARG A CA 1
ATOM 2501 C C . ARG A 1 320 ? 1.075 7.889 27.349 1.00 93.69 320 ARG A C 1
ATOM 2503 O O . ARG A 1 320 ? 0.576 7.447 28.380 1.00 93.69 320 ARG A O 1
ATOM 2510 N N . PHE A 1 321 ? 1.956 7.222 26.611 1.00 93.69 321 PHE A N 1
ATOM 2511 C CA . PHE A 1 321 ? 2.557 5.951 26.995 1.00 93.69 321 PHE A CA 1
ATOM 2512 C C . PHE A 1 321 ? 3.305 6.083 28.322 1.00 93.69 321 PHE A C 1
ATOM 2514 O O . PHE A 1 321 ? 3.012 5.348 29.259 1.00 93.69 321 PHE A O 1
ATOM 2521 N N . GLU A 1 322 ? 4.193 7.071 28.443 1.00 92.12 322 GLU A N 1
ATOM 2522 C CA . GLU A 1 322 ? 4.962 7.325 29.666 1.00 92.12 322 GLU A CA 1
ATOM 2523 C C . GLU A 1 322 ? 4.043 7.592 30.864 1.00 92.12 322 GLU A C 1
ATOM 2525 O O . GLU A 1 322 ? 4.229 7.015 31.936 1.00 92.12 322 GLU A O 1
ATOM 2530 N N . LYS A 1 323 ? 2.992 8.401 30.671 1.00 92.19 323 LYS A N 1
ATOM 2531 C CA . LYS A 1 323 ? 1.988 8.653 31.710 1.00 92.19 323 LYS A CA 1
ATOM 2532 C C . LYS A 1 323 ? 1.237 7.382 32.114 1.00 92.19 323 LYS A C 1
ATOM 2534 O O . LYS A 1 323 ? 1.100 7.136 33.307 1.00 92.19 323 LYS A O 1
ATOM 2539 N N . ALA A 1 324 ? 0.758 6.596 31.149 1.00 90.75 324 ALA A N 1
ATOM 2540 C CA . ALA A 1 324 ? -0.005 5.374 31.411 1.00 90.75 324 ALA A CA 1
ATOM 2541 C C . ALA A 1 324 ? 0.845 4.298 32.099 1.00 90.75 324 ALA A C 1
ATOM 2543 O O . ALA A 1 324 ? 0.373 3.633 33.018 1.00 90.75 324 ALA A O 1
ATOM 2544 N N . ARG A 1 325 ? 2.121 4.186 31.707 1.00 87.38 325 ARG A N 1
ATOM 2545 C CA . ARG A 1 325 ? 3.101 3.309 32.352 1.00 87.38 325 ARG A CA 1
ATOM 2546 C C . ARG A 1 325 ? 3.314 3.690 33.817 1.00 87.38 325 ARG A C 1
ATOM 2548 O O . ARG A 1 325 ? 3.371 2.809 34.664 1.00 87.38 325 ARG A O 1
ATOM 2555 N N . ASN A 1 326 ? 3.380 4.987 34.121 1.00 87.19 326 ASN A N 1
ATOM 2556 C CA . ASN A 1 326 ? 3.542 5.478 35.492 1.00 87.19 326 ASN A CA 1
ATOM 2557 C C . ASN A 1 326 ? 2.284 5.288 36.356 1.00 87.19 326 ASN A C 1
ATOM 2559 O O . ASN A 1 326 ? 2.393 5.241 37.576 1.00 87.19 326 ASN A O 1
ATOM 2563 N N . THR A 1 327 ? 1.098 5.205 35.747 1.00 86.50 327 THR A N 1
ATOM 2564 C CA . THR A 1 327 ? -0.163 4.923 36.451 1.00 86.50 327 THR A CA 1
ATOM 2565 C C . THR A 1 327 ? -0.538 3.437 36.443 1.00 86.50 327 THR A C 1
ATOM 2567 O O . THR A 1 327 ? -1.666 3.116 36.796 1.00 86.50 327 THR A O 1
ATOM 2570 N N . GLU A 1 328 ? 0.369 2.556 36.002 1.00 77.94 328 GLU A N 1
ATOM 2571 C CA . GLU A 1 328 ? 0.181 1.099 35.881 1.00 77.94 328 GLU A CA 1
ATOM 2572 C C . GLU A 1 328 ? -1.052 0.667 35.054 1.00 77.94 328 GLU A C 1
ATOM 2574 O O . GLU A 1 328 ? -1.522 -0.465 35.156 1.00 77.94 328 GLU A O 1
ATOM 2579 N N . ASP A 1 329 ? -1.554 1.531 34.160 1.00 84.31 329 ASP A N 1
ATOM 2580 C CA . ASP A 1 329 ? -2.643 1.176 33.241 1.00 84.31 329 ASP A CA 1
ATOM 2581 C C . ASP A 1 329 ? -2.063 0.472 32.009 1.00 84.31 329 ASP A C 1
ATOM 2583 O O . ASP A 1 329 ? -1.765 1.086 30.978 1.00 84.31 329 ASP A O 1
ATOM 2587 N N . LEU A 1 330 ? -1.860 -0.839 32.146 1.00 84.25 330 LEU A N 1
ATOM 2588 C CA . LEU A 1 330 ? -1.209 -1.681 31.144 1.00 84.25 330 LEU A CA 1
ATOM 2589 C C . LEU A 1 330 ? -1.911 -1.642 29.779 1.00 84.25 330 LEU A C 1
ATOM 2591 O O . LEU A 1 330 ? -1.242 -1.627 28.746 1.00 84.25 330 LEU A O 1
ATOM 2595 N N . SER A 1 331 ? -3.245 -1.624 29.761 1.00 83.50 331 SER A N 1
ATOM 2596 C CA . SER A 1 331 ? -4.030 -1.632 28.522 1.00 83.50 331 SER A CA 1
ATOM 2597 C C . SER A 1 331 ? -3.858 -0.321 27.756 1.00 83.50 331 SER A C 1
ATOM 2599 O O . SER A 1 331 ? -3.583 -0.333 26.551 1.00 83.50 331 SER A O 1
ATOM 2601 N N . ILE A 1 332 ? -3.937 0.820 28.454 1.00 86.88 332 ILE A N 1
ATOM 2602 C CA . ILE A 1 332 ? -3.677 2.121 27.834 1.00 86.88 332 ILE A CA 1
ATOM 2603 C C . ILE A 1 332 ? -2.213 2.226 27.409 1.00 86.88 332 ILE A C 1
ATOM 2605 O O . ILE A 1 332 ? -1.960 2.661 26.286 1.00 86.88 332 ILE A O 1
ATOM 2609 N N . ALA A 1 333 ? -1.261 1.817 28.254 1.00 90.12 333 ALA A N 1
ATOM 2610 C CA . ALA A 1 333 ? 0.163 1.875 27.935 1.00 90.12 333 ALA A CA 1
ATOM 2611 C C . ALA A 1 333 ? 0.479 1.093 26.652 1.00 90.12 333 ALA A C 1
ATOM 2613 O O . ALA A 1 333 ? 1.038 1.667 25.722 1.00 90.12 333 ALA A O 1
ATOM 2614 N N . LEU A 1 334 ? 0.031 -0.161 26.543 1.00 89.56 334 LEU A N 1
ATOM 2615 C CA . LEU A 1 334 ? 0.255 -0.971 25.342 1.00 89.56 334 LEU A CA 1
ATOM 2616 C C . LEU A 1 334 ? -0.349 -0.347 24.094 1.00 89.56 334 LEU A C 1
ATOM 2618 O O . LEU A 1 334 ? 0.303 -0.294 23.055 1.00 89.56 334 LEU A O 1
ATOM 2622 N N . ARG A 1 335 ? -1.570 0.181 24.201 1.00 89.31 335 ARG A N 1
ATOM 2623 C CA . ARG A 1 335 ? -2.201 0.873 23.080 1.00 89.31 335 ARG A CA 1
ATOM 2624 C C . ARG A 1 335 ? -1.379 2.075 22.621 1.00 89.31 335 ARG A C 1
ATOM 2626 O O . ARG A 1 335 ? -1.180 2.255 21.428 1.00 89.31 335 ARG A O 1
ATOM 2633 N N . GLN A 1 336 ? -0.908 2.907 23.552 1.00 93.06 336 GLN A N 1
ATOM 2634 C CA . GLN A 1 336 ? -0.098 4.073 23.190 1.00 93.06 336 GLN A CA 1
ATOM 2635 C C . GLN A 1 336 ? 1.265 3.669 22.614 1.00 93.06 336 GLN A C 1
ATOM 2637 O O . GLN A 1 336 ? 1.726 4.311 21.679 1.00 93.06 336 GLN A O 1
ATOM 2642 N N . GLU A 1 337 ? 1.886 2.602 23.123 1.00 93.44 337 GLU A N 1
ATOM 2643 C CA . GLU A 1 337 ? 3.137 2.061 22.579 1.00 93.44 337 GLU A CA 1
ATOM 2644 C C . GLU A 1 337 ? 2.965 1.593 21.126 1.00 93.44 337 GLU A C 1
ATOM 2646 O O . GLU A 1 337 ? 3.793 1.917 20.278 1.00 93.44 337 GLU A O 1
ATOM 2651 N N . MET A 1 338 ? 1.860 0.911 20.805 1.00 92.88 338 MET A N 1
ATOM 2652 C CA . MET A 1 338 ? 1.561 0.497 19.428 1.00 92.88 338 MET A CA 1
ATOM 2653 C C . MET A 1 338 ? 1.330 1.683 18.489 1.00 92.88 338 MET A C 1
ATOM 2655 O O . MET A 1 338 ? 1.823 1.664 17.363 1.00 92.88 338 MET A O 1
ATOM 2659 N N . GLU A 1 339 ? 0.657 2.744 18.944 1.00 94.25 339 GLU A N 1
ATOM 2660 C CA . GLU A 1 339 ? 0.534 3.967 18.140 1.00 94.25 339 GLU A CA 1
ATOM 2661 C C . GLU A 1 339 ? 1.893 4.661 17.937 1.00 94.25 339 GLU A C 1
ATOM 2663 O O . GLU A 1 339 ? 2.166 5.148 16.840 1.00 94.25 339 GLU A O 1
ATOM 2668 N N . CYS A 1 340 ? 2.787 4.661 18.937 1.00 95.50 340 CYS A N 1
ATOM 2669 C CA . CYS A 1 340 ? 4.163 5.138 18.752 1.00 95.50 340 CYS A CA 1
ATOM 2670 C C . CYS A 1 340 ? 4.876 4.355 17.647 1.00 95.50 340 CYS A C 1
ATOM 2672 O O . CYS A 1 340 ? 5.437 4.967 16.740 1.00 95.50 340 CYS A O 1
ATOM 2674 N N . VAL A 1 341 ? 4.832 3.018 17.706 1.00 95.31 341 VAL A N 1
ATOM 2675 C CA . VAL A 1 341 ? 5.480 2.150 16.713 1.00 95.31 341 VAL A CA 1
ATOM 2676 C C . VAL A 1 341 ? 4.917 2.409 15.317 1.00 95.31 341 VAL A C 1
ATOM 2678 O O . VAL A 1 341 ? 5.687 2.652 14.391 1.00 95.31 341 VAL A O 1
ATOM 2681 N N . TYR A 1 342 ? 3.591 2.453 15.170 1.00 95.44 342 TYR A N 1
ATOM 2682 C CA . TYR A 1 342 ? 2.931 2.765 13.902 1.00 95.44 342 TYR A CA 1
ATOM 2683 C C . TYR A 1 342 ? 3.391 4.108 13.323 1.00 95.44 342 TYR A C 1
ATOM 2685 O O . TYR A 1 342 ? 3.851 4.185 12.182 1.00 95.44 342 TYR A O 1
ATOM 2693 N N . HIS A 1 343 ? 3.312 5.179 14.114 1.00 96.75 343 HIS A N 1
ATOM 2694 C CA . HIS A 1 343 ? 3.655 6.507 13.626 1.00 96.75 343 HIS A CA 1
ATOM 2695 C C . HIS A 1 343 ? 5.152 6.650 13.313 1.00 96.75 343 HIS A C 1
ATOM 2697 O O . HIS A 1 343 ? 5.498 7.284 12.318 1.00 96.75 343 HIS A O 1
ATOM 2703 N N . LEU A 1 344 ? 6.046 6.028 14.086 1.00 97.06 344 LEU A N 1
ATOM 2704 C CA . LEU A 1 344 ? 7.479 6.001 13.771 1.00 97.06 344 LEU A CA 1
ATOM 2705 C C . LEU A 1 344 ? 7.765 5.201 12.494 1.00 97.06 344 LEU A C 1
ATOM 2707 O O . LEU A 1 344 ? 8.562 5.646 11.668 1.00 97.06 344 LEU A O 1
ATOM 2711 N N . THR A 1 345 ? 7.066 4.085 12.274 1.00 96.62 345 THR A N 1
ATOM 2712 C CA . THR A 1 345 ? 7.154 3.291 11.040 1.00 96.62 345 THR A CA 1
ATOM 2713 C C . THR A 1 345 ? 6.756 4.113 9.817 1.00 96.62 345 THR A C 1
ATOM 2715 O O . THR A 1 345 ? 7.513 4.196 8.848 1.00 96.62 345 THR A O 1
ATOM 2718 N N . GLU A 1 346 ? 5.623 4.810 9.864 1.00 95.75 346 GLU A N 1
ATOM 2719 C CA . GLU A 1 346 ? 5.157 5.669 8.765 1.00 95.75 346 GLU A CA 1
ATOM 2720 C C . GLU A 1 346 ? 6.060 6.901 8.544 1.00 95.75 346 GLU A C 1
ATOM 2722 O O . GLU A 1 346 ? 6.272 7.346 7.406 1.00 95.75 346 GLU A O 1
ATOM 2727 N N . ALA A 1 347 ? 6.670 7.433 9.611 1.00 96.25 347 ALA A N 1
ATOM 2728 C CA . ALA A 1 347 ? 7.704 8.467 9.523 1.00 96.25 347 ALA A CA 1
ATOM 2729 C C . ALA A 1 347 ? 9.035 7.934 8.952 1.00 96.25 347 ALA A C 1
ATOM 2731 O O . ALA A 1 347 ? 9.835 8.711 8.424 1.00 96.25 347 ALA A O 1
ATOM 2732 N N . GLY A 1 348 ? 9.261 6.617 9.004 1.00 95.56 348 GLY A N 1
ATOM 2733 C CA . GLY A 1 348 ? 10.522 5.965 8.654 1.00 95.56 348 GLY A CA 1
ATOM 2734 C C . GLY A 1 348 ? 11.609 6.153 9.718 1.00 95.56 348 GLY A C 1
ATOM 2735 O O . GLY A 1 348 ? 12.786 6.219 9.382 1.00 95.56 348 GLY A O 1
ATOM 2736 N N . ASP A 1 349 ? 11.260 6.313 10.989 1.00 96.06 349 ASP A N 1
ATOM 2737 C CA . ASP A 1 349 ? 12.224 6.513 12.078 1.00 96.06 349 ASP A CA 1
ATOM 2738 C C . ASP A 1 349 ? 12.802 5.171 12.565 1.00 96.06 349 ASP A C 1
ATOM 2740 O O . ASP A 1 349 ? 12.462 4.647 13.627 1.00 96.06 349 ASP A O 1
ATOM 2744 N N . ALA A 1 350 ? 13.649 4.576 11.721 1.00 94.75 350 ALA A N 1
ATOM 2745 C CA . ALA A 1 350 ? 14.256 3.273 11.970 1.00 94.75 350 ALA A CA 1
ATOM 2746 C C . ALA A 1 350 ? 15.202 3.290 13.179 1.00 94.75 350 ALA A C 1
ATOM 2748 O O . ALA A 1 350 ? 15.220 2.341 13.957 1.00 94.75 350 ALA A O 1
ATOM 2749 N N . GLU A 1 351 ? 15.958 4.375 13.365 1.00 94.56 351 GLU A N 1
ATOM 2750 C CA . GLU A 1 351 ? 16.890 4.527 14.486 1.00 94.56 351 GLU A CA 1
ATOM 2751 C C . GLU A 1 351 ? 16.165 4.388 15.826 1.00 94.56 351 GLU A C 1
ATOM 2753 O O . GLU A 1 351 ? 16.548 3.564 16.659 1.00 94.56 351 GLU A O 1
ATOM 2758 N N . THR A 1 352 ? 15.059 5.116 16.001 1.00 94.50 352 THR A N 1
ATOM 2759 C CA . THR A 1 352 ? 14.272 5.039 17.231 1.00 94.50 352 THR A CA 1
ATOM 2760 C C . THR A 1 352 ? 13.672 3.647 17.427 1.00 94.50 352 THR A C 1
ATOM 2762 O O . THR A 1 352 ? 13.699 3.122 18.541 1.00 94.50 352 THR A O 1
ATOM 2765 N N . LEU A 1 353 ? 13.161 3.016 16.368 1.00 94.31 353 LEU A N 1
ATOM 2766 C CA . LEU A 1 353 ? 12.548 1.685 16.451 1.00 94.31 353 LEU A CA 1
ATOM 2767 C C . LEU A 1 353 ? 13.559 0.562 16.722 1.00 94.31 353 LEU A C 1
ATOM 2769 O O . LEU A 1 353 ? 13.191 -0.466 17.285 1.00 94.31 353 LEU A O 1
ATOM 2773 N N . PHE A 1 354 ? 14.833 0.761 16.381 1.00 92.69 354 PHE A N 1
ATOM 2774 C CA . PHE A 1 354 ? 15.910 -0.168 16.723 1.00 92.69 354 PHE A CA 1
ATOM 2775 C C . PHE A 1 354 ? 16.550 0.110 18.095 1.00 92.69 354 PHE A C 1
ATOM 2777 O O . PHE A 1 354 ? 17.310 -0.722 18.575 1.00 92.69 354 PHE A O 1
ATOM 2784 N N . SER A 1 355 ? 16.236 1.233 18.752 1.00 88.62 355 SER A N 1
ATOM 2785 C CA . SER A 1 355 ? 16.890 1.683 19.999 1.00 88.62 355 SER A CA 1
ATOM 2786 C C . SER A 1 355 ? 16.459 0.966 21.297 1.00 88.62 355 SER A C 1
ATOM 2788 O O . SER A 1 355 ? 16.687 1.492 22.382 1.00 88.62 355 SER A O 1
ATOM 2790 N N . GLU A 1 356 ? 15.781 -0.187 21.218 1.00 81.81 356 GLU A N 1
ATOM 2791 C CA . GLU A 1 356 ? 15.141 -0.914 22.346 1.00 81.81 356 GLU A CA 1
ATOM 2792 C C . GLU A 1 356 ? 14.116 -0.097 23.165 1.00 81.81 356 GLU A C 1
ATOM 2794 O O . GLU A 1 356 ? 13.480 -0.612 24.083 1.00 81.81 356 GLU A O 1
ATOM 2799 N N . LYS A 1 357 ? 13.894 1.176 22.813 1.00 85.38 357 LYS A N 1
ATOM 2800 C CA . LYS A 1 357 ? 12.963 2.090 23.483 1.00 85.38 357 LYS A CA 1
ATOM 2801 C C . LYS A 1 357 ? 11.507 1.627 23.411 1.00 85.38 357 LYS A C 1
ATOM 2803 O O . LYS A 1 357 ? 10.725 1.950 24.305 1.00 85.38 357 LYS A O 1
ATOM 2808 N N . PHE A 1 358 ? 11.146 0.925 22.340 1.00 86.75 358 PHE A N 1
ATOM 2809 C CA . PHE A 1 358 ? 9.799 0.429 22.094 1.00 86.75 358 PHE A CA 1
ATOM 2810 C C . PHE A 1 358 ? 9.820 -1.074 21.876 1.00 86.75 358 PHE A C 1
ATOM 2812 O O . PHE A 1 358 ? 10.725 -1.618 21.243 1.00 86.75 358 PHE A O 1
ATOM 2819 N N . SER A 1 359 ? 8.783 -1.732 22.375 1.00 86.56 359 SER A N 1
ATOM 2820 C CA . SER A 1 359 ? 8.638 -3.171 22.247 1.00 86.56 359 SER A CA 1
ATOM 2821 C C . SER A 1 359 ? 8.033 -3.527 20.888 1.00 86.56 359 SER A C 1
ATOM 2823 O O . SER A 1 359 ? 6.886 -3.180 20.598 1.00 86.56 359 SER A O 1
ATOM 2825 N N . ILE A 1 360 ? 8.789 -4.252 20.062 1.00 88.81 360 ILE A N 1
ATOM 2826 C CA . ILE A 1 360 ? 8.297 -4.841 18.811 1.00 88.81 360 ILE A CA 1
ATOM 2827 C C . ILE A 1 360 ? 8.002 -6.317 19.070 1.00 88.81 360 ILE A C 1
ATOM 2829 O O . ILE A 1 360 ? 8.901 -7.111 19.344 1.00 88.81 360 ILE A O 1
ATOM 2833 N N . PHE A 1 361 ? 6.720 -6.675 19.035 1.00 88.06 361 PHE A N 1
ATOM 2834 C CA . PHE A 1 361 ? 6.244 -8.001 19.439 1.00 88.06 361 PHE A CA 1
ATOM 2835 C C . PHE A 1 361 ? 6.024 -8.942 18.249 1.00 88.06 361 PHE A C 1
ATOM 2837 O O . PHE A 1 361 ? 5.929 -10.154 18.442 1.00 88.06 361 PHE A O 1
ATOM 2844 N N . PHE A 1 362 ? 5.922 -8.399 17.038 1.00 90.56 362 PHE A N 1
ATOM 2845 C CA . PHE A 1 362 ? 5.461 -9.072 15.821 1.00 90.56 362 PHE A CA 1
ATOM 2846 C C . PHE A 1 362 ? 6.487 -8.864 14.695 1.00 90.56 362 PHE A C 1
ATOM 2848 O O . PHE A 1 362 ? 7.007 -7.752 14.569 1.00 90.56 362 PHE A O 1
ATOM 2855 N N . SER A 1 363 ? 6.806 -9.897 13.899 1.00 91.62 363 SER A N 1
ATOM 2856 C CA . SER A 1 363 ? 7.731 -9.734 12.755 1.00 91.62 363 SER A CA 1
ATOM 2857 C C . SER A 1 363 ? 7.144 -8.768 11.725 1.00 91.62 363 SER A C 1
ATOM 2859 O O . SER A 1 363 ? 7.851 -7.953 11.143 1.00 91.62 363 SER A O 1
ATOM 2861 N N . GLU A 1 364 ? 5.822 -8.724 11.644 1.00 90.12 364 GLU A N 1
ATOM 2862 C CA . GLU A 1 364 ? 5.032 -7.914 10.730 1.00 90.12 364 GLU A CA 1
ATOM 2863 C C . GLU A 1 364 ? 5.164 -6.408 11.002 1.00 90.12 364 GLU A C 1
ATOM 2865 O O . GLU A 1 364 ? 5.014 -5.576 10.106 1.00 90.12 364 GLU A O 1
ATOM 2870 N N . GLN A 1 365 ? 5.506 -6.027 12.237 1.00 93.12 365 GLN A N 1
ATOM 2871 C CA . GLN A 1 365 ? 5.861 -4.643 12.562 1.00 93.12 365 GLN A CA 1
ATOM 2872 C C . GLN A 1 365 ? 7.210 -4.254 11.939 1.00 93.12 365 GLN A C 1
ATOM 2874 O O . GLN A 1 365 ? 7.361 -3.125 11.464 1.00 93.12 365 GLN A O 1
ATOM 2879 N N . TYR A 1 366 ? 8.174 -5.180 11.894 1.00 95.25 366 TYR A N 1
ATOM 2880 C CA . TYR A 1 366 ? 9.417 -4.981 11.149 1.00 95.25 366 TYR A CA 1
ATOM 2881 C C . TYR A 1 366 ? 9.184 -5.015 9.637 1.00 95.25 366 TYR A C 1
ATOM 2883 O O . TYR A 1 366 ? 9.777 -4.203 8.931 1.00 95.25 366 TYR A O 1
ATOM 2891 N N . ASP A 1 367 ? 8.274 -5.851 9.134 1.00 95.81 367 ASP A N 1
ATOM 2892 C CA . ASP A 1 367 ? 7.903 -5.834 7.715 1.00 95.81 367 ASP A CA 1
ATOM 2893 C C . ASP A 1 367 ? 7.265 -4.515 7.286 1.00 95.81 367 ASP A C 1
ATOM 2895 O O . ASP A 1 367 ? 7.574 -3.990 6.211 1.00 95.81 367 ASP A O 1
ATOM 2899 N N . ALA A 1 368 ? 6.386 -3.961 8.125 1.00 95.56 368 ALA A N 1
ATOM 2900 C CA . ALA A 1 368 ? 5.789 -2.649 7.914 1.00 95.56 368 ALA A CA 1
ATOM 2901 C C . ALA A 1 368 ? 6.870 -1.554 7.875 1.00 95.56 368 ALA A C 1
ATOM 2903 O O . ALA A 1 368 ? 6.866 -0.705 6.976 1.00 95.56 368 ALA A O 1
ATOM 2904 N N . LEU A 1 369 ? 7.846 -1.610 8.792 1.00 96.81 369 LEU A N 1
ATOM 2905 C CA . LEU A 1 369 ? 9.008 -0.717 8.793 1.00 96.81 369 LEU A CA 1
ATOM 2906 C C . LEU A 1 369 ? 9.845 -0.872 7.517 1.00 96.81 369 LEU A C 1
ATOM 2908 O O . LEU A 1 369 ? 10.117 0.123 6.842 1.00 96.81 369 LEU A O 1
ATOM 2912 N N . GLY A 1 370 ? 10.202 -2.101 7.142 1.00 97.69 370 GLY A N 1
ATOM 2913 C CA . GLY A 1 370 ? 10.973 -2.400 5.937 1.00 97.69 370 GLY A CA 1
ATOM 2914 C C . GLY A 1 370 ? 10.276 -1.913 4.669 1.00 97.69 370 GLY A C 1
ATOM 2915 O O . GLY A 1 370 ? 10.900 -1.277 3.817 1.00 97.69 370 GLY A O 1
ATOM 2916 N N . LYS A 1 371 ? 8.955 -2.101 4.575 1.00 97.00 371 LYS A N 1
ATOM 2917 C CA . LYS A 1 371 ? 8.149 -1.619 3.447 1.00 97.00 371 LYS A CA 1
ATOM 2918 C C . LYS A 1 371 ? 8.130 -0.093 3.395 1.00 97.00 371 LYS A C 1
ATOM 2920 O O . LYS A 1 371 ? 8.354 0.475 2.326 1.00 97.00 371 LYS A O 1
ATOM 2925 N N . SER A 1 372 ? 7.892 0.570 4.528 1.00 96.31 372 SER A N 1
ATOM 2926 C CA . SER A 1 372 ? 7.907 2.036 4.629 1.00 96.31 372 SER A CA 1
ATOM 2927 C C . SER A 1 372 ? 9.260 2.615 4.203 1.00 96.31 372 SER A C 1
ATOM 2929 O O . SER A 1 372 ? 9.313 3.546 3.396 1.00 96.31 372 SER A O 1
ATOM 2931 N N . LEU A 1 373 ? 10.364 2.027 4.673 1.00 98.19 373 LEU A N 1
ATOM 2932 C CA . LEU A 1 373 ? 11.724 2.436 4.319 1.00 98.19 373 LEU A CA 1
ATOM 2933 C C . LEU A 1 373 ? 12.030 2.194 2.837 1.00 98.19 373 LEU A C 1
ATOM 2935 O O . LEU A 1 373 ? 12.565 3.086 2.180 1.00 98.19 373 LEU A O 1
ATOM 2939 N N . SER A 1 374 ? 11.623 1.048 2.286 1.00 97.31 374 SER A N 1
ATOM 2940 C CA . SER A 1 374 ? 11.794 0.718 0.866 1.00 97.31 374 SER A CA 1
ATOM 2941 C C . SER A 1 374 ? 11.043 1.701 -0.043 1.00 97.31 374 SER A C 1
ATOM 2943 O O . SER A 1 374 ? 11.623 2.252 -0.975 1.00 97.31 374 SER A O 1
ATOM 2945 N N . LEU A 1 375 ? 9.787 2.038 0.284 1.00 95.00 375 LEU A N 1
ATOM 2946 C CA . LEU A 1 375 ? 9.005 3.077 -0.412 1.00 95.00 375 LEU A CA 1
ATOM 2947 C C . LEU A 1 375 ? 9.605 4.485 -0.256 1.00 95.00 375 LEU A C 1
ATOM 2949 O O . LEU A 1 375 ? 9.324 5.388 -1.049 1.00 95.00 375 LEU A O 1
ATOM 2953 N N . LYS A 1 376 ? 10.411 4.697 0.788 1.00 94.88 376 LYS A N 1
ATOM 2954 C CA . LYS A 1 376 ? 11.201 5.913 1.016 1.00 94.88 376 LYS A CA 1
ATOM 2955 C C . LYS A 1 376 ? 12.597 5.869 0.402 1.00 94.88 376 LYS A C 1
ATOM 2957 O O . LYS A 1 376 ? 13.348 6.814 0.614 1.00 94.88 376 LYS A O 1
ATOM 2962 N N . GLU A 1 377 ? 12.904 4.832 -0.374 1.00 96.12 377 GLU A N 1
ATOM 2963 C CA . GLU A 1 377 ? 14.196 4.616 -1.034 1.00 96.12 377 GLU A CA 1
ATOM 2964 C C . GLU A 1 377 ? 15.373 4.502 -0.045 1.00 96.12 377 GLU A C 1
ATOM 2966 O O . GLU A 1 377 ? 16.535 4.690 -0.395 1.00 96.12 377 GLU A O 1
ATOM 2971 N N . ARG A 1 378 ? 15.081 4.158 1.215 1.00 97.62 378 ARG A N 1
ATOM 2972 C CA . ARG A 1 378 ? 16.058 3.939 2.292 1.00 97.62 378 ARG A CA 1
ATOM 2973 C C . ARG A 1 378 ? 16.409 2.457 2.384 1.00 97.62 378 ARG A C 1
ATOM 2975 O O . ARG A 1 378 ? 16.199 1.807 3.407 1.00 97.62 378 ARG A O 1
ATOM 2982 N N . TYR A 1 379 ? 16.908 1.914 1.276 1.00 97.94 379 TYR A N 1
ATOM 2983 C CA . TYR A 1 379 ? 17.099 0.473 1.084 1.00 97.94 379 TYR A CA 1
ATOM 2984 C C . TYR A 1 379 ? 18.005 -0.200 2.133 1.00 97.94 379 TYR A C 1
ATOM 2986 O O . TYR A 1 379 ? 17.616 -1.265 2.608 1.00 97.94 379 TYR A O 1
ATOM 2994 N N . PRO A 1 380 ? 19.139 0.386 2.582 1.00 98.00 380 PRO A N 1
ATOM 2995 C CA . PRO A 1 380 ? 19.974 -0.251 3.609 1.00 98.00 380 PRO A CA 1
ATOM 2996 C C . PRO A 1 380 ? 19.258 -0.421 4.954 1.00 98.00 380 PRO A C 1
ATOM 2998 O O . PRO A 1 380 ? 19.440 -1.411 5.656 1.00 98.00 380 PRO A O 1
ATOM 3001 N N . GLU A 1 381 ? 18.405 0.533 5.319 1.00 98.31 381 GLU A N 1
ATOM 3002 C CA . GLU A 1 381 ? 17.625 0.454 6.554 1.00 98.31 381 GLU A CA 1
ATOM 3003 C C . GLU A 1 381 ? 16.445 -0.509 6.402 1.00 98.31 381 GLU A C 1
ATOM 3005 O O . GLU A 1 381 ? 16.092 -1.197 7.357 1.00 98.31 381 GLU A O 1
ATOM 3010 N N . ALA A 1 382 ? 15.870 -0.605 5.197 1.00 98.62 382 ALA A N 1
ATOM 3011 C CA . ALA A 1 382 ? 14.868 -1.616 4.880 1.00 98.62 382 ALA A CA 1
ATOM 3012 C C . ALA A 1 382 ? 15.444 -3.038 4.997 1.00 98.62 382 ALA A C 1
ATOM 3014 O O . ALA A 1 382 ? 14.801 -3.890 5.600 1.00 98.62 382 ALA A O 1
ATOM 3015 N N . VAL A 1 383 ? 16.665 -3.276 4.494 1.00 98.75 383 VAL A N 1
ATOM 3016 C CA . VAL A 1 383 ? 17.400 -4.546 4.670 1.00 98.75 383 VAL A CA 1
ATOM 3017 C C . VAL A 1 383 ? 17.492 -4.907 6.150 1.00 98.75 383 VAL A C 1
ATOM 3019 O O . VAL A 1 383 ? 17.035 -5.979 6.535 1.00 98.75 383 VAL A O 1
ATOM 3022 N N . ARG A 1 384 ? 17.962 -3.979 6.995 1.00 98.12 384 ARG A N 1
ATOM 3023 C CA . ARG A 1 384 ? 18.036 -4.195 8.449 1.00 98.12 384 ARG A CA 1
ATOM 3024 C C . ARG A 1 384 ? 16.681 -4.517 9.076 1.00 98.12 384 ARG A C 1
ATOM 3026 O O . ARG A 1 384 ? 16.608 -5.344 9.977 1.00 98.12 384 ARG A O 1
ATOM 3033 N N . ALA A 1 385 ? 15.607 -3.860 8.640 1.00 98.06 385 ALA A N 1
ATOM 3034 C CA . ALA A 1 385 ? 14.270 -4.148 9.150 1.00 98.06 385 ALA A CA 1
ATOM 3035 C C . ALA A 1 385 ? 13.828 -5.577 8.795 1.00 98.06 385 ALA A C 1
ATOM 3037 O O . ALA A 1 385 ? 13.367 -6.297 9.674 1.00 98.06 385 ALA A O 1
ATOM 3038 N N . TYR A 1 386 ? 14.033 -6.025 7.554 1.00 98.38 386 TYR A N 1
ATOM 3039 C CA . TYR A 1 386 ? 13.690 -7.393 7.157 1.00 98.38 386 TYR A CA 1
ATOM 3040 C C . TYR A 1 386 ? 14.588 -8.453 7.807 1.00 98.38 386 TYR A C 1
ATOM 3042 O O . TYR A 1 386 ? 14.100 -9.519 8.163 1.00 98.38 386 TYR A O 1
ATOM 3050 N N . GLU A 1 387 ? 15.864 -8.157 8.059 1.00 98.06 387 GLU A N 1
ATOM 3051 C CA . GLU A 1 387 ? 16.727 -9.021 8.879 1.00 98.06 387 GLU A CA 1
ATOM 3052 C C . GLU A 1 387 ? 16.158 -9.194 10.292 1.00 98.06 387 GLU A C 1
ATOM 3054 O O . GLU A 1 387 ? 16.038 -10.316 10.778 1.00 98.06 387 GLU A O 1
ATOM 3059 N N . ARG A 1 388 ? 15.710 -8.102 10.925 1.00 95.56 388 ARG A N 1
ATOM 3060 C CA . ARG A 1 388 ? 15.043 -8.153 12.234 1.00 95.56 388 ARG A CA 1
ATOM 3061 C C . ARG A 1 388 ? 13.724 -8.925 12.196 1.00 95.56 388 ARG A C 1
ATOM 3063 O O . ARG A 1 388 ? 13.419 -9.632 13.156 1.00 95.56 388 ARG A O 1
ATOM 3070 N N . ALA A 1 389 ? 12.963 -8.834 11.104 1.00 95.38 389 ALA A N 1
ATOM 3071 C CA . ALA A 1 389 ? 11.772 -9.658 10.902 1.00 95.38 389 ALA A CA 1
ATOM 3072 C C . ALA A 1 389 ? 12.132 -11.155 10.867 1.00 95.38 389 ALA A C 1
ATOM 3074 O O . ALA A 1 389 ? 11.503 -11.939 11.573 1.00 95.38 389 ALA A O 1
ATOM 3075 N N . LEU A 1 390 ? 13.194 -11.539 10.148 1.00 95.88 390 LEU A N 1
ATOM 3076 C CA . LEU A 1 390 ? 13.666 -12.928 10.054 1.00 95.88 390 LEU A CA 1
ATOM 3077 C C . LEU A 1 390 ? 14.299 -13.455 11.349 1.00 95.88 390 LEU A C 1
ATOM 3079 O O . LEU A 1 390 ? 14.156 -14.634 11.670 1.00 95.88 390 LEU A O 1
ATOM 3083 N N . GLU A 1 391 ? 14.950 -12.596 12.134 1.00 93.50 391 GLU A N 1
ATOM 3084 C CA . GLU A 1 391 ? 15.401 -12.938 13.490 1.00 93.50 391 GLU A CA 1
ATOM 3085 C C . GLU A 1 391 ? 14.219 -13.236 14.426 1.00 93.50 391 GLU A C 1
ATOM 3087 O O . GLU A 1 391 ? 14.325 -14.086 15.314 1.00 93.50 391 GLU A O 1
ATOM 3092 N N . HIS A 1 392 ? 13.090 -12.547 14.232 1.00 89.69 392 HIS A N 1
ATOM 3093 C CA . HIS A 1 392 ? 11.849 -12.799 14.966 1.00 89.69 392 HIS A CA 1
ATOM 3094 C C . HIS A 1 392 ? 11.120 -14.045 14.451 1.00 89.69 392 HIS A C 1
ATOM 3096 O O . HIS A 1 392 ? 10.605 -14.834 15.243 1.00 89.69 392 HIS A O 1
ATOM 3102 N N . ASN A 1 393 ? 11.077 -14.232 13.135 1.00 90.94 393 ASN A N 1
ATOM 3103 C CA . ASN A 1 393 ? 10.404 -15.340 12.481 1.00 90.94 393 ASN A CA 1
ATOM 3104 C C . ASN A 1 393 ? 11.154 -15.742 11.205 1.00 90.94 393 ASN A C 1
ATOM 3106 O O . ASN A 1 393 ? 10.958 -15.164 10.141 1.00 90.94 393 ASN A O 1
ATOM 3110 N N . SER A 1 394 ? 11.953 -16.804 11.283 1.00 93.12 394 SER A N 1
ATOM 3111 C CA . SER A 1 394 ? 12.708 -17.308 10.129 1.00 93.12 394 SER A CA 1
ATOM 3112 C C . SER A 1 394 ? 11.833 -17.954 9.046 1.00 93.12 394 SER A C 1
ATOM 3114 O O . SER A 1 394 ? 12.359 -18.406 8.042 1.00 93.12 394 SER A O 1
ATOM 3116 N N . GLY A 1 395 ? 10.523 -18.101 9.276 1.00 92.88 395 GLY A N 1
ATOM 3117 C CA . GLY A 1 395 ? 9.552 -18.573 8.285 1.00 92.88 395 GLY A CA 1
ATOM 3118 C C . GLY A 1 395 ? 8.780 -17.433 7.616 1.00 92.88 395 GLY A C 1
ATOM 3119 O O . GLY A 1 395 ? 7.737 -17.676 7.002 1.00 92.88 395 GLY A O 1
ATOM 3120 N N . ASP A 1 396 ? 9.234 -16.189 7.779 1.00 93.38 396 ASP A N 1
ATOM 3121 C CA . ASP A 1 396 ? 8.581 -15.008 7.229 1.00 93.38 396 ASP A CA 1
ATOM 3122 C C . ASP A 1 396 ? 8.877 -14.851 5.730 1.00 93.38 396 ASP A C 1
ATOM 3124 O O . ASP A 1 396 ? 9.855 -14.243 5.286 1.00 93.38 396 ASP A O 1
ATOM 3128 N N . TRP A 1 397 ? 7.995 -15.434 4.919 1.00 94.88 397 TRP A N 1
ATOM 3129 C CA . TRP A 1 397 ? 8.081 -15.404 3.460 1.00 94.88 397 TRP A CA 1
ATOM 3130 C C . TRP A 1 397 ? 8.053 -13.980 2.881 1.00 94.88 397 TRP A C 1
ATOM 3132 O O . TRP A 1 397 ? 8.555 -13.763 1.774 1.00 94.88 397 TRP A O 1
ATOM 3142 N N . TYR A 1 398 ? 7.446 -13.016 3.582 1.00 95.44 398 TYR A N 1
ATOM 3143 C CA . TYR A 1 398 ? 7.386 -11.627 3.137 1.00 95.44 398 TYR A CA 1
ATOM 3144 C C . TYR A 1 398 ? 8.742 -10.957 3.361 1.00 95.44 398 TYR A C 1
ATOM 3146 O O . TYR A 1 398 ? 9.281 -10.353 2.427 1.00 95.44 398 TYR A O 1
ATOM 3154 N N . ALA A 1 399 ? 9.326 -11.146 4.546 1.00 96.94 399 ALA A N 1
ATOM 3155 C CA . ALA A 1 399 ? 10.648 -10.636 4.876 1.00 96.94 399 ALA A CA 1
ATOM 3156 C C . ALA A 1 399 ? 11.738 -11.198 3.954 1.00 96.94 399 ALA A C 1
ATOM 3158 O O . ALA A 1 399 ? 12.484 -10.408 3.379 1.00 96.94 399 ALA A O 1
ATOM 3159 N N . HIS A 1 400 ? 11.775 -12.517 3.712 1.00 98.38 400 HIS A N 1
ATOM 3160 C CA . HIS A 1 400 ? 12.711 -13.135 2.756 1.00 98.38 400 HIS A CA 1
ATOM 3161 C C . HIS A 1 400 ? 12.652 -12.451 1.382 1.00 98.38 400 HIS A C 1
ATOM 3163 O O . HIS A 1 400 ? 13.657 -12.008 0.822 1.00 98.38 400 HIS A O 1
ATOM 3169 N N . HIS A 1 401 ? 11.443 -12.281 0.842 1.00 97.81 401 HIS A N 1
ATOM 3170 C CA . HIS A 1 401 ? 11.279 -11.692 -0.479 1.00 97.81 401 HIS A CA 1
ATOM 3171 C C . HIS A 1 401 ? 11.744 -10.236 -0.554 1.00 97.81 401 HIS A C 1
ATOM 3173 O O . HIS A 1 401 ? 12.401 -9.829 -1.521 1.00 97.81 401 HIS A O 1
ATOM 3179 N N . TYR A 1 402 ? 11.340 -9.419 0.419 1.00 98.00 402 TYR A N 1
ATOM 3180 C CA . TYR A 1 402 ? 11.653 -8.000 0.387 1.00 98.00 402 TYR A CA 1
ATOM 3181 C C . TYR A 1 402 ? 13.078 -7.703 0.859 1.00 98.00 402 TYR A C 1
ATOM 3183 O O . TYR A 1 402 ? 13.658 -6.735 0.371 1.00 98.00 402 TYR A O 1
ATOM 3191 N N . LEU A 1 403 ? 13.693 -8.552 1.681 1.00 98.69 403 LEU A N 1
ATOM 3192 C CA . LEU A 1 403 ? 15.134 -8.535 1.923 1.00 98.69 403 LEU A CA 1
ATOM 3193 C C . LEU A 1 403 ? 15.894 -8.696 0.602 1.00 98.69 403 LEU A C 1
ATOM 3195 O O . LEU A 1 403 ? 16.661 -7.805 0.231 1.00 98.69 403 LEU A O 1
ATOM 3199 N N . ALA A 1 404 ? 15.594 -9.753 -0.161 1.00 98.56 404 ALA A N 1
ATOM 3200 C CA . ALA A 1 404 ? 16.175 -9.966 -1.486 1.00 98.56 404 ALA A CA 1
ATOM 3201 C C . ALA A 1 404 ? 15.944 -8.779 -2.428 1.00 98.56 404 ALA A C 1
ATOM 3203 O O . ALA A 1 404 ? 16.871 -8.330 -3.089 1.00 98.56 404 ALA A O 1
ATOM 3204 N N . TYR A 1 405 ? 14.729 -8.225 -2.469 1.00 97.94 405 TYR A N 1
ATOM 3205 C CA . TYR A 1 405 ? 14.418 -7.070 -3.316 1.00 97.94 405 TYR A CA 1
ATOM 3206 C C . TYR A 1 405 ? 15.228 -5.814 -2.975 1.00 97.94 405 TYR A C 1
ATOM 3208 O O . TYR A 1 405 ? 15.692 -5.123 -3.880 1.00 97.94 405 TYR A O 1
ATOM 3216 N N . ASN A 1 406 ? 15.407 -5.504 -1.691 1.00 98.50 406 ASN A N 1
ATOM 3217 C CA . ASN A 1 406 ? 16.181 -4.328 -1.294 1.00 98.50 406 ASN A CA 1
ATOM 3218 C C . ASN A 1 406 ? 17.690 -4.550 -1.507 1.00 98.50 406 ASN A C 1
ATOM 3220 O O . ASN A 1 406 ? 18.367 -3.628 -1.961 1.00 98.50 406 ASN A O 1
ATOM 3224 N N . LEU A 1 407 ? 18.201 -5.765 -1.273 1.00 98.38 407 LEU A N 1
ATOM 3225 C CA . LEU A 1 407 ? 19.576 -6.147 -1.625 1.00 98.38 407 LEU A CA 1
ATOM 3226 C C . LEU A 1 407 ? 19.818 -6.098 -3.145 1.00 98.38 407 LEU A C 1
ATOM 3228 O O . LEU A 1 407 ? 20.854 -5.609 -3.594 1.00 98.38 407 LEU A O 1
ATOM 3232 N N . ASP A 1 408 ? 18.841 -6.535 -3.946 1.00 97.69 408 ASP A N 1
ATOM 3233 C CA . ASP A 1 408 ? 18.889 -6.478 -5.409 1.00 97.69 408 ASP A CA 1
ATOM 3234 C C . ASP A 1 408 ? 18.969 -5.032 -5.913 1.00 97.69 408 ASP A C 1
ATOM 3236 O O . ASP A 1 408 ? 19.789 -4.718 -6.774 1.00 97.69 408 ASP A O 1
ATOM 3240 N N . ILE A 1 409 ? 18.174 -4.119 -5.341 1.00 96.81 409 ILE A N 1
ATOM 3241 C CA . ILE A 1 409 ? 18.256 -2.682 -5.651 1.00 96.81 409 ILE A CA 1
ATOM 3242 C C . ILE A 1 409 ? 19.643 -2.121 -5.344 1.00 96.81 409 ILE A C 1
ATOM 3244 O O . ILE A 1 409 ? 20.199 -1.388 -6.164 1.00 96.81 409 ILE A O 1
ATOM 3248 N N . LEU A 1 410 ? 20.189 -2.463 -4.175 1.00 96.44 410 LEU A N 1
ATOM 3249 C CA . LEU A 1 410 ? 21.531 -2.058 -3.756 1.00 96.44 410 LEU A CA 1
ATOM 3250 C C . LEU A 1 410 ? 22.634 -2.715 -4.593 1.00 96.44 410 LEU A C 1
ATOM 3252 O O . LEU A 1 410 ? 23.776 -2.263 -4.558 1.00 96.44 410 LEU A O 1
ATOM 3256 N N . ALA A 1 411 ? 22.291 -3.755 -5.358 1.00 96.44 411 ALA A N 1
ATOM 3257 C CA . ALA A 1 411 ? 23.211 -4.559 -6.141 1.00 96.44 411 ALA A CA 1
ATOM 3258 C C . ALA A 1 411 ? 24.377 -5.105 -5.299 1.00 96.44 411 ALA A C 1
ATOM 3260 O O . ALA A 1 411 ? 25.528 -5.135 -5.746 1.00 96.44 411 ALA A O 1
ATOM 3261 N N . THR A 1 412 ? 24.071 -5.536 -4.074 1.00 93.38 412 THR A N 1
ATOM 3262 C CA . THR A 1 412 ? 25.020 -6.117 -3.116 1.00 93.38 412 THR A CA 1
ATOM 3263 C C . THR A 1 412 ? 24.657 -7.571 -2.825 1.00 93.38 412 THR A C 1
ATOM 3265 O O . THR A 1 412 ? 23.515 -7.983 -3.010 1.00 93.38 412 THR A O 1
ATOM 3268 N N . GLU A 1 413 ? 25.647 -8.370 -2.409 1.00 95.69 413 GLU A N 1
ATOM 3269 C CA . GLU A 1 413 ? 25.455 -9.763 -1.965 1.00 95.69 413 GLU A CA 1
ATOM 3270 C C . GLU A 1 413 ? 24.588 -10.626 -2.919 1.00 95.69 413 GLU A C 1
ATOM 3272 O O . GLU A 1 413 ? 23.600 -11.221 -2.491 1.00 95.69 413 GLU A O 1
ATOM 3277 N N . PRO A 1 414 ? 24.928 -10.743 -4.221 1.00 96.38 414 PRO A N 1
ATOM 3278 C CA . PRO A 1 414 ? 24.061 -11.394 -5.213 1.00 96.38 414 PRO A CA 1
ATOM 3279 C C . PRO A 1 414 ? 23.710 -12.853 -4.884 1.00 96.38 414 PRO A C 1
ATOM 3281 O O . PRO A 1 414 ? 22.634 -13.314 -5.249 1.00 96.38 414 PRO A O 1
ATOM 3284 N N . GLN A 1 415 ? 24.587 -13.578 -4.182 1.00 97.81 415 GLN A N 1
ATOM 3285 C CA . GLN A 1 415 ? 24.272 -14.934 -3.726 1.00 97.81 415 GLN A CA 1
ATOM 3286 C C . GLN A 1 415 ? 23.132 -14.924 -2.701 1.00 97.81 415 GLN A C 1
ATOM 3288 O O . GLN A 1 415 ? 22.162 -15.659 -2.854 1.00 97.81 415 GLN A O 1
ATOM 3293 N N . ARG A 1 416 ? 23.208 -14.023 -1.716 1.00 98.38 416 ARG A N 1
ATOM 3294 C CA . ARG A 1 416 ? 22.166 -13.846 -0.705 1.00 98.38 416 ARG A CA 1
ATOM 3295 C C . ARG A 1 416 ? 20.849 -13.411 -1.344 1.00 98.38 416 ARG A C 1
ATOM 3297 O O . ARG A 1 416 ? 19.813 -13.959 -1.005 1.00 98.38 416 ARG A O 1
ATOM 3304 N N . VAL A 1 417 ? 20.875 -12.500 -2.322 1.00 98.62 417 VAL A N 1
ATOM 3305 C CA . VAL A 1 417 ? 19.669 -12.115 -3.085 1.00 98.62 417 VAL A CA 1
ATOM 3306 C C . VAL A 1 417 ? 18.958 -13.336 -3.673 1.00 98.62 417 VAL A C 1
ATOM 3308 O O . VAL A 1 417 ? 17.738 -13.455 -3.569 1.00 98.62 417 VAL A O 1
ATOM 3311 N N . GLU A 1 418 ? 19.701 -14.254 -4.295 1.00 98.50 418 GLU A N 1
ATOM 3312 C CA . GLU A 1 418 ? 19.100 -15.458 -4.865 1.00 98.50 418 GLU A CA 1
ATOM 3313 C C . GLU A 1 418 ? 18.552 -16.400 -3.792 1.00 98.50 418 GLU A C 1
ATOM 3315 O O . GLU A 1 418 ? 17.432 -16.893 -3.945 1.00 98.50 418 GLU A O 1
ATOM 3320 N N . ASP A 1 419 ? 19.328 -16.648 -2.736 1.00 98.56 419 ASP A N 1
ATOM 3321 C CA . ASP A 1 419 ? 18.955 -17.560 -1.653 1.00 98.56 419 ASP A CA 1
ATOM 3322 C C . ASP A 1 419 ? 17.650 -17.099 -0.985 1.00 98.56 419 ASP A C 1
ATOM 3324 O O . ASP A 1 419 ? 16.704 -17.875 -0.862 1.00 98.56 419 ASP A O 1
ATOM 3328 N N . GLU A 1 420 ? 17.543 -15.806 -0.681 1.00 98.75 420 GLU A N 1
ATOM 3329 C CA . GLU A 1 420 ? 16.364 -15.187 -0.069 1.00 98.75 420 GLU A CA 1
ATOM 3330 C C . GLU A 1 420 ? 15.138 -15.207 -1.008 1.00 98.75 420 GLU A C 1
ATOM 3332 O O . GLU A 1 420 ? 14.016 -15.503 -0.585 1.00 98.75 420 GLU A O 1
ATOM 3337 N N . TYR A 1 421 ? 15.319 -14.979 -2.319 1.00 98.56 421 TYR A N 1
ATOM 3338 C CA . TYR A 1 421 ? 14.223 -15.151 -3.283 1.00 98.56 421 TYR A CA 1
ATOM 3339 C C . TYR A 1 421 ? 13.744 -16.602 -3.384 1.00 98.56 421 TYR A C 1
ATOM 3341 O O . TYR A 1 421 ? 12.540 -16.845 -3.530 1.00 98.56 421 TYR A O 1
ATOM 3349 N N . ARG A 1 422 ? 14.666 -17.567 -3.344 1.00 98.31 422 ARG A N 1
ATOM 3350 C CA . ARG A 1 422 ? 14.330 -18.994 -3.390 1.00 98.31 422 ARG A CA 1
ATOM 3351 C C . ARG A 1 422 ? 13.628 -19.442 -2.114 1.00 98.31 422 ARG A C 1
ATOM 3353 O O . ARG A 1 422 ? 12.652 -20.178 -2.227 1.00 98.31 422 ARG A O 1
ATOM 3360 N N . GLU A 1 423 ? 14.054 -18.962 -0.949 1.00 98.56 423 GLU A N 1
ATOM 3361 C CA . GLU A 1 423 ? 13.413 -19.275 0.332 1.00 98.56 423 GLU A CA 1
ATOM 3362 C C . GLU A 1 423 ? 11.986 -18.715 0.390 1.00 98.56 423 GLU A C 1
ATOM 3364 O O . GLU A 1 423 ? 11.037 -19.441 0.692 1.00 98.56 423 GLU A O 1
ATOM 3369 N N . ALA A 1 424 ? 11.784 -17.466 -0.049 1.00 97.62 424 ALA A N 1
ATOM 3370 C CA . ALA A 1 424 ? 10.446 -16.890 -0.175 1.00 97.62 424 ALA A CA 1
ATOM 3371 C C . ALA A 1 424 ? 9.519 -17.737 -1.069 1.00 97.62 424 ALA A C 1
ATOM 3373 O O . ALA A 1 424 ? 8.341 -17.917 -0.756 1.00 97.62 424 ALA A O 1
ATOM 3374 N N . LEU A 1 425 ? 10.039 -18.289 -2.173 1.00 96.56 425 LEU A N 1
ATOM 3375 C CA . LEU A 1 425 ? 9.296 -19.188 -3.063 1.00 96.56 425 LEU A CA 1
ATOM 3376 C C . LEU A 1 425 ? 9.071 -20.585 -2.471 1.00 96.56 425 LEU A C 1
ATOM 3378 O O . LEU A 1 425 ? 8.043 -21.198 -2.767 1.00 96.56 425 LEU A O 1
ATOM 3382 N N . ALA A 1 426 ? 9.999 -21.090 -1.656 1.00 97.31 426 ALA A N 1
ATOM 3383 C CA . ALA A 1 426 ? 9.857 -22.362 -0.953 1.00 97.31 426 ALA A CA 1
ATOM 3384 C C . ALA A 1 426 ? 8.727 -22.289 0.084 1.00 97.31 426 ALA A C 1
ATOM 3386 O O . ALA A 1 426 ? 7.857 -23.161 0.112 1.00 97.31 426 ALA A O 1
ATOM 3387 N N . LEU A 1 427 ? 8.690 -21.203 0.859 1.00 94.69 427 LEU A N 1
ATOM 3388 C CA . LEU A 1 427 ? 7.625 -20.918 1.818 1.00 94.69 427 LEU A CA 1
ATOM 3389 C C . LEU A 1 427 ? 6.307 -20.568 1.117 1.00 94.69 427 LEU A C 1
ATOM 3391 O O . LEU A 1 427 ? 5.230 -20.951 1.579 1.00 94.69 427 LEU A O 1
ATOM 3395 N N . ARG A 1 428 ? 6.377 -19.846 -0.011 1.00 91.69 428 ARG A N 1
ATOM 3396 C CA . ARG A 1 428 ? 5.195 -19.347 -0.712 1.00 91.69 428 ARG A CA 1
ATOM 3397 C C . ARG A 1 428 ? 5.345 -19.292 -2.237 1.00 91.69 428 ARG A C 1
ATOM 3399 O O . ARG A 1 428 ? 5.659 -18.269 -2.844 1.00 91.69 428 ARG A O 1
ATOM 3406 N N . SER A 1 429 ? 5.020 -20.413 -2.876 1.00 91.25 429 SER A N 1
ATOM 3407 C CA . SER A 1 429 ? 5.198 -20.614 -4.325 1.00 91.25 429 SER A CA 1
ATOM 3408 C C . SER A 1 429 ? 4.077 -20.064 -5.222 1.00 91.25 429 SER A C 1
ATOM 3410 O O . SER A 1 429 ? 4.225 -20.086 -6.445 1.00 91.25 429 SER A O 1
ATOM 3412 N N . ASP A 1 430 ? 2.955 -19.601 -4.662 1.00 87.25 430 ASP A N 1
ATOM 3413 C CA . ASP A 1 430 ? 1.786 -19.082 -5.395 1.00 87.25 43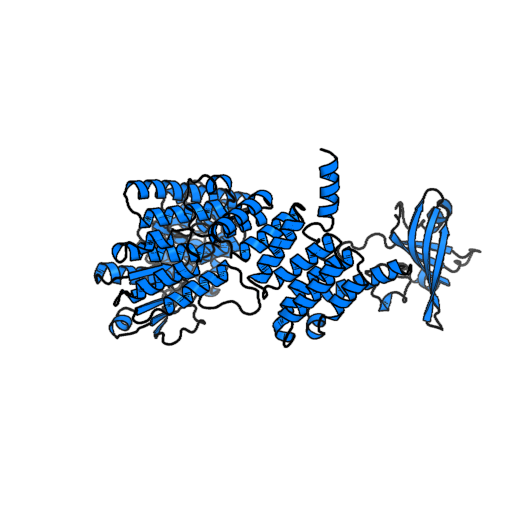0 ASP A CA 1
ATOM 3414 C C . ASP A 1 430 ? 1.890 -17.585 -5.753 1.00 87.25 430 ASP A C 1
ATOM 3416 O O . ASP A 1 430 ? 1.044 -17.058 -6.475 1.00 87.25 430 ASP A O 1
ATOM 3420 N N . GLN A 1 431 ? 2.937 -16.897 -5.287 1.00 88.38 431 GLN A N 1
ATOM 3421 C CA . GLN A 1 431 ? 3.110 -15.456 -5.477 1.00 88.38 431 GLN A CA 1
ATOM 3422 C C . GLN A 1 431 ? 3.765 -15.117 -6.820 1.00 88.38 431 GLN A C 1
ATOM 3424 O O . GLN A 1 431 ? 4.961 -15.321 -7.027 1.00 88.38 431 GLN A O 1
ATOM 3429 N N . VAL A 1 432 ? 2.988 -14.523 -7.730 1.00 90.88 432 VAL A N 1
ATOM 3430 C CA . VAL A 1 432 ? 3.428 -14.180 -9.096 1.00 90.88 432 VAL A CA 1
ATOM 3431 C C . VAL A 1 432 ? 4.646 -13.250 -9.104 1.00 90.88 432 VAL A C 1
ATOM 3433 O O . VAL A 1 432 ? 5.610 -13.493 -9.833 1.00 90.88 432 VAL A O 1
ATOM 3436 N N . TRP A 1 433 ? 4.643 -12.210 -8.266 1.00 88.31 433 TRP A N 1
ATOM 3437 C CA . TRP A 1 433 ? 5.736 -11.236 -8.223 1.00 88.31 433 TRP A CA 1
ATOM 3438 C C . TRP A 1 433 ? 7.036 -11.828 -7.631 1.00 88.31 433 TRP A C 1
ATOM 3440 O O . TRP A 1 433 ? 8.111 -11.294 -7.907 1.00 88.31 433 TRP A O 1
ATOM 3450 N N . PHE A 1 434 ? 6.981 -12.938 -6.870 1.00 94.38 434 PHE A N 1
ATOM 3451 C CA . PHE A 1 434 ? 8.184 -13.640 -6.381 1.00 94.38 434 PHE A CA 1
ATOM 3452 C C . PHE A 1 434 ? 8.939 -14.268 -7.549 1.00 94.38 434 PHE A C 1
ATOM 3454 O O . PHE A 1 434 ? 10.132 -14.020 -7.720 1.00 94.38 434 PHE A O 1
ATOM 3461 N N . HIS A 1 435 ? 8.215 -14.989 -8.408 1.00 96.19 435 HIS A N 1
ATOM 3462 C CA . HIS A 1 435 ? 8.773 -15.569 -9.629 1.00 96.19 435 HIS A CA 1
ATOM 3463 C C . HIS A 1 435 ? 9.335 -14.491 -10.556 1.00 96.19 435 HIS A C 1
ATOM 3465 O O . HIS A 1 435 ? 10.484 -14.587 -10.983 1.00 96.19 435 HIS A O 1
ATOM 3471 N N . GLY A 1 436 ? 8.555 -13.438 -10.829 1.00 95.06 436 GLY A N 1
ATOM 3472 C CA . GLY A 1 436 ? 8.973 -12.357 -11.724 1.00 95.06 436 GLY A CA 1
ATOM 3473 C C . GLY A 1 436 ? 10.268 -11.675 -11.277 1.00 95.06 436 GLY A C 1
ATOM 3474 O O . GLY A 1 436 ? 11.166 -11.472 -12.091 1.00 95.06 436 GLY A O 1
ATOM 3475 N N . ARG A 1 437 ? 10.411 -11.380 -9.979 1.00 96.00 437 ARG A N 1
ATOM 3476 C CA . ARG A 1 437 ? 11.617 -10.735 -9.434 1.00 96.00 437 ARG A CA 1
ATOM 3477 C C . ARG A 1 437 ? 12.843 -11.647 -9.465 1.00 96.00 437 ARG A C 1
ATOM 3479 O O . ARG A 1 437 ? 13.889 -11.188 -9.912 1.00 96.00 437 ARG A O 1
ATOM 3486 N N . LEU A 1 438 ? 12.711 -12.932 -9.118 1.00 98.06 438 LEU A N 1
ATOM 3487 C CA . LEU A 1 438 ? 13.813 -13.894 -9.258 1.00 98.06 438 LEU A CA 1
ATOM 3488 C C . LEU A 1 438 ? 14.277 -14.008 -10.720 1.00 98.06 438 LEU A C 1
ATOM 3490 O O . LEU A 1 438 ? 15.472 -13.960 -11.005 1.00 98.06 438 LEU A O 1
ATOM 3494 N N . ILE A 1 439 ? 13.340 -14.117 -11.665 1.00 98.19 439 ILE A N 1
ATOM 3495 C CA . ILE A 1 439 ? 13.654 -14.220 -13.099 1.00 98.19 439 ILE A CA 1
ATOM 3496 C C . ILE A 1 439 ? 14.351 -12.944 -13.588 1.00 98.19 439 ILE A C 1
ATOM 3498 O O . ILE A 1 439 ? 15.383 -13.025 -14.256 1.00 98.19 439 ILE A O 1
ATOM 3502 N N . CYS A 1 440 ? 13.841 -11.767 -13.217 1.00 97.19 440 CYS A N 1
ATOM 3503 C CA . CYS A 1 440 ? 14.465 -10.489 -13.554 1.00 97.19 440 CYS A CA 1
ATOM 3504 C C . CYS A 1 440 ? 15.864 -10.334 -12.942 1.00 97.19 440 CYS A C 1
ATOM 3506 O O . CYS A 1 440 ? 16.771 -9.845 -13.620 1.00 97.19 440 CYS A O 1
ATOM 3508 N N . PHE A 1 441 ? 16.074 -10.779 -11.703 1.00 97.75 441 PHE A N 1
ATOM 3509 C CA . PHE A 1 441 ? 17.389 -10.815 -11.063 1.00 97.75 441 PHE A CA 1
ATOM 3510 C C . PHE A 1 441 ? 18.370 -11.712 -11.839 1.00 97.75 441 PHE A C 1
ATOM 3512 O O . PHE A 1 441 ? 19.472 -11.274 -12.181 1.00 97.75 441 PHE A O 1
ATOM 3519 N N . LEU A 1 442 ? 17.954 -12.926 -12.219 1.00 98.12 442 LEU A N 1
ATOM 3520 C CA . LEU A 1 442 ? 18.777 -13.853 -13.008 1.00 98.12 442 LEU A CA 1
ATOM 3521 C C . LEU A 1 442 ? 19.125 -13.284 -14.394 1.00 98.12 442 LEU A C 1
ATOM 3523 O O . LEU A 1 442 ? 20.257 -13.420 -14.853 1.00 98.12 442 LEU A O 1
ATOM 3527 N N . ILE A 1 443 ? 18.187 -12.596 -15.055 1.00 97.31 443 ILE A N 1
ATOM 3528 C CA . ILE A 1 443 ? 18.458 -11.885 -16.317 1.00 97.31 443 ILE A CA 1
ATOM 3529 C C . ILE A 1 443 ? 19.461 -10.749 -16.089 1.00 97.31 443 ILE A C 1
ATOM 3531 O O . ILE A 1 443 ? 20.411 -10.592 -16.857 1.00 97.31 443 ILE A O 1
ATOM 3535 N N . THR A 1 444 ? 19.273 -9.964 -15.026 1.00 95.50 444 THR A N 1
ATOM 3536 C CA . THR A 1 444 ? 20.121 -8.807 -14.706 1.00 95.50 444 THR A CA 1
ATOM 3537 C C . THR A 1 444 ? 21.572 -9.228 -14.448 1.00 95.50 444 THR A C 1
ATOM 3539 O O . THR A 1 444 ? 22.502 -8.560 -14.906 1.00 95.50 444 THR A O 1
ATOM 3542 N N . THR A 1 445 ? 21.765 -10.361 -13.776 1.00 94.62 445 THR A N 1
ATOM 3543 C CA . THR A 1 445 ? 23.079 -10.946 -13.467 1.00 94.62 445 THR A CA 1
ATOM 3544 C C . THR A 1 445 ? 23.658 -11.797 -14.608 1.00 94.62 445 THR A C 1
ATOM 3546 O O . THR A 1 445 ? 24.705 -12.418 -14.446 1.00 94.62 445 THR A O 1
ATOM 3549 N N . GLY A 1 446 ? 23.011 -11.828 -15.782 1.00 93.88 446 GLY A N 1
ATOM 3550 C CA . GLY A 1 446 ? 23.500 -12.530 -16.976 1.00 93.88 446 GLY A CA 1
ATOM 3551 C C . GLY A 1 446 ? 23.290 -14.050 -16.967 1.00 93.88 446 GLY A C 1
ATOM 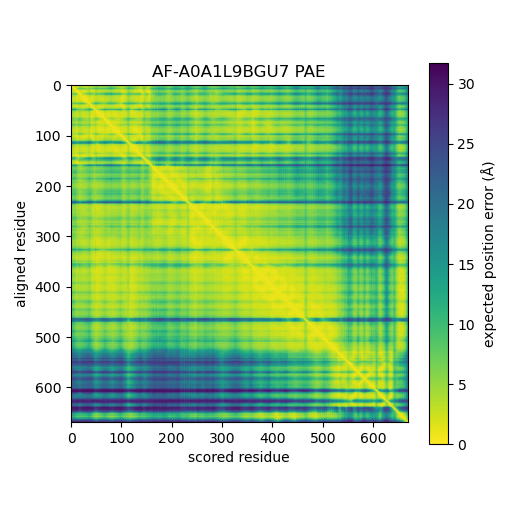3552 O O . GLY A 1 446 ? 23.737 -14.743 -17.881 1.00 93.88 446 GLY A O 1
ATOM 3553 N N . ARG A 1 447 ? 22.573 -14.597 -15.982 1.00 96.44 447 ARG A N 1
ATOM 3554 C CA . ARG A 1 447 ? 22.321 -16.037 -15.810 1.00 96.44 447 ARG A CA 1
ATOM 3555 C C . ARG A 1 447 ? 21.094 -16.510 -16.589 1.00 96.44 447 ARG A C 1
ATOM 3557 O O . ARG A 1 447 ? 20.147 -17.078 -16.045 1.00 96.44 447 ARG A O 1
ATOM 3564 N N . LEU A 1 448 ? 21.120 -16.305 -17.904 1.00 96.56 448 LEU A N 1
ATOM 3565 C CA . LEU A 1 448 ? 19.972 -16.532 -18.792 1.00 96.56 448 LEU A CA 1
ATOM 3566 C C . LEU A 1 448 ? 19.464 -17.981 -18.815 1.00 96.56 448 LEU A C 1
ATOM 3568 O O . LEU A 1 448 ? 18.261 -18.200 -18.936 1.00 96.56 448 LEU A O 1
ATOM 3572 N N . LEU A 1 449 ? 20.347 -18.977 -18.686 1.00 97.38 449 LEU A N 1
ATOM 3573 C CA . LEU A 1 449 ? 19.929 -20.384 -18.630 1.00 97.38 449 LEU A CA 1
ATOM 3574 C C . LEU A 1 449 ? 19.113 -20.685 -17.370 1.00 97.38 449 LEU A C 1
ATOM 3576 O O . LEU A 1 449 ? 18.117 -21.403 -17.440 1.00 97.38 449 LEU A O 1
ATOM 3580 N N . ASP A 1 450 ? 19.503 -20.113 -16.233 1.00 98.19 450 ASP A N 1
ATOM 3581 C CA . ASP A 1 450 ? 18.768 -20.279 -14.982 1.00 98.19 450 ASP A CA 1
ATOM 3582 C C . ASP A 1 450 ? 17.469 -19.472 -15.001 1.00 98.19 450 ASP A C 1
ATOM 3584 O O . ASP A 1 450 ? 16.440 -19.979 -14.560 1.00 98.19 450 ASP A O 1
ATOM 3588 N N . ALA A 1 451 ? 17.469 -18.283 -15.615 1.00 98.31 451 ALA A N 1
ATOM 3589 C CA . ALA A 1 451 ? 16.249 -17.516 -15.855 1.00 98.31 451 ALA A CA 1
ATOM 3590 C C . ALA A 1 451 ? 15.234 -18.296 -16.712 1.00 98.31 451 ALA A C 1
ATOM 3592 O O . ALA A 1 451 ? 14.054 -18.339 -16.371 1.00 98.31 451 ALA A O 1
ATOM 3593 N N . LYS A 1 452 ? 15.681 -18.973 -17.784 1.00 98.12 452 LYS A N 1
ATOM 3594 C CA . LYS A 1 452 ? 14.826 -19.841 -18.619 1.00 98.12 452 LYS A CA 1
ATOM 3595 C C . LYS A 1 452 ? 14.242 -21.015 -17.812 1.00 98.12 452 LYS A C 1
ATOM 3597 O O . LYS A 1 452 ? 13.067 -21.337 -17.978 1.00 98.12 452 LYS A O 1
ATOM 3602 N N . LYS A 1 453 ? 15.019 -21.633 -16.912 1.00 97.88 453 LYS A N 1
ATOM 3603 C CA . LYS A 1 453 ? 14.514 -22.689 -16.008 1.00 97.88 453 LYS A CA 1
ATOM 3604 C C . LYS A 1 453 ? 13.479 -22.141 -15.022 1.00 97.88 453 LYS A C 1
ATOM 3606 O O . LYS A 1 453 ? 12.411 -22.728 -14.879 1.00 97.88 453 LYS A O 1
ATOM 3611 N N . ALA A 1 454 ? 13.778 -21.013 -14.378 1.00 97.62 454 ALA A N 1
ATOM 3612 C CA . ALA A 1 454 ? 12.874 -20.358 -13.434 1.00 97.62 454 ALA A CA 1
ATOM 3613 C C . ALA A 1 454 ? 11.560 -19.925 -14.107 1.00 97.62 454 ALA A C 1
ATOM 3615 O O . ALA A 1 454 ? 10.494 -20.122 -13.530 1.00 97.62 454 ALA A O 1
ATOM 3616 N N . TRP A 1 455 ? 11.621 -19.435 -15.352 1.00 97.25 455 TRP A N 1
ATOM 3617 C CA . TRP A 1 455 ? 10.443 -19.162 -16.182 1.00 97.25 455 TRP A CA 1
ATOM 3618 C C . TRP A 1 455 ? 9.572 -20.408 -16.355 1.00 97.25 455 TRP A C 1
ATOM 3620 O O . TRP A 1 455 ? 8.388 -20.368 -16.034 1.00 97.25 455 TRP A O 1
ATOM 3630 N N . GLY A 1 456 ? 10.157 -21.538 -16.767 1.00 95.62 456 GLY A N 1
ATOM 3631 C CA . GLY A 1 456 ? 9.425 -22.803 -16.906 1.00 95.62 456 GLY A CA 1
ATOM 3632 C C . GLY A 1 456 ? 8.731 -23.244 -15.610 1.00 95.62 456 GLY A C 1
ATOM 3633 O O . GLY A 1 456 ? 7.560 -23.622 -15.637 1.00 95.62 456 GLY A O 1
ATOM 3634 N N . THR A 1 457 ? 9.416 -23.125 -14.467 1.00 94.62 457 THR A N 1
ATOM 3635 C CA . THR A 1 457 ? 8.829 -23.397 -13.143 1.00 94.62 457 THR A CA 1
ATOM 3636 C C . THR A 1 457 ? 7.661 -22.459 -12.830 1.00 94.62 457 THR A C 1
ATOM 3638 O O . THR A 1 457 ? 6.618 -22.917 -12.358 1.00 94.62 457 THR A O 1
ATOM 3641 N N . ALA A 1 458 ? 7.805 -21.160 -13.111 1.00 94.56 458 ALA A N 1
ATOM 3642 C CA . ALA A 1 458 ? 6.760 -20.167 -12.881 1.00 94.56 458 ALA A CA 1
ATOM 3643 C C . ALA A 1 458 ? 5.504 -20.461 -13.714 1.00 94.56 458 ALA A C 1
ATOM 3645 O O . ALA A 1 458 ? 4.400 -20.464 -13.167 1.00 94.56 458 ALA A O 1
ATOM 3646 N N . LEU A 1 459 ? 5.656 -20.783 -15.006 1.00 91.75 459 LEU A N 1
ATOM 3647 C CA . LEU A 1 459 ? 4.523 -21.145 -15.866 1.00 91.75 459 LEU A CA 1
ATOM 3648 C C . LEU A 1 459 ? 3.802 -22.391 -15.352 1.00 91.75 459 LEU A C 1
ATOM 3650 O O . LEU A 1 459 ? 2.582 -22.371 -15.185 1.00 91.75 459 LEU A O 1
ATOM 3654 N N . ALA A 1 460 ? 4.556 -23.452 -15.043 1.00 90.62 460 ALA A N 1
ATOM 3655 C CA . ALA A 1 460 ? 3.995 -24.703 -14.540 1.00 90.62 460 ALA A CA 1
ATOM 3656 C C . ALA A 1 460 ? 3.217 -24.509 -13.229 1.00 90.62 460 ALA A C 1
ATOM 3658 O O . ALA A 1 460 ? 2.229 -25.199 -12.986 1.00 90.62 460 ALA A O 1
ATOM 3659 N N . LYS A 1 461 ? 3.646 -23.560 -12.388 1.00 89.94 461 LYS A N 1
ATOM 3660 C CA . LYS A 1 461 ? 3.018 -23.281 -11.096 1.00 89.94 461 LYS A CA 1
ATOM 3661 C C . LYS A 1 461 ? 1.806 -22.352 -11.191 1.00 89.94 461 LYS A C 1
ATOM 3663 O O . LYS A 1 461 ? 0.816 -22.594 -10.505 1.00 89.94 461 LYS A O 1
ATOM 3668 N N . LEU A 1 462 ? 1.894 -21.281 -11.980 1.00 87.12 462 LEU A N 1
ATOM 3669 C CA . LEU A 1 462 ? 0.951 -20.153 -11.929 1.00 87.12 462 LEU A CA 1
ATOM 3670 C C . LEU A 1 462 ? -0.148 -20.220 -13.000 1.00 87.12 462 LEU A C 1
ATOM 3672 O O . LEU A 1 462 ? -1.257 -19.721 -12.796 1.00 87.12 462 LEU A O 1
ATOM 3676 N N . ILE A 1 463 ? 0.148 -20.827 -14.149 1.00 77.38 463 ILE A N 1
ATOM 3677 C CA . ILE A 1 463 ? -0.707 -20.784 -15.343 1.00 77.38 463 ILE A CA 1
ATOM 3678 C C . ILE A 1 463 ? -1.666 -21.984 -15.528 1.00 77.38 463 ILE A C 1
ATOM 3680 O O . ILE A 1 463 ? -2.534 -21.879 -16.390 1.00 77.38 463 ILE A O 1
ATOM 3684 N N . PRO A 1 464 ? -1.679 -23.081 -14.735 1.00 70.31 464 PRO A N 1
ATOM 3685 C CA . PRO A 1 464 ? -2.714 -24.112 -14.912 1.00 70.31 464 PRO A CA 1
ATOM 3686 C C . PRO A 1 464 ? -4.152 -23.566 -14.733 1.00 70.31 464 PRO A C 1
ATOM 3688 O O . PRO A 1 464 ? -4.542 -23.244 -13.609 1.00 70.31 464 PRO A O 1
ATOM 3691 N N . GLY A 1 465 ? -4.954 -23.453 -15.804 1.00 66.81 465 GLY A N 1
ATOM 3692 C CA . GLY A 1 465 ? -6.359 -22.991 -15.769 1.00 66.81 465 GLY A CA 1
ATOM 3693 C C . GLY A 1 465 ? -6.791 -22.160 -16.992 1.00 66.81 465 GLY A C 1
ATOM 3694 O O . GLY A 1 465 ? -6.025 -22.007 -17.938 1.00 66.81 465 GLY A O 1
ATOM 3695 N N . GLU A 1 466 ? -8.019 -21.621 -16.984 1.00 61.16 466 GLU A N 1
ATOM 3696 C CA . GLU A 1 466 ? -8.534 -20.784 -18.084 1.00 61.16 466 GLU A CA 1
ATOM 3697 C C . GLU A 1 466 ? -7.970 -19.339 -18.050 1.00 61.16 466 GLU A C 1
ATOM 3699 O O . GLU A 1 466 ? -8.020 -18.687 -17.002 1.00 61.16 466 GLU A O 1
ATOM 3704 N N . PRO A 1 467 ? -7.473 -18.788 -19.181 1.00 62.97 467 PRO A N 1
ATOM 3705 C CA . PRO A 1 467 ? -6.840 -17.462 -19.243 1.00 62.97 467 PRO A CA 1
ATOM 3706 C C . PRO A 1 467 ? -7.698 -16.253 -18.847 1.00 62.97 467 PRO A C 1
ATOM 3708 O O . PRO A 1 467 ? -7.158 -15.261 -18.353 1.00 62.97 467 PRO A O 1
ATOM 3711 N N . GLY A 1 468 ? -9.014 -16.300 -19.086 1.00 62.28 468 GLY A N 1
ATOM 3712 C CA . GLY A 1 468 ? -9.898 -15.130 -18.981 1.00 62.28 468 GLY A CA 1
ATOM 3713 C C . GLY A 1 468 ? -9.945 -14.506 -17.582 1.00 62.28 468 GLY A C 1
ATOM 3714 O O . GLY A 1 468 ? -9.931 -13.286 -17.448 1.00 62.28 468 GLY A O 1
ATOM 3715 N N . GLU A 1 469 ? -9.910 -15.327 -16.532 1.00 63.22 469 GLU A N 1
ATOM 3716 C CA . GLU A 1 469 ? -9.949 -14.866 -15.135 1.00 63.22 469 GLU A CA 1
ATOM 3717 C C . GLU A 1 469 ? -8.571 -14.440 -14.591 1.00 63.22 469 GLU A C 1
ATOM 3719 O O . GLU A 1 469 ? -8.464 -13.900 -13.488 1.00 63.22 469 GLU A O 1
ATOM 3724 N N . ARG A 1 470 ? -7.494 -14.681 -15.352 1.00 75.31 470 ARG A N 1
ATOM 3725 C CA . ARG A 1 470 ? -6.100 -14.561 -14.891 1.00 75.31 470 ARG A CA 1
ATOM 3726 C C . ARG A 1 470 ? -5.254 -13.589 -15.710 1.00 75.31 470 ARG A C 1
ATOM 3728 O O . ARG A 1 470 ? -4.029 -13.628 -15.619 1.00 75.31 470 ARG A O 1
ATOM 3735 N N . GLY A 1 471 ? -5.883 -12.685 -16.465 1.00 80.81 471 GLY A N 1
ATOM 3736 C CA . GLY A 1 471 ? -5.191 -11.671 -17.277 1.00 80.81 471 GLY A CA 1
ATOM 3737 C C . GLY A 1 471 ? -4.115 -10.889 -16.506 1.00 80.81 471 GLY A C 1
ATOM 3738 O O . GLY A 1 471 ? -3.019 -10.673 -17.019 1.00 80.81 471 GLY A O 1
ATOM 3739 N N . TRP A 1 472 ? -4.375 -10.589 -15.230 1.00 84.75 472 TRP A N 1
ATOM 3740 C CA . TRP A 1 472 ? -3.445 -9.894 -14.334 1.00 84.75 472 TRP A CA 1
ATOM 3741 C C . TRP A 1 472 ? -2.099 -10.622 -14.134 1.00 84.75 472 TRP A C 1
ATOM 3743 O O . TRP A 1 472 ? -1.091 -9.973 -13.867 1.00 84.75 472 TRP A O 1
ATOM 3753 N N . ILE A 1 473 ? -2.032 -11.953 -14.290 1.00 88.88 473 ILE A N 1
ATOM 3754 C CA . ILE A 1 473 ? -0.766 -12.704 -14.195 1.00 88.88 473 ILE A CA 1
ATOM 3755 C C . ILE A 1 473 ? 0.172 -12.296 -15.333 1.00 88.88 473 ILE A C 1
ATOM 3757 O O . ILE A 1 473 ? 1.373 -12.137 -15.124 1.00 88.88 473 ILE A O 1
ATOM 3761 N N . TYR A 1 474 ? -0.357 -12.095 -16.538 1.00 90.81 474 TYR A N 1
ATOM 3762 C CA . TYR A 1 474 ? 0.435 -11.664 -17.689 1.00 90.81 474 TYR A CA 1
ATOM 3763 C C . TYR A 1 474 ? 0.928 -10.224 -17.514 1.00 90.81 474 TYR A C 1
ATOM 3765 O O . TYR A 1 474 ? 2.069 -9.916 -17.861 1.00 90.81 474 TYR A O 1
ATOM 3773 N N . ASP A 1 475 ? 0.114 -9.367 -16.897 1.00 86.88 475 ASP A N 1
ATOM 3774 C CA . ASP A 1 475 ? 0.516 -8.014 -16.513 1.00 86.88 475 ASP A CA 1
ATOM 3775 C C . ASP A 1 475 ? 1.651 -8.000 -15.479 1.00 86.88 475 ASP A C 1
ATOM 3777 O O . ASP A 1 475 ? 2.586 -7.211 -15.606 1.00 86.88 475 ASP A O 1
ATOM 3781 N N . GLU A 1 476 ? 1.600 -8.863 -14.466 1.00 86.75 476 GLU A N 1
ATOM 3782 C CA . GLU A 1 476 ? 2.580 -8.850 -13.371 1.00 86.75 476 GLU A CA 1
ATOM 3783 C C . GLU A 1 476 ? 3.841 -9.680 -13.661 1.00 86.75 476 GLU A C 1
ATOM 3785 O O . GLU A 1 476 ? 4.919 -9.353 -13.166 1.00 86.75 476 GLU A O 1
ATOM 3790 N N . LEU A 1 477 ? 3.742 -10.719 -14.496 1.00 92.50 477 LEU A N 1
ATOM 3791 C CA . LEU A 1 477 ? 4.861 -11.603 -14.841 1.00 92.50 477 LEU A CA 1
ATOM 3792 C C . LEU A 1 477 ? 5.416 -11.334 -16.244 1.00 92.50 477 LEU A C 1
ATOM 3794 O O . LEU A 1 477 ? 6.589 -10.991 -16.389 1.00 92.50 477 LEU A O 1
ATOM 3798 N N . HIS A 1 478 ? 4.589 -11.482 -17.285 1.00 94.50 478 HIS A N 1
ATOM 3799 C CA . HIS A 1 478 ? 5.067 -11.451 -18.675 1.00 94.50 478 HIS A CA 1
ATOM 3800 C C . HIS A 1 478 ? 5.535 -10.056 -19.069 1.00 94.50 478 HIS A C 1
ATOM 3802 O O . HIS A 1 478 ? 6.606 -9.919 -19.656 1.00 94.50 478 HIS A O 1
ATOM 3808 N N . ARG A 1 479 ? 4.780 -9.014 -18.698 1.00 92.38 479 ARG A N 1
ATOM 3809 C CA . ARG A 1 479 ? 5.143 -7.621 -18.987 1.00 92.38 479 ARG A CA 1
ATOM 3810 C C . ARG A 1 479 ? 6.529 -7.277 -18.435 1.00 92.38 479 ARG A C 1
ATOM 3812 O O . ARG A 1 479 ? 7.371 -6.775 -19.168 1.00 92.38 479 ARG A O 1
ATOM 3819 N N . GLN A 1 480 ? 6.781 -7.556 -17.157 1.00 91.75 480 GLN A N 1
ATOM 3820 C CA . GLN A 1 480 ? 8.049 -7.217 -16.498 1.00 91.75 480 GLN A CA 1
ATOM 3821 C C . GLN A 1 480 ? 9.231 -7.970 -17.135 1.00 91.75 480 GLN A C 1
ATOM 3823 O O . GLN A 1 480 ? 10.234 -7.360 -17.509 1.00 91.75 480 GLN A O 1
ATOM 3828 N N . VAL A 1 481 ? 9.089 -9.289 -17.311 1.00 95.62 481 VAL A N 1
ATOM 3829 C CA . VAL A 1 481 ? 10.155 -10.151 -17.840 1.00 95.62 481 VAL A CA 1
ATOM 3830 C C . VAL A 1 481 ? 10.441 -9.843 -19.311 1.00 95.62 481 VAL A C 1
ATOM 3832 O O . VAL A 1 481 ? 11.599 -9.633 -19.671 1.00 95.62 481 VAL A O 1
ATOM 3835 N N . ALA A 1 482 ? 9.410 -9.748 -20.159 1.00 95.75 482 ALA A N 1
ATOM 3836 C CA . ALA A 1 482 ? 9.577 -9.412 -21.573 1.00 95.75 482 ALA A CA 1
ATOM 3837 C C . ALA A 1 482 ? 10.238 -8.043 -21.746 1.00 95.75 482 ALA A C 1
ATOM 3839 O O . ALA A 1 482 ? 11.145 -7.901 -22.564 1.00 95.75 482 ALA A O 1
ATOM 3840 N N . TRP A 1 483 ? 9.831 -7.049 -20.950 1.00 93.75 483 TRP A N 1
ATOM 3841 C CA . TRP A 1 483 ? 10.400 -5.709 -21.039 1.00 93.75 483 TRP A CA 1
ATOM 3842 C C . TRP A 1 483 ? 11.901 -5.696 -20.740 1.00 93.75 483 TRP A C 1
ATOM 3844 O O . TRP A 1 483 ? 12.687 -5.136 -21.508 1.00 93.75 483 TRP A O 1
ATOM 3854 N N . LEU A 1 484 ? 12.316 -6.384 -19.673 1.00 94.44 484 LEU A N 1
ATOM 3855 C CA . LEU A 1 484 ? 13.728 -6.510 -19.328 1.00 94.44 484 LEU A CA 1
ATOM 3856 C C . LEU A 1 484 ? 14.518 -7.280 -20.398 1.00 94.44 484 LEU A C 1
ATOM 3858 O O . LEU A 1 484 ? 15.632 -6.880 -20.736 1.00 94.44 484 LEU A O 1
ATOM 3862 N N . LEU A 1 485 ? 13.954 -8.352 -20.961 1.00 96.12 485 LEU A N 1
ATOM 3863 C CA . LEU A 1 485 ? 14.603 -9.127 -22.023 1.00 96.12 485 LEU A CA 1
ATOM 3864 C C . LEU A 1 485 ? 14.811 -8.299 -23.293 1.00 96.12 485 LEU A C 1
ATOM 3866 O O . LEU A 1 485 ? 15.914 -8.305 -23.838 1.00 96.12 485 LEU A O 1
ATOM 3870 N N . LEU A 1 486 ? 13.795 -7.546 -23.728 1.00 93.19 486 LEU A N 1
ATOM 3871 C CA . LEU A 1 486 ? 13.901 -6.639 -24.875 1.00 93.19 486 LEU A CA 1
ATOM 3872 C C . LEU A 1 486 ? 14.964 -5.567 -24.632 1.00 93.19 486 LEU A C 1
ATOM 3874 O O . LEU A 1 486 ? 15.798 -5.317 -25.499 1.00 93.19 486 LEU A O 1
ATOM 3878 N N . HIS A 1 487 ? 15.004 -4.993 -23.429 1.00 89.44 487 HIS A N 1
ATOM 3879 C CA . HIS A 1 487 ? 16.036 -4.027 -23.058 1.00 89.44 487 HIS A CA 1
ATOM 3880 C C . HIS A 1 487 ? 17.452 -4.625 -23.069 1.00 89.44 487 HIS A C 1
ATOM 3882 O O . HIS A 1 487 ? 18.411 -3.949 -23.432 1.00 89.44 487 HIS A O 1
ATOM 3888 N N . ARG A 1 488 ? 17.596 -5.905 -22.708 1.00 90.25 488 ARG A N 1
ATOM 3889 C CA . ARG A 1 488 ? 18.871 -6.639 -22.728 1.00 90.25 488 ARG A CA 1
ATOM 3890 C C . ARG A 1 488 ? 19.195 -7.282 -24.086 1.00 90.25 488 ARG A C 1
ATOM 3892 O O . ARG A 1 488 ? 20.156 -8.049 -24.164 1.00 90.25 488 ARG A O 1
ATOM 3899 N N . GLY A 1 489 ? 18.403 -7.011 -25.129 1.00 90.12 489 GLY A N 1
ATOM 3900 C CA . GLY A 1 489 ? 18.585 -7.583 -26.467 1.00 90.12 489 GLY A CA 1
ATOM 3901 C C . GLY A 1 489 ? 18.409 -9.105 -26.527 1.00 90.12 489 GLY A C 1
ATOM 3902 O O . GLY A 1 489 ? 18.897 -9.745 -27.449 1.00 90.12 489 GLY A O 1
ATOM 3903 N N . GLN A 1 490 ? 17.737 -9.711 -25.546 1.00 95.31 490 GLN A N 1
ATOM 3904 C CA . GLN A 1 490 ? 17.525 -11.160 -25.462 1.00 95.31 490 GLN A CA 1
ATOM 3905 C C . GLN A 1 490 ? 16.296 -11.578 -26.278 1.00 95.31 490 GLN A C 1
ATOM 3907 O O . GLN A 1 490 ? 15.301 -12.049 -25.723 1.00 95.31 490 GLN A O 1
ATOM 3912 N N . LEU A 1 491 ? 16.355 -11.364 -27.596 1.00 94.56 491 LEU A N 1
ATOM 3913 C CA . LEU A 1 491 ? 15.188 -11.414 -28.486 1.00 94.56 491 LEU A CA 1
ATOM 3914 C C . LEU A 1 491 ? 14.530 -12.796 -28.542 1.00 94.56 491 LEU A C 1
ATOM 3916 O O . LEU A 1 491 ? 13.317 -12.884 -28.395 1.00 94.56 491 LEU A O 1
ATOM 3920 N N . GLU A 1 492 ? 15.315 -13.873 -28.642 1.00 95.69 492 GLU A N 1
ATOM 3921 C CA . GLU A 1 492 ? 14.792 -15.251 -28.664 1.00 95.69 492 GLU A CA 1
ATOM 3922 C C . GLU A 1 492 ? 13.979 -15.578 -27.396 1.00 95.69 492 GLU A C 1
ATOM 3924 O O . GLU A 1 492 ? 12.938 -16.232 -27.447 1.00 95.69 492 GLU A O 1
ATOM 3929 N N . PHE A 1 493 ? 14.447 -15.129 -26.227 1.00 97.31 493 PHE A N 1
ATOM 3930 C CA . PHE A 1 493 ? 13.735 -15.383 -24.978 1.00 97.31 493 PHE A CA 1
ATOM 3931 C C . PHE A 1 493 ? 12.527 -14.448 -24.829 1.00 97.31 493 PHE A C 1
ATOM 3933 O O . PHE A 1 493 ? 11.461 -14.903 -24.421 1.00 97.31 493 PHE A O 1
ATOM 3940 N N . ALA A 1 494 ? 12.660 -13.174 -25.212 1.00 97.06 494 ALA A N 1
ATOM 3941 C CA . ALA A 1 494 ? 11.544 -12.231 -25.216 1.00 97.06 494 ALA A CA 1
ATOM 3942 C C . ALA A 1 494 ? 10.392 -12.716 -26.108 1.00 97.06 494 ALA A C 1
ATOM 3944 O O . ALA A 1 494 ? 9.236 -12.648 -25.699 1.00 97.06 494 ALA A O 1
ATOM 3945 N N . GLU A 1 495 ? 10.706 -13.256 -27.287 1.00 96.50 495 GLU A N 1
ATOM 3946 C CA . GLU A 1 495 ? 9.725 -13.813 -28.217 1.00 96.50 495 GLU A CA 1
ATOM 3947 C C . GLU A 1 495 ? 8.942 -14.966 -27.587 1.00 96.50 495 GLU A C 1
ATOM 3949 O O . GLU A 1 495 ? 7.716 -14.961 -27.640 1.00 96.50 495 GLU A O 1
ATOM 3954 N N . ARG A 1 496 ? 9.621 -15.907 -26.916 1.00 95.69 496 ARG A N 1
ATOM 3955 C CA . ARG A 1 496 ? 8.950 -17.009 -26.203 1.00 95.69 496 ARG A CA 1
ATOM 3956 C C . ARG A 1 496 ? 8.021 -16.498 -25.108 1.00 95.69 496 ARG A C 1
ATOM 3958 O O . ARG A 1 496 ? 6.863 -16.893 -25.069 1.00 95.69 496 ARG A O 1
ATOM 3965 N N . VAL A 1 497 ? 8.507 -15.577 -24.274 1.00 96.31 497 VAL A N 1
ATOM 3966 C CA . VAL A 1 497 ? 7.694 -14.961 -23.214 1.00 96.31 497 VAL A CA 1
ATOM 3967 C C . VAL A 1 497 ? 6.459 -14.278 -23.808 1.00 96.31 497 VAL A C 1
ATOM 3969 O O . VAL A 1 497 ? 5.368 -14.421 -23.278 1.00 96.31 497 VAL A O 1
ATOM 3972 N N . LEU A 1 498 ? 6.590 -13.547 -24.916 1.00 95.06 498 LEU A N 1
ATOM 3973 C CA . LEU A 1 498 ? 5.453 -12.878 -25.559 1.00 95.06 498 LEU A CA 1
ATOM 3974 C C . LEU A 1 498 ? 4.513 -13.855 -26.287 1.00 95.06 498 LEU A C 1
ATOM 3976 O O . LEU A 1 498 ? 3.318 -13.577 -26.396 1.00 95.06 498 LEU A O 1
ATOM 3980 N N . ALA A 1 499 ? 5.016 -14.987 -26.774 1.00 93.62 499 ALA A N 1
ATOM 3981 C CA . ALA A 1 499 ? 4.204 -16.025 -27.406 1.00 93.62 499 ALA A CA 1
ATOM 3982 C C . ALA A 1 499 ? 3.307 -16.767 -26.399 1.00 93.62 499 ALA A C 1
ATOM 3984 O O . ALA A 1 499 ? 2.213 -17.191 -26.766 1.00 93.62 499 ALA A O 1
ATOM 3985 N N . ASP A 1 500 ? 3.723 -16.858 -25.131 1.00 91.94 500 ASP A N 1
ATOM 3986 C CA . ASP A 1 500 ? 2.949 -17.490 -24.051 1.00 91.94 500 ASP A CA 1
ATOM 3987 C C . ASP A 1 500 ? 1.699 -16.675 -23.634 1.00 91.94 500 ASP A C 1
ATOM 3989 O O . ASP A 1 500 ? 0.856 -17.166 -22.877 1.00 91.94 500 ASP A O 1
ATOM 3993 N N . VAL A 1 501 ? 1.541 -15.436 -24.125 1.00 92.25 501 VAL A N 1
ATOM 3994 C CA . VAL A 1 501 ? 0.392 -14.562 -23.825 1.00 92.25 501 VAL A CA 1
ATOM 3995 C C . VAL A 1 501 ? -0.833 -14.962 -24.672 1.00 92.25 501 VAL A C 1
ATOM 3997 O O . VAL A 1 501 ? -0.778 -14.845 -25.894 1.00 92.25 501 VAL A O 1
ATOM 4000 N N . PRO A 1 502 ? -1.978 -15.356 -24.080 1.00 91.38 502 PRO A N 1
ATOM 4001 C CA . PRO A 1 502 ? -3.181 -15.766 -24.811 1.00 91.38 502 PRO A CA 1
ATOM 4002 C C . PRO A 1 502 ? -3.856 -14.615 -25.561 1.00 91.38 502 PRO A C 1
ATOM 4004 O O . PRO A 1 502 ? -3.877 -13.486 -25.070 1.00 91.38 502 PRO A O 1
ATOM 4007 N N . SER A 1 503 ? -4.506 -14.905 -26.694 1.00 89.81 503 SER A N 1
ATOM 4008 C CA . SER A 1 503 ? -5.166 -13.900 -27.549 1.00 89.81 503 SER A CA 1
ATOM 4009 C C . SER A 1 503 ? -6.159 -13.001 -26.800 1.00 89.81 503 SER A C 1
ATOM 4011 O O . SER A 1 503 ? -6.163 -11.793 -27.017 1.00 89.81 503 SER A O 1
ATOM 4013 N N . SER A 1 504 ? -6.917 -13.544 -25.838 1.00 87.81 504 SER A N 1
ATOM 4014 C CA . SER A 1 504 ? -7.842 -12.764 -24.997 1.00 87.81 504 SER A CA 1
ATOM 4015 C C . SER A 1 504 ? -7.146 -11.657 -24.193 1.00 87.81 504 SER A C 1
ATOM 4017 O O . SER A 1 504 ? -7.711 -10.589 -23.954 1.00 87.81 504 SER A O 1
ATOM 4019 N N . VAL A 1 505 ? -5.901 -11.900 -23.776 1.00 88.31 505 VAL A N 1
ATOM 4020 C CA . VAL A 1 505 ? -5.065 -10.921 -23.072 1.00 88.31 505 VAL A CA 1
ATOM 4021 C C . VAL A 1 505 ? -4.393 -9.979 -24.070 1.00 88.31 505 VAL A C 1
ATOM 4023 O O . VAL A 1 505 ? -4.363 -8.776 -23.839 1.00 88.31 505 VAL A O 1
ATOM 4026 N N . GLN A 1 506 ? -3.919 -10.482 -25.214 1.00 90.44 506 GLN A N 1
ATOM 4027 C CA . GLN A 1 506 ? -3.309 -9.653 -26.268 1.00 90.44 506 GLN A CA 1
ATOM 4028 C C . GLN A 1 506 ? -4.248 -8.542 -26.775 1.00 90.44 506 GLN A C 1
ATOM 4030 O O . GLN A 1 506 ? -3.799 -7.449 -27.131 1.00 90.44 506 GLN A O 1
ATOM 4035 N N . GLU A 1 507 ? -5.554 -8.814 -26.821 1.00 86.38 507 GLU A N 1
ATOM 4036 C CA . GLU A 1 507 ? -6.578 -7.851 -27.237 1.00 86.38 507 GLU A CA 1
ATOM 4037 C C . GLU A 1 507 ? -6.818 -6.744 -26.205 1.00 86.38 507 GLU A C 1
ATOM 4039 O O . GLU A 1 507 ? -7.128 -5.612 -26.583 1.00 86.38 507 GLU A O 1
ATOM 4044 N N . THR A 1 508 ? -6.648 -7.057 -24.919 1.00 85.00 508 THR A N 1
ATOM 4045 C CA . THR A 1 508 ? -6.999 -6.178 -23.795 1.00 85.00 508 THR A CA 1
ATOM 4046 C C . THR A 1 508 ? -5.799 -5.462 -23.176 1.00 85.00 508 THR A C 1
ATOM 4048 O O . THR A 1 508 ? -5.979 -4.403 -22.581 1.00 85.00 508 THR A O 1
ATOM 4051 N N . ALA A 1 509 ? -4.580 -5.983 -23.348 1.00 85.31 509 ALA A N 1
ATOM 4052 C CA . ALA A 1 509 ? -3.348 -5.468 -22.756 1.00 85.31 509 ALA A CA 1
ATOM 4053 C C . ALA A 1 509 ? -2.615 -4.467 -23.680 1.00 85.31 509 ALA A C 1
ATOM 4055 O O . ALA A 1 509 ? -1.968 -4.879 -24.651 1.00 85.31 509 ALA A O 1
ATOM 4056 N N . PRO A 1 510 ? -2.604 -3.149 -23.380 1.00 83.56 510 PRO A N 1
ATOM 4057 C CA . PRO A 1 510 ? -1.978 -2.152 -24.257 1.00 83.56 510 PRO A CA 1
ATOM 4058 C C . PRO A 1 510 ? -0.461 -2.334 -24.416 1.00 83.56 510 PRO A C 1
ATOM 4060 O O . PRO A 1 510 ? 0.095 -2.037 -25.474 1.00 83.56 510 PRO A O 1
ATOM 4063 N N . TRP A 1 511 ? 0.218 -2.847 -23.382 1.00 88.50 511 TRP A N 1
ATOM 4064 C CA . TRP A 1 511 ? 1.670 -3.050 -23.391 1.00 88.50 511 TRP A CA 1
ATOM 4065 C C . TRP A 1 511 ? 2.115 -4.107 -24.409 1.00 88.50 511 TRP A C 1
ATOM 4067 O O . TRP A 1 511 ? 3.196 -3.978 -24.983 1.00 88.50 511 TRP A O 1
ATOM 4077 N N . TYR A 1 512 ? 1.283 -5.118 -24.678 1.00 90.38 512 TYR A N 1
ATOM 4078 C CA . TYR A 1 512 ? 1.650 -6.255 -25.522 1.00 90.38 512 TYR A CA 1
ATOM 4079 C C . TYR A 1 512 ? 1.987 -5.816 -26.948 1.00 90.38 512 TYR A C 1
ATOM 4081 O O . TYR A 1 512 ? 3.058 -6.115 -27.476 1.00 90.38 512 TYR A O 1
ATOM 4089 N N . ARG A 1 513 ? 1.103 -5.011 -27.552 1.00 85.56 513 ARG A N 1
ATOM 4090 C CA . ARG A 1 513 ? 1.292 -4.483 -28.912 1.00 85.56 513 ARG A CA 1
ATOM 4091 C C . ARG A 1 513 ? 2.548 -3.621 -29.019 1.00 85.56 513 ARG A C 1
ATOM 4093 O O . ARG A 1 513 ? 3.251 -3.694 -30.027 1.00 85.56 513 ARG A O 1
ATOM 4100 N N . ASN A 1 514 ? 2.845 -2.834 -27.986 1.00 84.25 514 ASN A N 1
ATOM 4101 C CA . ASN A 1 514 ? 4.045 -2.000 -27.949 1.00 84.25 514 ASN A CA 1
ATOM 4102 C C . ASN A 1 514 ? 5.314 -2.856 -27.887 1.00 84.25 514 ASN A C 1
ATOM 4104 O O . ASN A 1 514 ? 6.259 -2.590 -28.626 1.00 84.25 514 ASN A O 1
ATOM 4108 N N . PHE A 1 515 ? 5.318 -3.918 -27.081 1.00 90.00 515 PHE A N 1
ATOM 4109 C CA . PHE A 1 515 ? 6.469 -4.815 -26.969 1.00 90.00 515 PHE A CA 1
ATOM 4110 C C . PHE A 1 515 ? 6.703 -5.623 -28.240 1.00 90.00 515 PHE A C 1
ATOM 4112 O O . PHE A 1 515 ? 7.845 -5.720 -28.670 1.00 90.00 515 PHE A O 1
ATOM 4119 N N . ILE A 1 516 ? 5.652 -6.110 -28.906 1.00 89.06 516 ILE A N 1
ATOM 4120 C CA . ILE A 1 516 ? 5.779 -6.776 -30.212 1.00 89.06 516 ILE A CA 1
ATOM 4121 C C . ILE A 1 516 ? 6.362 -5.825 -31.265 1.00 89.06 516 ILE A C 1
ATOM 4123 O O . ILE A 1 516 ? 7.278 -6.193 -32.003 1.00 89.06 516 ILE A O 1
ATOM 4127 N N . ARG A 1 517 ? 5.883 -4.574 -31.322 1.00 82.81 517 ARG A N 1
ATOM 4128 C CA . ARG A 1 517 ? 6.438 -3.555 -32.229 1.00 82.81 517 ARG A CA 1
ATOM 4129 C C . ARG A 1 517 ? 7.903 -3.266 -31.922 1.00 82.81 517 ARG A C 1
ATOM 4131 O O . ARG A 1 517 ? 8.707 -3.175 -32.845 1.00 82.81 517 ARG A O 1
ATOM 4138 N N . PHE A 1 518 ? 8.253 -3.134 -30.645 1.00 85.56 518 PHE A N 1
ATOM 4139 C CA . PHE A 1 518 ? 9.628 -2.871 -30.244 1.00 85.56 518 PHE A CA 1
ATOM 4140 C C . PHE A 1 518 ? 10.551 -4.064 -30.514 1.00 85.56 518 PHE A C 1
ATOM 4142 O O . PHE A 1 518 ? 11.627 -3.876 -31.071 1.00 85.56 518 PHE A O 1
ATOM 4149 N N . MET A 1 519 ? 10.109 -5.288 -30.222 1.00 90.00 519 MET A N 1
ATOM 4150 C CA . MET A 1 519 ? 10.826 -6.519 -30.558 1.00 90.00 519 MET A CA 1
ATOM 4151 C C . MET A 1 519 ? 11.144 -6.582 -32.050 1.00 90.00 519 MET A C 1
ATOM 4153 O O . MET A 1 519 ? 12.291 -6.821 -32.413 1.00 90.00 519 MET A O 1
ATOM 4157 N N . ARG A 1 520 ? 10.170 -6.263 -32.912 1.00 86.62 520 ARG A N 1
ATOM 4158 C CA . ARG A 1 520 ? 10.378 -6.208 -34.363 1.00 86.62 520 ARG A CA 1
ATOM 4159 C C . ARG A 1 520 ? 11.434 -5.180 -34.769 1.00 86.62 520 ARG A C 1
ATOM 4161 O O . ARG A 1 520 ? 12.259 -5.459 -35.628 1.00 86.62 520 ARG A O 1
ATOM 4168 N N . VAL A 1 521 ? 11.436 -4.006 -34.141 1.00 84.56 521 VAL A N 1
ATOM 4169 C CA . VAL A 1 521 ? 12.455 -2.967 -34.378 1.00 84.56 521 VAL A CA 1
ATOM 4170 C C . VAL A 1 521 ? 13.848 -3.457 -33.974 1.00 84.56 521 VAL A C 1
ATOM 4172 O O . VAL A 1 521 ? 14.818 -3.177 -34.677 1.00 84.56 521 VAL A O 1
ATOM 4175 N N . LEU A 1 522 ? 13.958 -4.198 -32.868 1.00 87.44 522 LEU A N 1
ATOM 4176 C CA . LEU A 1 522 ? 15.223 -4.784 -32.424 1.00 87.44 522 LEU A CA 1
ATOM 4177 C C . LEU A 1 522 ? 15.693 -5.920 -33.346 1.00 87.44 522 LEU A C 1
ATOM 4179 O O . LEU A 1 522 ? 16.870 -5.948 -33.689 1.00 87.44 522 LEU A O 1
ATOM 4183 N N . GLN A 1 523 ? 14.790 -6.790 -33.806 1.00 90.31 523 GLN A N 1
ATOM 4184 C CA . GLN A 1 523 ? 15.090 -7.837 -34.795 1.00 90.31 523 GLN A CA 1
ATOM 4185 C C . GLN A 1 523 ? 15.568 -7.222 -36.119 1.00 90.31 523 GLN A C 1
ATOM 4187 O O . GLN A 1 523 ? 16.612 -7.590 -36.648 1.00 90.31 523 GLN A O 1
ATOM 4192 N N . GLU A 1 524 ? 14.869 -6.199 -36.620 1.00 88.19 524 GLU A N 1
ATOM 4193 C CA . GLU A 1 524 ? 15.294 -5.447 -37.805 1.00 88.19 524 GLU A CA 1
ATOM 4194 C C . GLU A 1 524 ? 16.662 -4.780 -37.597 1.00 88.19 524 GLU A C 1
ATOM 4196 O O . GLU A 1 524 ? 17.436 -4.659 -38.545 1.00 88.19 524 GLU A O 1
ATOM 4201 N N . ALA A 1 525 ? 16.989 -4.338 -36.380 1.00 84.94 525 ALA A N 1
ATOM 4202 C CA . ALA A 1 525 ? 18.311 -3.799 -36.075 1.00 84.94 525 ALA A CA 1
ATOM 4203 C C . ALA A 1 525 ? 19.396 -4.889 -36.096 1.00 84.94 525 ALA A C 1
ATOM 4205 O O . ALA A 1 525 ? 20.437 -4.669 -36.715 1.00 84.94 525 ALA A O 1
ATOM 4206 N N . GLU A 1 526 ? 19.147 -6.050 -35.480 1.00 86.69 526 GLU A N 1
ATOM 4207 C CA . GLU A 1 526 ? 20.059 -7.207 -35.460 1.00 86.69 526 GLU A CA 1
ATOM 4208 C C . GLU A 1 526 ? 20.346 -7.726 -36.879 1.00 86.69 526 GLU A C 1
ATOM 4210 O O . GLU A 1 526 ? 21.489 -8.008 -37.238 1.00 86.69 526 GLU A O 1
ATOM 4215 N N . GLU A 1 527 ? 19.328 -7.732 -37.739 1.00 89.25 527 GLU A N 1
ATOM 4216 C CA . GLU A 1 527 ? 19.437 -8.130 -39.144 1.00 89.25 527 GLU A CA 1
ATOM 4217 C C . GLU A 1 527 ? 20.019 -7.033 -40.062 1.00 89.25 527 GLU A C 1
ATOM 4219 O O . GLU A 1 527 ? 20.125 -7.230 -41.276 1.00 89.25 527 GLU A O 1
ATOM 4224 N N . ASN A 1 528 ? 20.389 -5.860 -39.527 1.00 86.00 528 ASN A N 1
ATOM 4225 C CA . ASN A 1 528 ? 20.796 -4.678 -40.301 1.00 86.00 528 ASN A CA 1
ATOM 4226 C C . ASN A 1 528 ? 19.757 -4.249 -41.362 1.00 86.00 528 ASN A C 1
ATOM 4228 O O . ASN A 1 528 ? 20.106 -3.833 -42.472 1.00 86.00 528 ASN A O 1
ATOM 4232 N N . LYS A 1 529 ? 18.468 -4.344 -41.035 1.00 90.94 529 LYS A N 1
ATOM 4233 C CA . LYS A 1 529 ? 17.312 -3.955 -41.865 1.00 90.94 529 LYS A CA 1
ATOM 4234 C C . LYS A 1 529 ? 16.556 -2.729 -41.341 1.00 90.94 529 LYS A C 1
ATOM 4236 O O . LYS A 1 529 ? 15.640 -2.247 -42.004 1.00 90.94 529 LYS A O 1
ATOM 4241 N N . LEU A 1 530 ? 16.929 -2.194 -40.178 1.00 90.00 530 LEU A N 1
ATOM 4242 C CA . LEU A 1 530 ? 16.241 -1.057 -39.565 1.00 90.00 530 LEU A CA 1
ATOM 4243 C C . LEU A 1 530 ? 16.487 0.258 -40.330 1.00 90.00 530 LEU A C 1
ATOM 4245 O O . LEU A 1 530 ? 17.481 0.950 -40.101 1.00 90.00 530 LEU A O 1
ATOM 4249 N N . VAL A 1 531 ? 15.549 0.606 -41.213 1.00 92.50 531 VAL A N 1
ATOM 4250 C CA . VAL A 1 531 ? 15.566 1.828 -42.048 1.00 92.50 531 VAL A CA 1
ATOM 4251 C C . VAL A 1 531 ? 14.351 2.733 -41.841 1.00 92.50 531 VAL A C 1
ATOM 4253 O O . VAL A 1 531 ? 14.338 3.854 -42.336 1.00 92.50 531 VAL A O 1
ATOM 4256 N N . PHE A 1 532 ? 13.345 2.269 -41.098 1.00 90.12 532 PHE A N 1
ATOM 4257 C CA . PHE A 1 532 ? 12.149 3.042 -40.773 1.00 90.12 532 PHE A CA 1
ATOM 4258 C C . PHE A 1 532 ? 12.104 3.383 -39.291 1.00 90.12 532 PHE A C 1
ATOM 4260 O O . PHE A 1 532 ? 12.431 2.527 -38.462 1.00 90.12 532 PHE A O 1
ATOM 4267 N N . PRO A 1 533 ? 11.637 4.587 -38.934 1.00 84.00 533 PRO A N 1
ATOM 4268 C CA . PRO A 1 533 ? 11.382 4.899 -37.547 1.00 84.00 533 PRO A CA 1
ATOM 4269 C C . PRO A 1 533 ? 10.264 4.013 -36.978 1.00 84.00 533 PRO A C 1
ATOM 4271 O O . PRO A 1 533 ? 9.325 3.633 -37.686 1.00 84.00 533 PRO A O 1
ATOM 4274 N N . PRO A 1 534 ? 10.323 3.704 -35.675 1.00 75.38 534 PRO A N 1
ATOM 4275 C CA . PRO A 1 534 ? 9.427 2.737 -35.055 1.00 75.38 534 PRO A CA 1
ATOM 4276 C C . PRO A 1 534 ? 7.968 3.221 -34.961 1.00 75.38 534 PRO A C 1
ATOM 4278 O O . PRO A 1 534 ? 7.063 2.400 -34.835 1.00 75.38 534 PRO A O 1
ATOM 4281 N N . PHE A 1 535 ? 7.726 4.533 -35.063 1.00 76.56 535 PHE A N 1
ATOM 4282 C CA . PHE A 1 535 ? 6.388 5.128 -35.032 1.00 76.56 535 PHE A CA 1
ATOM 4283 C C . PHE A 1 535 ? 5.622 5.025 -36.360 1.00 76.56 535 PHE A C 1
ATOM 4285 O O . PHE A 1 535 ? 4.414 5.246 -36.358 1.00 76.56 535 PHE A O 1
ATOM 4292 N N . ILE A 1 536 ? 6.275 4.682 -37.480 1.00 82.12 536 ILE A N 1
ATOM 4293 C CA . ILE A 1 536 ? 5.567 4.432 -38.743 1.00 82.12 536 ILE A CA 1
ATOM 4294 C C . ILE A 1 536 ? 4.990 3.007 -38.702 1.00 82.12 536 ILE A C 1
ATOM 4296 O O . ILE A 1 536 ? 5.771 2.047 -38.599 1.00 82.12 536 ILE A O 1
ATOM 4300 N N . PRO A 1 537 ? 3.652 2.842 -38.783 1.00 77.69 537 PRO A N 1
ATOM 4301 C CA . PRO A 1 537 ? 3.014 1.528 -38.790 1.00 77.69 537 PRO A CA 1
ATOM 4302 C C . PRO A 1 537 ? 3.570 0.642 -39.905 1.00 77.69 537 PRO A C 1
ATOM 4304 O O . PRO A 1 537 ? 3.831 1.123 -41.006 1.00 77.69 537 PRO A O 1
ATOM 4307 N N . VAL A 1 538 ? 3.750 -0.654 -39.635 1.00 79.81 538 VAL A N 1
ATOM 4308 C CA . VAL A 1 538 ? 4.401 -1.600 -40.564 1.00 79.81 538 VAL A CA 1
ATOM 4309 C C . VAL A 1 538 ? 3.721 -1.598 -41.932 1.00 79.81 538 VAL A C 1
ATOM 4311 O O . VAL A 1 538 ? 4.390 -1.591 -42.961 1.00 79.81 538 VAL A O 1
ATOM 4314 N N . GLU A 1 539 ? 2.395 -1.552 -41.935 1.00 83.44 539 GLU A N 1
ATOM 4315 C CA . GLU A 1 539 ? 1.553 -1.489 -43.119 1.00 83.44 539 GLU A CA 1
ATOM 4316 C C . GLU A 1 539 ? 1.743 -0.199 -43.927 1.00 83.44 539 GLU A C 1
ATOM 4318 O O . GLU A 1 539 ? 1.540 -0.215 -45.132 1.00 83.44 539 GLU A O 1
ATOM 4323 N N . GLN A 1 540 ? 2.184 0.899 -43.308 1.00 87.19 540 GLN A N 1
ATOM 4324 C CA . GLN A 1 540 ? 2.422 2.187 -43.967 1.00 87.19 540 GLN A CA 1
ATOM 4325 C C . GLN A 1 540 ? 3.876 2.378 -44.398 1.00 87.19 540 GLN A C 1
ATOM 4327 O O . GLN A 1 540 ? 4.116 3.155 -45.310 1.00 87.19 540 GLN A O 1
ATOM 4332 N N . ARG A 1 541 ? 4.833 1.639 -43.818 1.00 88.56 541 ARG A N 1
ATOM 4333 C CA . ARG A 1 541 ? 6.276 1.844 -44.041 1.00 88.56 541 ARG A CA 1
ATOM 4334 C C . ARG A 1 541 ? 6.668 1.942 -45.506 1.00 88.56 541 ARG A C 1
ATOM 4336 O O . ARG A 1 541 ? 7.483 2.775 -45.848 1.00 88.56 541 ARG A O 1
ATOM 4343 N N . TRP A 1 542 ? 6.091 1.135 -46.385 1.00 91.31 542 TRP A N 1
ATOM 4344 C CA . TRP A 1 542 ? 6.439 1.147 -47.809 1.00 91.31 542 TRP A CA 1
ATOM 4345 C C . TRP A 1 542 ? 5.523 2.026 -48.678 1.00 91.31 542 TRP A C 1
ATOM 4347 O O . TRP A 1 542 ? 5.608 1.955 -49.899 1.00 91.31 542 TRP A O 1
ATOM 4357 N N . HIS A 1 543 ? 4.682 2.862 -48.061 1.00 87.81 543 HIS A N 1
ATOM 4358 C CA . HIS A 1 543 ? 3.781 3.824 -48.707 1.00 87.81 543 HIS A CA 1
ATOM 4359 C C . HIS A 1 543 ? 4.288 5.273 -48.550 1.00 87.81 543 HIS A C 1
ATOM 4361 O O . HIS A 1 543 ? 3.500 6.188 -48.321 1.00 87.81 543 HIS A O 1
ATOM 4367 N N . GLY A 1 544 ? 5.607 5.470 -48.631 1.00 80.94 544 GLY A N 1
ATOM 4368 C CA . GLY A 1 544 ? 6.250 6.785 -48.561 1.00 80.94 544 GLY A CA 1
ATOM 4369 C C . GLY A 1 544 ? 6.594 7.378 -49.938 1.00 80.94 544 GLY A C 1
ATOM 4370 O O . GLY A 1 544 ? 6.158 6.847 -50.964 1.00 80.94 544 GLY A O 1
ATOM 4371 N N . PRO A 1 545 ? 7.399 8.460 -49.983 1.00 88.19 545 PRO A N 1
ATOM 4372 C CA . PRO A 1 545 ? 8.035 9.146 -48.848 1.00 88.19 545 PRO A CA 1
ATOM 4373 C C . PRO A 1 545 ? 7.031 9.790 -47.887 1.00 88.19 545 PRO A C 1
ATOM 4375 O O . PRO A 1 545 ? 6.013 10.324 -48.312 1.00 88.19 545 PRO A O 1
ATOM 4378 N N . HIS A 1 546 ? 7.324 9.760 -46.588 1.00 87.94 546 HIS A N 1
ATOM 4379 C CA . HIS A 1 546 ? 6.449 10.281 -45.531 1.00 87.94 546 HIS A CA 1
ATOM 4380 C C . HIS A 1 546 ? 6.760 11.739 -45.169 1.00 87.94 546 HIS A C 1
ATOM 4382 O O . HIS A 1 546 ? 5.969 12.384 -44.483 1.00 87.94 546 HIS A O 1
ATOM 4388 N N . LEU A 1 547 ? 7.924 12.254 -45.585 1.00 85.75 547 LEU A N 1
ATOM 4389 C CA . LEU A 1 547 ? 8.379 13.610 -45.257 1.00 85.75 547 LEU A CA 1
ATOM 4390 C C . LEU A 1 547 ? 8.113 14.644 -46.365 1.00 85.75 547 LEU A C 1
ATOM 4392 O O . LEU A 1 547 ? 8.274 15.841 -46.126 1.00 85.75 547 LEU A O 1
ATOM 4396 N N . ILE A 1 548 ? 7.699 14.214 -47.561 1.00 80.75 548 ILE A N 1
ATOM 4397 C CA . ILE A 1 548 ? 7.287 15.114 -48.649 1.00 80.75 548 ILE A CA 1
ATOM 4398 C C . ILE A 1 548 ? 5.799 15.434 -48.485 1.00 80.75 548 ILE A C 1
ATOM 4400 O O . ILE A 1 548 ? 4.949 14.574 -48.695 1.00 80.75 548 ILE A O 1
ATOM 4404 N N . LEU A 1 549 ? 5.490 16.680 -48.118 1.00 71.62 549 LEU A N 1
ATOM 4405 C CA . LEU A 1 549 ? 4.113 17.149 -47.909 1.00 71.62 549 LEU A CA 1
ATOM 4406 C C . LEU A 1 549 ? 3.589 18.037 -49.049 1.00 71.62 549 LEU A C 1
ATOM 4408 O O . LEU A 1 549 ? 2.379 18.220 -49.161 1.00 71.62 549 LEU A O 1
ATOM 4412 N N . ASP A 1 550 ? 4.473 18.589 -49.888 1.00 79.38 550 ASP A N 1
ATOM 4413 C CA . ASP A 1 550 ? 4.084 19.424 -51.030 1.00 79.38 550 ASP A CA 1
ATOM 4414 C C . ASP A 1 550 ? 3.635 18.544 -52.217 1.00 79.38 550 ASP A C 1
ATOM 4416 O O . ASP A 1 550 ? 4.445 17.769 -52.744 1.00 79.38 550 ASP A O 1
ATOM 4420 N N . PRO A 1 551 ? 2.378 18.668 -52.692 1.00 78.12 551 PRO A N 1
ATOM 4421 C CA . PRO A 1 551 ? 1.891 17.935 -53.860 1.00 78.12 551 PRO A CA 1
ATOM 4422 C C . PRO A 1 551 ? 2.725 18.150 -55.134 1.00 78.12 551 PRO A C 1
ATOM 4424 O O . PRO A 1 551 ? 2.810 17.246 -55.969 1.00 78.12 551 PRO A O 1
ATOM 4427 N N . ALA A 1 552 ? 3.348 19.323 -55.301 1.00 78.94 552 ALA A N 1
ATOM 4428 C CA . ALA A 1 552 ? 4.166 19.636 -56.471 1.00 78.94 552 ALA A CA 1
ATOM 4429 C C . ALA A 1 552 ? 5.479 18.835 -56.495 1.00 78.94 552 ALA A C 1
ATOM 4431 O O . ALA A 1 552 ? 5.900 18.368 -57.558 1.00 78.94 552 ALA A O 1
ATOM 4432 N N . ASP A 1 553 ? 6.106 18.637 -55.334 1.00 80.38 553 ASP A N 1
ATOM 4433 C CA . ASP A 1 553 ? 7.286 17.781 -55.199 1.00 80.38 553 ASP A CA 1
ATOM 4434 C C . ASP A 1 553 ? 6.901 16.298 -55.223 1.00 80.38 553 ASP A C 1
ATOM 4436 O O . ASP A 1 553 ? 7.595 15.507 -55.864 1.00 80.38 553 ASP A O 1
ATOM 4440 N N . ALA A 1 554 ? 5.753 15.926 -54.645 1.00 82.12 554 ALA A N 1
ATOM 4441 C CA . ALA A 1 554 ? 5.248 14.553 -54.675 1.00 82.12 554 ALA A CA 1
ATOM 4442 C C . ALA A 1 554 ? 5.066 14.023 -56.112 1.00 82.12 554 ALA A C 1
ATOM 4444 O O . ALA A 1 554 ? 5.484 12.911 -56.431 1.00 82.12 554 ALA A O 1
ATOM 4445 N N . ALA A 1 555 ? 4.532 14.845 -57.024 1.00 83.94 555 ALA A N 1
ATOM 4446 C CA . ALA A 1 555 ? 4.368 14.481 -58.436 1.00 83.94 555 ALA A CA 1
ATOM 4447 C C . ALA A 1 555 ? 5.704 14.300 -59.192 1.00 83.94 555 ALA A C 1
ATOM 4449 O O . ALA A 1 555 ? 5.749 13.728 -60.289 1.00 83.94 555 ALA A O 1
ATOM 4450 N N . ARG A 1 556 ? 6.811 14.805 -58.636 1.00 88.06 556 ARG A N 1
ATOM 4451 C CA . ARG A 1 556 ? 8.143 14.783 -59.250 1.00 88.06 556 ARG A CA 1
ATOM 4452 C C . ARG A 1 556 ? 9.040 13.674 -58.717 1.00 88.06 556 ARG A C 1
ATOM 4454 O O . ARG A 1 556 ? 10.127 13.525 -59.266 1.00 88.06 556 ARG A O 1
ATOM 4461 N N . ILE A 1 557 ? 8.611 12.897 -57.726 1.00 88.12 557 ILE A N 1
ATOM 4462 C CA . ILE A 1 557 ? 9.409 11.800 -57.172 1.00 88.12 557 ILE A CA 1
ATOM 4463 C C . ILE A 1 557 ? 9.736 10.786 -58.273 1.00 88.12 557 ILE A C 1
ATOM 4465 O O . ILE A 1 557 ? 8.853 10.233 -58.925 1.00 88.12 557 ILE A O 1
ATOM 4469 N N . GLU A 1 558 ? 11.030 10.593 -58.498 1.00 88.88 558 GLU A N 1
ATOM 4470 C CA . GLU A 1 558 ? 11.598 9.583 -59.388 1.00 88.88 558 GLU A CA 1
ATOM 4471 C C . GLU A 1 558 ? 11.979 8.332 -58.600 1.00 88.88 558 GLU A C 1
ATOM 4473 O O . GLU A 1 558 ? 11.721 7.214 -59.040 1.00 88.88 558 GLU A O 1
ATOM 4478 N N . ASP A 1 559 ? 12.572 8.529 -57.422 1.00 89.69 559 ASP A N 1
ATOM 4479 C CA . ASP A 1 559 ? 13.007 7.442 -56.561 1.00 89.69 559 ASP A CA 1
ATOM 4480 C C . ASP A 1 559 ? 12.965 7.843 -55.085 1.00 89.69 559 ASP A C 1
ATOM 4482 O O . ASP A 1 559 ? 13.077 9.023 -54.738 1.00 89.69 559 ASP A O 1
ATOM 4486 N N . TRP A 1 560 ? 12.819 6.851 -54.211 1.00 92.69 560 TRP A N 1
ATOM 4487 C CA . TRP A 1 560 ? 12.751 7.054 -52.769 1.00 92.69 560 TRP A CA 1
ATOM 4488 C C . TRP A 1 560 ? 13.364 5.876 -52.015 1.00 92.69 560 TRP A C 1
ATOM 4490 O O . TRP A 1 560 ? 13.096 4.710 -52.314 1.00 92.69 560 TRP A O 1
ATOM 4500 N N . TYR A 1 561 ? 14.169 6.208 -51.009 1.00 95.00 561 TYR A N 1
ATOM 4501 C CA . TYR A 1 561 ? 14.833 5.251 -50.143 1.00 95.00 561 TYR A CA 1
ATOM 4502 C C . TYR A 1 561 ? 14.648 5.661 -48.678 1.00 95.00 561 TYR A C 1
ATOM 4504 O O . TYR A 1 561 ? 15.206 6.681 -48.259 1.00 95.00 561 TYR A O 1
ATOM 4512 N N . PRO A 1 562 ? 13.922 4.886 -47.860 1.00 95.31 562 PRO A N 1
ATOM 4513 C CA . PRO A 1 562 ? 14.034 5.000 -46.411 1.00 95.31 562 PRO A CA 1
ATOM 4514 C C . PRO A 1 562 ? 15.455 4.661 -45.960 1.00 95.31 562 PRO A C 1
ATOM 4516 O O . PRO A 1 562 ? 16.137 3.821 -46.562 1.00 95.31 562 PRO A O 1
ATOM 4519 N N . GLY A 1 563 ? 15.897 5.275 -44.869 1.00 93.38 563 GLY A N 1
ATOM 4520 C CA . GLY A 1 563 ? 17.212 5.015 -44.326 1.00 93.38 563 GLY A CA 1
ATOM 4521 C C . GLY A 1 563 ? 17.404 5.386 -42.865 1.00 93.38 563 GLY A C 1
ATOM 4522 O O . GLY A 1 563 ? 16.606 6.073 -42.231 1.00 93.38 563 GLY A O 1
ATOM 4523 N N . ARG A 1 564 ? 18.526 4.922 -42.323 1.00 92.44 564 ARG A N 1
ATOM 4524 C CA . ARG A 1 564 ? 18.990 5.226 -40.972 1.00 92.44 564 ARG A CA 1
ATOM 4525 C C . ARG A 1 564 ? 20.478 5.534 -41.008 1.00 92.44 564 ARG A C 1
ATOM 4527 O O . ARG A 1 564 ? 21.268 4.750 -41.532 1.00 92.44 564 ARG A O 1
ATOM 4534 N N . ILE A 1 565 ? 20.863 6.666 -40.434 1.00 90.62 565 ILE A N 1
ATOM 4535 C CA . ILE A 1 565 ? 22.268 7.032 -40.247 1.00 90.62 565 ILE A CA 1
ATOM 4536 C C . ILE A 1 565 ? 22.869 6.028 -39.258 1.00 90.62 565 ILE A C 1
ATOM 4538 O O . ILE A 1 565 ? 22.466 5.991 -38.098 1.00 90.62 565 ILE A O 1
ATOM 4542 N N . ALA A 1 566 ? 23.803 5.192 -39.704 1.00 87.94 566 ALA A N 1
ATOM 4543 C CA . ALA A 1 566 ? 24.441 4.188 -38.855 1.00 87.94 566 ALA A CA 1
ATOM 4544 C C . ALA A 1 566 ? 25.619 4.777 -38.072 1.00 87.94 566 ALA A C 1
ATOM 4546 O O . ALA A 1 566 ? 25.765 4.504 -36.883 1.00 87.94 566 ALA A O 1
ATOM 4547 N N . SER A 1 567 ? 26.421 5.625 -38.717 1.00 88.31 567 SER A N 1
ATOM 4548 C CA . SER A 1 567 ? 27.540 6.328 -38.093 1.00 88.31 567 SER A CA 1
ATOM 4549 C C . SER A 1 567 ? 27.788 7.686 -38.750 1.00 88.31 567 SER A C 1
ATOM 4551 O O . SER A 1 567 ? 27.420 7.928 -39.903 1.00 88.31 567 SER A O 1
ATOM 4553 N N . VAL A 1 568 ? 28.400 8.577 -37.972 1.00 87.94 568 VAL A N 1
ATOM 4554 C CA . VAL A 1 568 ? 28.888 9.888 -38.408 1.00 87.94 568 VAL A CA 1
ATOM 4555 C C . VAL A 1 568 ? 30.304 10.027 -37.868 1.00 87.94 568 VAL A C 1
ATOM 4557 O O . VAL A 1 568 ? 30.503 9.934 -36.655 1.00 87.94 568 VAL A O 1
ATOM 4560 N N . ASP A 1 569 ? 31.277 10.229 -38.748 1.00 85.69 569 ASP A N 1
ATOM 4561 C CA . ASP A 1 569 ? 32.679 10.405 -38.377 1.00 85.69 569 ASP A CA 1
ATOM 4562 C C . ASP A 1 569 ? 33.345 11.530 -39.192 1.00 85.69 569 ASP A C 1
ATOM 4564 O O . ASP A 1 569 ? 32.690 12.277 -39.920 1.00 85.69 569 ASP A O 1
ATOM 4568 N N . ALA A 1 570 ? 34.663 11.694 -39.044 1.00 78.44 570 ALA A N 1
ATOM 4569 C CA . ALA A 1 570 ? 35.416 12.724 -39.762 1.00 78.44 570 ALA A CA 1
ATOM 4570 C C . ALA A 1 570 ? 35.480 12.499 -41.288 1.00 78.44 570 ALA A C 1
ATOM 4572 O O . ALA A 1 570 ? 35.796 13.433 -42.025 1.00 78.44 570 ALA A O 1
ATOM 4573 N N . ARG A 1 571 ? 35.219 11.276 -41.767 1.00 79.00 571 ARG A N 1
ATOM 4574 C CA . ARG A 1 571 ? 35.250 10.896 -43.186 1.00 79.00 571 ARG A CA 1
ATOM 4575 C C . ARG A 1 571 ? 33.893 11.110 -43.851 1.00 79.00 571 ARG A C 1
ATOM 4577 O O . ARG A 1 571 ? 33.860 11.419 -45.043 1.00 79.00 571 ARG A O 1
ATOM 4584 N N . GLY A 1 572 ? 32.795 11.014 -43.104 1.00 87.75 572 GLY A N 1
ATOM 4585 C CA . GLY A 1 572 ? 31.470 11.297 -43.637 1.00 87.75 572 GLY A CA 1
ATOM 4586 C C . GLY A 1 572 ? 30.313 10.687 -42.854 1.00 87.75 572 GLY A C 1
ATOM 4587 O O . GLY A 1 572 ? 30.395 10.427 -41.654 1.00 87.75 572 GLY A O 1
ATOM 4588 N N . VAL A 1 573 ? 29.207 10.489 -43.567 1.00 90.94 573 VAL A N 1
ATOM 4589 C CA . VAL A 1 573 ? 27.964 9.915 -43.054 1.00 90.94 573 VAL A CA 1
ATOM 4590 C C . VAL A 1 573 ? 27.684 8.598 -43.767 1.00 90.94 573 VAL A C 1
ATOM 4592 O O . VAL A 1 573 ? 27.594 8.559 -44.995 1.00 90.94 573 VAL A O 1
ATOM 4595 N N . HIS A 1 574 ? 27.503 7.535 -42.984 1.00 92.88 574 HIS A N 1
ATOM 4596 C CA . HIS A 1 574 ? 27.175 6.199 -43.472 1.00 92.88 574 HIS A CA 1
ATOM 4597 C C . HIS A 1 574 ? 25.698 5.904 -43.217 1.00 92.88 574 HIS A C 1
ATOM 4599 O O . HIS A 1 574 ? 25.254 5.826 -42.066 1.00 92.88 574 HIS A O 1
ATOM 4605 N N . ILE A 1 575 ? 24.919 5.746 -44.286 1.00 93.19 575 ILE A N 1
ATOM 4606 C CA . ILE A 1 575 ? 23.466 5.581 -44.205 1.00 93.19 575 ILE A CA 1
ATOM 4607 C C . ILE A 1 575 ? 23.084 4.186 -44.682 1.00 93.19 575 ILE A C 1
ATOM 4609 O O . ILE A 1 575 ? 23.359 3.801 -45.821 1.00 93.19 575 ILE A O 1
ATOM 4613 N N . ARG A 1 576 ? 22.394 3.437 -43.822 1.00 94.81 576 ARG A N 1
ATOM 4614 C CA . ARG A 1 576 ? 21.715 2.208 -44.221 1.00 94.81 576 ARG A CA 1
ATOM 4615 C C . ARG A 1 576 ? 20.447 2.593 -44.964 1.00 94.81 576 ARG A C 1
ATOM 4617 O O . ARG A 1 576 ? 19.632 3.307 -44.392 1.00 94.81 576 ARG A O 1
ATOM 4624 N N . ILE A 1 577 ? 20.273 2.127 -46.195 1.00 95.62 577 ILE A N 1
ATOM 4625 C CA . ILE A 1 577 ? 19.089 2.422 -47.010 1.00 95.62 577 ILE A CA 1
ATOM 4626 C C . ILE A 1 577 ? 18.414 1.143 -47.483 1.00 95.62 577 ILE A C 1
ATOM 4628 O O . ILE A 1 577 ? 19.048 0.086 -47.559 1.00 95.62 577 ILE A O 1
ATOM 4632 N N . ALA A 1 578 ? 17.138 1.240 -47.835 1.00 95.81 578 ALA A N 1
ATOM 4633 C CA . ALA A 1 578 ? 16.426 0.147 -48.475 1.00 95.81 578 ALA A CA 1
ATOM 4634 C C . ALA A 1 578 ? 15.575 0.628 -49.647 1.00 95.81 578 ALA A C 1
ATOM 4636 O O . ALA A 1 578 ? 15.247 1.804 -49.751 1.00 95.81 578 ALA A O 1
ATOM 4637 N N . LYS A 1 579 ? 15.210 -0.304 -50.523 1.00 94.00 579 LYS A N 1
ATOM 4638 C CA . LYS A 1 579 ? 14.255 -0.101 -51.610 1.00 94.00 579 LYS A CA 1
ATOM 4639 C C . LYS A 1 579 ? 13.378 -1.334 -51.736 1.00 94.00 579 LYS A C 1
ATOM 4641 O O . LYS A 1 579 ? 13.886 -2.453 -51.682 1.00 94.00 579 LYS A O 1
ATOM 4646 N N . ARG A 1 580 ? 12.080 -1.133 -51.942 1.00 91.62 580 ARG A N 1
ATOM 4647 C CA . ARG A 1 580 ? 11.137 -2.214 -52.222 1.00 91.62 580 ARG A CA 1
ATOM 4648 C C . ARG A 1 580 ? 10.772 -2.205 -53.694 1.00 91.62 580 ARG A C 1
ATOM 4650 O O . ARG A 1 580 ? 10.417 -1.166 -54.242 1.00 91.62 580 ARG A O 1
ATOM 4657 N N . ASP A 1 581 ? 10.903 -3.357 -54.332 1.00 86.56 581 ASP A N 1
ATOM 4658 C CA . ASP A 1 581 ? 10.511 -3.543 -55.722 1.00 86.56 581 ASP A CA 1
ATOM 4659 C C . ASP A 1 581 ? 8.974 -3.482 -55.837 1.00 86.56 581 ASP A C 1
ATOM 4661 O O . ASP A 1 581 ? 8.296 -4.280 -55.184 1.00 86.56 581 ASP A O 1
ATOM 4665 N N . PRO A 1 582 ? 8.401 -2.566 -56.640 1.00 80.62 582 PRO A N 1
ATOM 4666 C CA . PRO A 1 582 ? 6.950 -2.435 -56.767 1.00 80.62 582 PRO A CA 1
ATOM 4667 C C . PRO A 1 582 ? 6.261 -3.648 -57.405 1.00 80.62 582 PRO A C 1
ATOM 4669 O O . PRO A 1 582 ? 5.076 -3.863 -57.168 1.00 80.62 582 PRO A O 1
ATOM 4672 N N . GLN A 1 583 ? 6.972 -4.421 -58.232 1.00 81.31 583 GLN A N 1
ATOM 4673 C CA . GLN A 1 583 ? 6.416 -5.554 -58.976 1.00 81.31 583 GLN A CA 1
ATOM 4674 C C . GLN A 1 583 ? 6.540 -6.859 -58.194 1.00 81.31 583 GLN A C 1
ATOM 4676 O O . GLN A 1 583 ? 5.603 -7.651 -58.156 1.00 81.31 583 GLN A O 1
ATOM 4681 N N . THR A 1 584 ? 7.701 -7.092 -57.576 1.00 86.75 584 THR A N 1
ATOM 4682 C CA . THR A 1 584 ? 7.976 -8.344 -56.848 1.00 86.75 584 THR A CA 1
ATOM 4683 C C . THR A 1 584 ? 7.716 -8.233 -55.348 1.00 86.75 584 THR A C 1
ATOM 4685 O O . THR A 1 584 ? 7.643 -9.245 -54.655 1.00 86.75 584 THR A O 1
ATOM 4688 N N . GLY A 1 585 ? 7.601 -7.011 -54.821 1.00 84.19 585 GLY A N 1
ATOM 4689 C CA . GLY A 1 585 ? 7.478 -6.738 -53.391 1.00 84.19 585 GLY A CA 1
ATOM 4690 C C . GLY A 1 585 ? 8.764 -6.984 -52.596 1.00 84.19 585 GLY A C 1
ATOM 4691 O O . GLY A 1 585 ? 8.751 -6.758 -51.385 1.00 84.19 585 GLY A O 1
ATOM 4692 N N . HIS A 1 586 ? 9.847 -7.426 -53.249 1.00 89.31 586 HIS A N 1
ATOM 4693 C CA . HIS A 1 586 ? 11.106 -7.797 -52.609 1.00 89.31 586 HIS A CA 1
ATOM 4694 C C . HIS A 1 586 ? 11.870 -6.564 -52.116 1.00 89.31 586 HIS A C 1
ATOM 4696 O O . HIS A 1 586 ? 12.044 -5.577 -52.834 1.00 89.31 586 HIS A O 1
ATOM 4702 N N . GLU A 1 587 ? 12.390 -6.650 -50.896 1.00 92.06 587 GLU A N 1
ATOM 4703 C CA . GLU A 1 587 ? 13.133 -5.581 -50.233 1.00 92.06 587 GLU A CA 1
ATOM 4704 C C . GLU A 1 587 ? 14.636 -5.772 -50.472 1.00 92.06 587 GLU A C 1
ATOM 4706 O O . GLU A 1 587 ? 15.193 -6.851 -50.266 1.00 92.06 587 GLU A O 1
ATOM 4711 N N . ARG A 1 588 ? 15.315 -4.735 -50.957 1.00 92.69 588 ARG A N 1
ATOM 4712 C CA . ARG A 1 588 ? 16.769 -4.710 -51.139 1.00 92.69 588 ARG A CA 1
ATOM 4713 C C . ARG A 1 588 ? 17.360 -3.684 -50.195 1.00 92.69 588 ARG A C 1
ATOM 4715 O O . ARG A 1 588 ? 16.885 -2.554 -50.144 1.00 92.69 588 ARG A O 1
ATOM 4722 N N . TYR A 1 589 ? 18.423 -4.062 -49.499 1.00 94.19 589 TYR A N 1
ATOM 4723 C CA . TYR A 1 589 ? 19.095 -3.198 -48.539 1.00 94.19 589 TYR A CA 1
ATOM 4724 C C . TYR A 1 589 ? 20.519 -2.894 -48.995 1.00 94.19 589 TYR A C 1
ATOM 4726 O O . TYR A 1 589 ? 21.247 -3.789 -49.421 1.00 94.19 589 TYR A O 1
ATOM 4734 N N . GLY A 1 590 ? 20.927 -1.636 -48.874 1.00 94.12 590 GLY A N 1
ATOM 4735 C CA . GLY A 1 590 ? 22.223 -1.144 -49.329 1.00 94.12 590 GLY A CA 1
ATOM 4736 C C . GLY A 1 590 ? 22.818 -0.121 -48.372 1.00 94.12 590 GLY A C 1
ATOM 4737 O O . GLY A 1 590 ? 22.233 0.201 -47.339 1.00 94.12 590 GLY A O 1
ATOM 4738 N N . TRP A 1 591 ? 24.001 0.369 -48.714 1.00 94.06 591 TRP A N 1
ATOM 4739 C CA . TRP A 1 591 ? 24.679 1.438 -47.992 1.00 94.06 591 TRP A CA 1
ATOM 4740 C C . TRP A 1 591 ? 24.838 2.644 -48.909 1.00 94.06 591 TRP A C 1
ATOM 4742 O O . TRP A 1 591 ? 25.084 2.493 -50.107 1.00 94.06 591 TRP A O 1
ATOM 4752 N N . ARG A 1 592 ? 24.678 3.836 -48.342 1.00 93.94 592 ARG A N 1
ATOM 4753 C CA . ARG A 1 592 ? 24.972 5.109 -48.992 1.00 93.94 592 ARG A CA 1
ATOM 4754 C C . ARG A 1 592 ? 25.984 5.848 -48.130 1.00 93.94 592 ARG A C 1
ATOM 4756 O O . ARG A 1 592 ? 25.649 6.304 -47.038 1.00 93.94 592 ARG A O 1
ATOM 4763 N N . ASP A 1 593 ? 27.193 5.969 -48.658 1.00 94.12 593 ASP A N 1
ATOM 4764 C CA . ASP A 1 593 ? 28.293 6.685 -48.023 1.00 94.12 593 ASP A CA 1
ATOM 4765 C C . ASP A 1 593 ? 28.404 8.075 -48.645 1.00 94.12 593 ASP A C 1
ATOM 4767 O O . ASP A 1 593 ? 28.439 8.214 -49.870 1.00 94.12 593 ASP A O 1
ATOM 4771 N N . LEU A 1 594 ? 28.421 9.108 -47.806 1.00 91.75 594 LEU A N 1
ATOM 4772 C CA . LEU A 1 594 ? 28.471 10.504 -48.236 1.00 91.75 594 LEU A CA 1
ATOM 4773 C C . LEU A 1 594 ? 29.587 11.233 -47.500 1.00 91.75 594 LEU A C 1
ATOM 4775 O O . LEU A 1 594 ? 29.705 11.110 -46.283 1.00 91.75 594 LEU A O 1
ATOM 4779 N N . THR A 1 595 ? 30.362 12.057 -48.205 1.00 91.62 595 THR A N 1
ATOM 4780 C CA . THR A 1 595 ? 31.256 13.010 -47.531 1.00 91.62 595 THR A CA 1
ATOM 4781 C C . THR A 1 595 ? 30.430 14.045 -46.763 1.00 91.62 595 THR A C 1
ATOM 4783 O O . THR A 1 595 ? 29.273 14.304 -47.103 1.00 91.62 595 THR A O 1
ATOM 4786 N N . MET A 1 596 ? 31.015 14.693 -45.750 1.00 86.19 596 MET A N 1
ATOM 4787 C CA . MET A 1 596 ? 30.312 15.750 -45.004 1.00 86.19 596 MET A CA 1
ATOM 4788 C C . MET A 1 596 ? 29.808 16.876 -45.918 1.00 86.19 596 MET A C 1
ATOM 4790 O O . MET A 1 596 ? 28.702 17.376 -45.735 1.00 86.19 596 MET A O 1
ATOM 4794 N N . GLU A 1 597 ? 30.577 17.237 -46.949 1.00 86.31 597 GLU A N 1
ATOM 4795 C CA . GLU A 1 597 ? 30.173 18.247 -47.930 1.00 86.31 597 GLU A CA 1
ATOM 4796 C C . GLU A 1 597 ? 28.954 17.799 -48.754 1.00 86.31 597 GLU A C 1
ATOM 4798 O O . GLU A 1 597 ? 28.006 18.566 -48.935 1.00 86.31 597 GLU A O 1
ATOM 4803 N N . GLN A 1 598 ? 28.950 16.546 -49.227 1.00 88.38 598 GLN A N 1
ATOM 4804 C CA . GLN A 1 598 ? 27.810 15.972 -49.944 1.00 88.38 598 GLN A CA 1
ATOM 4805 C C . GLN A 1 598 ? 26.576 15.914 -49.045 1.00 88.38 598 GLN A C 1
ATOM 4807 O O . GLN A 1 598 ? 25.502 16.345 -49.454 1.00 88.38 598 GLN A O 1
ATOM 4812 N N . PHE A 1 599 ? 26.735 15.441 -47.809 1.00 87.50 599 PHE A N 1
ATOM 4813 C CA . PHE A 1 599 ? 25.647 15.356 -46.847 1.00 87.50 599 PHE A CA 1
ATOM 4814 C C . PHE A 1 599 ? 25.024 16.730 -46.578 1.00 87.50 599 PHE A C 1
ATOM 4816 O O . PHE A 1 599 ? 23.819 16.882 -46.751 1.00 87.50 599 PHE A O 1
ATOM 4823 N N . HIS A 1 600 ? 25.834 17.752 -46.276 1.00 84.06 600 HIS A N 1
ATOM 4824 C CA . HIS A 1 600 ? 25.351 19.119 -46.050 1.00 84.06 600 HIS A CA 1
ATOM 4825 C C . HIS A 1 600 ? 24.624 19.713 -47.260 1.00 84.06 600 HIS A C 1
ATOM 4827 O O . HIS A 1 600 ? 23.626 20.418 -47.105 1.00 84.06 600 HIS A O 1
ATOM 4833 N N . ARG A 1 601 ? 25.103 19.421 -48.473 1.00 85.31 601 ARG A N 1
ATOM 4834 C CA . ARG A 1 601 ? 24.462 19.868 -49.713 1.00 85.31 601 ARG A CA 1
ATOM 4835 C C . ARG A 1 601 ? 23.074 19.242 -49.881 1.00 85.31 601 ARG A C 1
ATOM 4837 O O . ARG A 1 601 ? 22.116 19.950 -50.196 1.00 85.31 601 ARG A O 1
ATOM 4844 N N . LEU A 1 602 ? 22.971 17.934 -49.648 1.00 86.19 602 LEU A N 1
ATOM 4845 C CA . LEU A 1 602 ? 21.744 17.149 -49.819 1.00 86.19 602 LEU A CA 1
ATOM 4846 C C . LEU A 1 602 ? 20.734 17.352 -48.677 1.00 86.19 602 LEU A C 1
ATOM 4848 O O . LEU A 1 602 ? 19.531 17.233 -48.897 1.00 86.19 602 LEU A O 1
ATOM 4852 N N . SER A 1 603 ? 21.199 17.703 -47.476 1.00 78.25 603 SER A N 1
ATOM 4853 C CA . SER A 1 603 ? 20.367 17.964 -46.294 1.00 78.25 603 SER A CA 1
ATOM 4854 C C . SER A 1 603 ? 20.009 19.445 -46.111 1.00 78.25 603 SER A C 1
ATOM 4856 O O . SER A 1 603 ? 19.557 19.836 -45.040 1.00 78.25 603 SER A O 1
ATOM 4858 N N . SER A 1 604 ? 20.230 20.294 -47.119 1.00 64.50 604 SER A N 1
ATOM 4859 C CA . SER A 1 604 ? 20.140 21.766 -47.027 1.00 64.50 604 SER A CA 1
ATOM 4860 C C . SER A 1 604 ? 18.769 22.326 -46.607 1.00 64.50 604 SER A C 1
ATOM 4862 O O . SER A 1 604 ? 18.696 23.466 -46.155 1.00 64.50 604 SER A O 1
ATOM 4864 N N . HIS A 1 605 ? 17.698 21.529 -46.695 1.00 59.91 605 HIS A N 1
ATOM 4865 C CA . HIS A 1 605 ? 16.355 21.880 -46.207 1.00 59.91 605 HIS A CA 1
ATOM 4866 C C . HIS A 1 605 ? 16.173 21.611 -44.700 1.00 59.91 605 HIS A C 1
ATOM 4868 O O . HIS A 1 605 ? 15.301 22.201 -44.067 1.00 59.91 605 HIS A O 1
ATOM 4874 N N . ALA A 1 606 ? 17.013 20.758 -44.104 1.00 54.97 606 ALA A N 1
ATOM 4875 C CA . ALA A 1 606 ? 17.108 20.562 -42.662 1.00 54.97 606 ALA A CA 1
ATOM 4876 C C . ALA A 1 606 ? 18.075 21.616 -42.097 1.00 54.97 606 ALA A C 1
ATOM 4878 O O . ALA A 1 606 ? 19.269 21.369 -41.927 1.00 54.97 606 ALA A O 1
ATOM 4879 N N . ALA A 1 607 ? 17.577 22.836 -41.885 1.00 44.59 607 ALA A N 1
ATOM 4880 C CA . ALA A 1 607 ? 18.372 23.932 -41.340 1.00 44.59 607 ALA A CA 1
ATOM 4881 C C . ALA A 1 607 ? 19.117 23.502 -40.052 1.00 44.59 607 ALA A C 1
ATOM 4883 O O . ALA A 1 607 ? 18.515 22.950 -39.136 1.00 44.59 607 ALA A O 1
ATOM 4884 N N . SER A 1 608 ? 20.433 23.746 -40.013 1.00 47.81 608 SER A N 1
ATOM 4885 C CA . SER A 1 608 ? 21.321 23.776 -38.830 1.00 47.81 608 SER A CA 1
ATOM 4886 C C . SER A 1 608 ? 21.426 22.559 -37.883 1.00 47.81 608 SER A C 1
ATOM 4888 O O . SER A 1 608 ? 22.205 22.619 -36.929 1.00 47.81 608 SER A O 1
ATOM 4890 N N . LEU A 1 609 ? 20.751 21.434 -38.126 1.00 55.66 609 LEU A N 1
ATOM 4891 C CA . LEU A 1 609 ? 20.794 20.271 -37.228 1.00 55.66 609 LEU A CA 1
ATOM 4892 C C . LEU A 1 609 ? 21.945 19.305 -37.563 1.00 55.66 609 LEU A C 1
ATOM 4894 O O . LEU A 1 609 ? 21.974 18.681 -38.621 1.00 55.66 609 LEU A O 1
ATOM 4898 N N . LYS A 1 610 ? 22.881 19.115 -36.620 1.00 69.75 610 LYS A N 1
ATOM 4899 C CA . LYS A 1 610 ? 23.780 17.946 -36.621 1.00 69.75 610 LYS A CA 1
ATOM 4900 C C . LYS A 1 610 ? 22.919 16.694 -36.428 1.00 69.75 610 LYS A C 1
ATOM 4902 O O . LYS A 1 610 ? 22.419 16.482 -35.328 1.00 69.75 610 LYS A O 1
ATOM 4907 N N . LEU A 1 611 ? 22.733 15.891 -37.475 1.00 77.12 611 LEU A N 1
ATOM 4908 C CA . LEU A 1 611 ? 21.974 14.638 -37.407 1.00 77.12 611 LEU A CA 1
ATOM 4909 C C . LEU A 1 611 ? 22.876 13.523 -36.840 1.00 77.12 611 LEU A C 1
ATOM 4911 O O . LEU A 1 611 ? 23.832 13.137 -37.512 1.00 77.12 611 LEU A O 1
ATOM 4915 N N . PRO A 1 612 ? 22.643 13.023 -35.610 1.00 83.50 612 PRO A N 1
ATOM 4916 C CA . PRO A 1 612 ? 23.492 11.994 -35.012 1.00 83.50 612 PRO A CA 1
ATOM 4917 C C . PRO A 1 612 ? 23.241 10.606 -35.621 1.00 83.50 612 PRO A C 1
ATOM 4919 O O . PRO A 1 612 ? 22.217 10.359 -36.269 1.00 83.50 612 PRO A O 1
ATOM 4922 N N . ALA A 1 613 ? 24.148 9.668 -35.337 1.00 84.56 613 ALA A N 1
ATOM 4923 C CA . ALA A 1 613 ? 23.908 8.244 -35.554 1.00 84.56 613 ALA A CA 1
ATOM 4924 C C . ALA A 1 613 ? 22.583 7.803 -34.901 1.00 84.56 613 ALA A C 1
ATOM 4926 O O . ALA A 1 613 ? 22.205 8.267 -33.826 1.00 84.56 613 ALA A O 1
ATOM 4927 N N . GLY A 1 614 ? 21.862 6.914 -35.578 1.00 83.38 614 GLY A N 1
ATOM 4928 C CA . GLY A 1 614 ? 20.529 6.450 -35.208 1.00 83.38 614 GLY A CA 1
ATOM 4929 C C . GLY A 1 614 ? 19.374 7.257 -35.806 1.00 83.38 614 GLY A C 1
ATOM 4930 O O . GLY A 1 614 ? 18.240 6.789 -35.725 1.00 83.38 614 GLY A O 1
ATOM 4931 N N . THR A 1 615 ? 19.637 8.411 -36.427 1.00 87.00 615 THR A N 1
ATOM 4932 C CA . THR A 1 615 ? 18.600 9.247 -37.052 1.00 87.00 615 THR A CA 1
ATOM 4933 C C . THR A 1 615 ? 18.004 8.570 -38.284 1.00 87.00 615 THR A C 1
ATOM 4935 O O . THR A 1 615 ? 18.736 8.119 -39.167 1.00 87.00 615 THR A O 1
ATOM 4938 N N . PHE A 1 616 ? 16.673 8.539 -38.361 1.00 90.06 616 PHE A N 1
ATOM 4939 C CA . PHE A 1 616 ? 15.942 8.061 -39.532 1.00 90.06 616 PHE A CA 1
ATOM 4940 C C . PHE A 1 616 ? 15.795 9.164 -40.579 1.00 90.06 616 PHE A C 1
ATOM 4942 O O . PHE A 1 616 ? 15.471 10.312 -40.253 1.00 90.06 616 PHE A O 1
ATOM 4949 N N . VAL A 1 617 ? 16.031 8.800 -41.834 1.00 91.00 617 VAL A N 1
ATOM 4950 C CA . VAL A 1 617 ? 16.069 9.699 -42.986 1.00 91.00 617 VAL A CA 1
ATOM 4951 C C . VAL A 1 617 ? 15.325 9.097 -44.174 1.00 91.00 617 VAL A C 1
ATOM 4953 O O . VAL A 1 617 ? 15.185 7.884 -44.283 1.00 91.00 617 VAL A O 1
ATOM 4956 N N . GLU A 1 618 ? 14.892 9.947 -45.093 1.00 93.00 618 GLU A N 1
ATOM 4957 C CA . GLU A 1 618 ? 14.373 9.556 -46.399 1.00 93.00 618 GLU A CA 1
ATOM 4958 C C . GLU A 1 618 ? 15.217 10.233 -47.478 1.00 93.00 618 GLU A C 1
ATOM 4960 O O . GLU A 1 618 ? 15.337 11.460 -47.506 1.00 93.00 618 GLU A O 1
ATOM 4965 N N . LEU A 1 619 ? 15.826 9.432 -48.353 1.00 92.69 619 LEU A N 1
ATOM 4966 C CA . LEU A 1 619 ? 16.531 9.917 -49.531 1.00 92.69 619 LEU A CA 1
ATOM 4967 C C . LEU A 1 619 ? 15.531 9.954 -50.679 1.00 92.69 619 LEU A C 1
ATOM 4969 O O . LEU A 1 619 ? 14.985 8.919 -51.060 1.00 92.69 619 LEU A O 1
ATOM 4973 N N . VAL A 1 620 ? 15.297 11.140 -51.224 1.00 91.75 620 VAL A N 1
ATOM 4974 C CA . VAL A 1 620 ? 14.326 11.363 -52.296 1.00 91.75 620 VAL A CA 1
ATOM 4975 C C . VAL A 1 620 ? 15.059 11.888 -53.521 1.00 91.75 620 VAL A C 1
ATOM 4977 O O . VAL A 1 620 ? 15.840 12.834 -53.428 1.00 91.75 620 VAL A O 1
ATOM 4980 N N . VAL A 1 621 ? 14.794 11.280 -54.672 1.00 90.31 621 VAL A N 1
ATOM 4981 C CA . VAL A 1 621 ? 15.274 11.733 -55.977 1.00 90.31 621 VAL A CA 1
ATOM 4982 C C . VAL A 1 621 ? 14.093 12.356 -56.706 1.00 90.31 621 VAL A C 1
ATOM 4984 O O . VAL A 1 621 ? 13.105 11.680 -56.983 1.00 90.31 621 VAL A O 1
ATOM 4987 N N . LEU A 1 622 ? 14.171 13.654 -56.991 1.00 87.62 622 LEU A N 1
ATOM 4988 C CA . LEU A 1 622 ? 13.137 14.397 -57.705 1.00 87.62 622 LEU A CA 1
ATOM 4989 C C . LEU A 1 622 ? 13.560 14.663 -59.150 1.00 87.62 622 LEU A C 1
ATOM 4991 O O . LEU A 1 622 ? 14.671 15.140 -59.415 1.00 87.62 622 LEU A O 1
ATOM 4995 N N . ARG A 1 623 ? 12.618 14.482 -60.079 1.00 87.88 623 ARG A N 1
ATOM 4996 C CA . ARG A 1 623 ? 12.766 14.905 -61.472 1.00 87.88 623 ARG A CA 1
ATOM 4997 C C . ARG A 1 623 ? 13.047 16.416 -61.549 1.00 87.88 623 ARG A C 1
ATOM 4999 O O . ARG A 1 623 ? 12.503 17.193 -60.743 1.00 87.88 623 ARG A O 1
ATOM 5006 N N . PRO A 1 624 ? 13.865 16.864 -62.521 1.00 79.44 624 PRO A N 1
ATOM 5007 C CA . PRO A 1 624 ? 14.203 18.275 -62.675 1.00 79.44 624 PRO A CA 1
ATOM 5008 C C . PRO A 1 624 ? 12.955 19.139 -62.898 1.00 79.44 624 PRO A C 1
ATOM 5010 O O . PRO A 1 624 ? 12.047 18.757 -63.633 1.00 79.44 624 PRO A O 1
ATOM 5013 N N . VAL A 1 625 ? 12.928 20.336 -62.305 1.00 75.50 625 VAL A N 1
ATOM 5014 C CA . VAL A 1 625 ? 11.959 21.378 -62.688 1.00 75.50 625 VAL A CA 1
ATOM 5015 C C . VAL A 1 625 ? 12.290 21.844 -64.109 1.00 75.50 625 VAL A C 1
ATOM 5017 O O . VAL A 1 625 ? 13.469 21.966 -64.451 1.00 75.50 625 VAL A O 1
ATOM 5020 N N . THR A 1 626 ? 11.273 22.130 -64.927 1.00 62.69 626 THR A N 1
ATOM 5021 C CA . THR A 1 626 ? 11.424 22.727 -66.266 1.00 62.69 626 THR A CA 1
ATOM 5022 C C . THR A 1 626 ? 12.443 23.872 -66.246 1.00 62.69 626 THR A C 1
ATOM 5024 O O . THR A 1 626 ? 12.227 24.883 -65.583 1.00 62.69 626 THR A O 1
ATOM 5027 N N . GLY A 1 627 ? 13.575 23.689 -66.941 1.00 62.09 627 GLY A N 1
ATOM 5028 C CA . GLY A 1 627 ? 14.699 24.639 -66.984 1.00 62.09 627 GLY A CA 1
ATOM 5029 C C . GLY A 1 627 ? 15.979 24.204 -66.249 1.00 62.09 627 GLY A C 1
ATOM 5030 O O . GLY A 1 627 ? 17.019 24.831 -66.444 1.00 62.09 627 GLY A O 1
ATOM 5031 N N . LYS A 1 628 ? 15.963 23.122 -65.455 1.00 59.47 628 LYS A N 1
ATOM 5032 C CA . LYS A 1 628 ? 17.165 22.524 -64.829 1.00 59.47 628 LYS A CA 1
ATOM 5033 C C . LYS A 1 628 ? 17.557 21.208 -65.516 1.00 59.47 628 LYS A C 1
ATOM 5035 O O . LYS A 1 628 ? 16.694 20.451 -65.943 1.00 59.47 628 LYS A O 1
ATOM 5040 N N . ARG A 1 629 ? 18.867 20.931 -65.625 1.00 57.50 629 ARG A N 1
ATOM 5041 C CA . ARG A 1 629 ? 19.417 19.766 -66.360 1.00 57.50 629 ARG A CA 1
ATOM 5042 C C . ARG A 1 629 ? 19.657 18.500 -65.523 1.00 57.50 629 ARG A C 1
ATOM 5044 O O . ARG A 1 629 ? 19.878 17.457 -66.124 1.00 57.50 629 ARG A O 1
ATOM 5051 N N . ALA A 1 630 ? 19.640 18.565 -64.190 1.00 66.94 630 ALA A N 1
ATOM 5052 C CA . ALA A 1 630 ? 19.995 17.433 -63.323 1.00 66.94 630 ALA A CA 1
ATOM 5053 C C . ALA A 1 630 ? 18.896 17.128 -62.284 1.00 66.94 630 ALA A C 1
ATOM 5055 O O . ALA A 1 630 ? 18.249 18.076 -61.820 1.00 66.94 630 ALA A O 1
ATOM 5056 N N . PRO A 1 631 ? 18.676 15.842 -61.933 1.00 70.88 631 PRO A N 1
ATOM 5057 C CA . PRO A 1 631 ? 17.755 15.448 -60.870 1.00 70.88 631 PRO A CA 1
ATOM 5058 C C . PRO A 1 631 ? 18.205 16.026 -59.526 1.00 70.88 631 PRO A C 1
ATOM 5060 O O . PRO A 1 631 ? 19.395 16.244 -59.285 1.00 70.88 631 PRO A O 1
ATOM 5063 N N . GLN A 1 632 ? 17.238 16.317 -58.662 1.00 83.00 632 GLN A N 1
ATOM 5064 C CA . GLN A 1 632 ? 17.484 16.888 -57.343 1.00 83.00 632 GLN A CA 1
ATOM 5065 C C . GLN A 1 632 ? 17.400 15.777 -56.297 1.00 83.00 632 GLN A C 1
ATOM 5067 O O . GLN A 1 632 ? 16.322 15.251 -56.041 1.00 83.00 632 GLN A O 1
ATOM 5072 N N . GLU A 1 633 ? 18.536 15.432 -55.694 1.00 87.19 633 GLU A N 1
ATOM 5073 C CA . GLU A 1 633 ? 18.591 14.537 -54.536 1.00 87.19 633 GLU A CA 1
ATOM 5074 C C . GLU A 1 633 ? 18.407 15.336 -53.240 1.00 87.19 633 GLU A C 1
ATOM 5076 O O . GLU A 1 633 ? 19.011 16.399 -53.064 1.00 87.19 633 GLU A O 1
ATOM 5081 N N . LEU A 1 634 ? 17.590 14.812 -52.328 1.00 88.00 634 LEU A N 1
ATOM 5082 C CA . LEU A 1 634 ? 17.300 15.404 -51.026 1.00 88.00 634 LEU A CA 1
ATOM 5083 C C . LEU A 1 634 ? 17.423 14.351 -49.926 1.00 88.00 634 LEU A C 1
ATOM 5085 O O . LEU A 1 634 ? 16.968 13.221 -50.092 1.00 88.00 634 LEU A O 1
ATOM 5089 N N . ILE A 1 635 ? 17.994 14.744 -48.788 1.00 88.19 635 ILE A N 1
ATOM 5090 C CA . ILE A 1 635 ? 17.927 13.980 -47.540 1.00 88.19 635 ILE A CA 1
ATOM 5091 C C . ILE A 1 635 ? 16.969 14.707 -46.613 1.00 88.19 635 ILE A C 1
ATOM 5093 O O . ILE A 1 635 ? 17.262 15.799 -46.122 1.00 88.19 635 ILE A O 1
ATOM 5097 N N . LEU A 1 636 ? 15.830 14.076 -46.366 1.00 87.75 636 LEU A N 1
ATOM 5098 C CA . LEU A 1 636 ? 14.863 14.517 -45.378 1.00 87.75 636 LEU A CA 1
ATOM 5099 C C . LEU A 1 636 ? 15.081 13.714 -44.107 1.00 87.75 636 LEU A C 1
ATOM 5101 O O . LEU A 1 636 ? 15.423 12.536 -44.155 1.00 87.75 636 LEU A O 1
ATOM 5105 N N . SER A 1 637 ? 14.912 14.350 -42.958 1.00 86.00 637 SER A N 1
ATOM 5106 C CA . SER A 1 637 ? 15.101 13.688 -41.673 1.00 86.00 637 SER A CA 1
ATOM 5107 C C . SER A 1 637 ? 13.813 13.737 -40.883 1.00 86.00 637 SER A C 1
ATOM 5109 O O . SER A 1 637 ? 13.109 14.747 -40.890 1.00 86.00 637 SER A O 1
ATOM 5111 N N . HIS A 1 638 ? 13.522 12.656 -40.170 1.00 82.06 638 HIS A N 1
ATOM 5112 C CA . HIS A 1 638 ? 12.463 12.654 -39.174 1.00 82.06 638 HIS A CA 1
ATOM 5113 C C . HIS A 1 638 ? 12.958 13.427 -37.933 1.00 82.06 638 HIS A C 1
ATOM 5115 O O . HIS A 1 638 ? 13.224 12.844 -36.882 1.00 82.06 638 HIS A O 1
ATOM 5121 N N . THR A 1 639 ? 13.169 14.746 -38.058 1.00 66.25 639 THR A N 1
ATOM 5122 C CA . THR A 1 639 ? 13.545 15.625 -36.942 1.00 66.25 639 THR A CA 1
ATOM 5123 C C . THR A 1 639 ? 12.309 15.971 -36.130 1.00 66.25 639 THR A C 1
ATOM 5125 O O . THR A 1 639 ? 11.451 16.716 -36.588 1.00 66.25 639 THR A O 1
ATOM 5128 N N . GLY A 1 640 ? 12.240 15.460 -34.902 1.00 55.62 640 GLY A N 1
ATOM 5129 C CA . GLY A 1 640 ? 11.298 15.955 -33.900 1.00 55.62 640 GLY A CA 1
ATOM 5130 C C . GLY A 1 640 ? 9.841 15.532 -34.104 1.00 55.62 640 GLY A C 1
ATOM 5131 O O . GLY A 1 640 ? 8.980 16.359 -34.361 1.00 55.62 640 GLY A O 1
ATOM 5132 N N . SER A 1 641 ? 9.540 14.255 -33.895 1.00 41.44 641 SER A N 1
ATOM 5133 C CA . SER A 1 641 ? 8.275 13.793 -33.295 1.00 41.44 641 SER A CA 1
ATOM 5134 C C . SER A 1 641 ? 8.420 12.306 -32.964 1.00 41.44 641 SER A C 1
ATOM 5136 O O . SER A 1 641 ? 8.842 11.524 -33.801 1.00 41.44 641 SER A O 1
ATOM 5138 N N . ARG A 1 642 ? 8.196 11.804 -31.754 1.00 44.00 642 ARG A N 1
ATOM 5139 C CA . ARG A 1 642 ? 8.066 12.366 -30.409 1.00 44.00 642 ARG A CA 1
ATOM 5140 C C . ARG A 1 642 ? 8.695 11.293 -29.510 1.00 44.00 642 ARG A C 1
ATOM 5142 O O . ARG A 1 642 ? 8.307 10.131 -29.613 1.00 44.00 642 ARG A O 1
ATOM 5149 N N . LYS A 1 643 ? 9.594 11.650 -28.583 1.00 40.16 643 LYS A N 1
ATOM 5150 C CA . LYS A 1 643 ? 9.932 10.761 -27.443 1.00 40.16 643 LYS A CA 1
ATOM 5151 C C . LYS A 1 643 ? 8.668 10.298 -26.684 1.00 40.16 643 LYS A C 1
ATOM 5153 O O . LYS A 1 643 ? 8.723 9.326 -25.947 1.00 40.16 643 LYS A O 1
ATOM 5158 N N . GLU A 1 644 ? 7.553 10.996 -26.894 1.00 39.47 644 GLU A N 1
ATOM 5159 C CA . GLU A 1 644 ? 6.243 10.787 -26.283 1.00 39.47 644 GLU A CA 1
ATOM 5160 C C . GLU A 1 644 ? 5.336 9.792 -27.048 1.00 39.47 644 GLU A C 1
ATOM 5162 O O . GLU A 1 644 ? 4.510 9.156 -26.404 1.00 39.47 644 GLU A O 1
ATOM 5167 N N . ASP A 1 645 ? 5.505 9.574 -28.366 1.00 41.47 645 ASP A N 1
ATOM 5168 C CA . ASP A 1 645 ? 4.617 8.671 -29.143 1.00 41.47 645 ASP A CA 1
ATOM 5169 C C . ASP A 1 645 ? 5.128 7.220 -29.197 1.00 41.47 645 ASP A C 1
ATOM 5171 O O . ASP A 1 645 ? 4.354 6.283 -29.391 1.00 41.47 645 ASP A O 1
ATOM 5175 N N . PHE A 1 646 ? 6.430 7.012 -28.979 1.00 48.50 646 PHE A N 1
ATOM 5176 C CA . PHE A 1 646 ? 7.007 5.691 -28.734 1.00 48.50 646 PHE A CA 1
ATOM 5177 C C . PHE A 1 646 ? 7.384 5.601 -27.253 1.00 48.50 646 PHE A C 1
ATOM 5179 O O . PHE A 1 646 ? 8.560 5.561 -26.890 1.00 48.50 646 PHE A O 1
ATOM 5186 N N . SER A 1 647 ? 6.372 5.618 -26.377 1.00 52.16 647 SER A N 1
ATOM 5187 C CA . SER A 1 647 ? 6.548 5.180 -24.991 1.00 52.16 647 SER A CA 1
ATOM 5188 C C . SER A 1 647 ? 6.942 3.703 -25.035 1.00 52.16 647 SER A C 1
ATOM 5190 O O . SER A 1 647 ? 6.098 2.811 -25.105 1.00 52.16 647 SER A O 1
ATOM 5192 N N . LEU A 1 648 ? 8.253 3.460 -25.085 1.00 59.69 648 LEU A N 1
ATOM 5193 C CA . LEU A 1 648 ? 8.876 2.138 -25.166 1.00 59.69 648 LEU A CA 1
ATOM 5194 C C . LEU A 1 648 ? 8.453 1.214 -24.015 1.00 59.69 648 LEU A C 1
ATOM 5196 O O . LEU A 1 648 ? 8.584 0.001 -24.105 1.00 59.69 648 LEU A O 1
ATOM 5200 N N . GLY A 1 649 ? 7.901 1.798 -22.960 1.00 61.12 649 GLY A N 1
ATOM 5201 C CA . GLY A 1 649 ? 7.483 1.154 -21.736 1.00 61.12 649 GLY A CA 1
ATOM 5202 C C . GLY A 1 649 ? 7.778 2.084 -20.561 1.00 61.12 649 GLY A C 1
ATOM 5203 O O . GLY A 1 649 ? 8.398 3.140 -20.738 1.00 61.12 649 GLY A O 1
ATOM 5204 N N . PRO A 1 650 ? 7.341 1.720 -19.349 1.00 67.25 650 PRO A N 1
ATOM 5205 C CA . PRO A 1 650 ? 7.805 2.392 -18.143 1.00 67.25 650 PRO A CA 1
ATOM 5206 C C . PRO A 1 650 ? 9.331 2.261 -18.016 1.00 67.25 650 PRO A C 1
ATOM 5208 O O . PRO A 1 650 ? 9.933 1.306 -18.518 1.00 67.25 650 PRO A O 1
ATOM 5211 N N . ALA A 1 651 ? 9.966 3.208 -17.322 1.00 78.75 651 ALA A N 1
ATOM 5212 C CA . ALA A 1 651 ? 11.368 3.062 -16.941 1.00 78.75 651 ALA A CA 1
ATOM 5213 C C . ALA A 1 651 ? 11.567 1.731 -16.193 1.00 78.75 651 ALA A C 1
ATOM 5215 O O . ALA A 1 651 ? 10.753 1.372 -15.340 1.00 78.75 651 ALA A O 1
ATOM 5216 N N . ILE A 1 652 ? 12.629 0.993 -16.530 1.00 84.25 652 ILE A N 1
ATOM 5217 C CA . ILE A 1 652 ? 12.962 -0.245 -15.824 1.00 84.25 652 ILE A CA 1
ATOM 5218 C C . ILE A 1 652 ? 13.527 0.142 -14.464 1.00 84.25 652 ILE A C 1
ATOM 5220 O O . ILE A 1 652 ? 14.573 0.785 -14.380 1.00 84.25 652 ILE A O 1
ATOM 5224 N N . PHE A 1 653 ? 12.819 -0.254 -13.415 1.00 85.12 653 PHE A N 1
ATOM 5225 C CA . PHE A 1 653 ? 13.263 -0.119 -12.041 1.00 85.12 653 PHE A CA 1
ATOM 5226 C C . PHE A 1 653 ? 13.204 -1.493 -11.356 1.00 85.12 653 PHE A C 1
ATOM 5228 O O . PHE A 1 653 ? 12.167 -2.155 -11.458 1.00 85.12 653 PHE A O 1
ATOM 5235 N N . PRO A 1 654 ? 14.270 -1.929 -10.656 1.00 88.88 654 PRO A N 1
ATOM 5236 C CA . PRO A 1 654 ? 15.557 -1.243 -10.453 1.00 88.88 654 PRO A CA 1
ATOM 5237 C C . PRO A 1 654 ? 16.368 -1.102 -11.757 1.00 88.88 654 PRO A C 1
ATOM 5239 O O . PRO A 1 654 ? 16.092 -1.843 -12.704 1.00 88.88 654 PRO A O 1
ATOM 5242 N N . PRO A 1 655 ? 17.363 -0.193 -11.838 1.00 88.81 655 PRO A N 1
ATOM 5243 C CA . PRO A 1 655 ? 18.163 -0.019 -13.048 1.00 88.81 655 PRO A CA 1
ATOM 5244 C C . PRO A 1 655 ? 18.741 -1.358 -13.530 1.00 88.81 655 PRO A C 1
ATOM 5246 O O . PRO A 1 655 ? 19.297 -2.119 -12.725 1.00 88.81 655 PRO A O 1
ATOM 5249 N N . PRO A 1 656 ? 18.594 -1.702 -14.820 1.00 88.88 656 PRO A N 1
ATOM 5250 C CA . PRO A 1 656 ? 18.987 -3.010 -15.322 1.00 88.88 656 PRO A CA 1
ATOM 5251 C C . PRO A 1 656 ? 20.501 -3.223 -15.257 1.00 88.88 656 PRO A C 1
ATOM 5253 O O . PRO A 1 656 ? 20.934 -4.361 -15.209 1.00 88.88 656 PRO A O 1
ATOM 5256 N N . ASP A 1 657 ? 21.313 -2.177 -15.223 1.00 88.81 657 ASP A N 1
ATOM 5257 C CA . ASP A 1 657 ? 22.776 -2.197 -15.181 1.00 88.81 657 ASP A CA 1
ATOM 5258 C C . ASP A 1 657 ? 23.371 -2.070 -13.765 1.00 88.81 657 ASP A C 1
ATOM 5260 O O . ASP A 1 657 ? 24.591 -2.047 -13.616 1.00 88.81 657 ASP A O 1
ATOM 5264 N N . ARG A 1 658 ? 22.543 -2.064 -12.711 1.00 92.81 658 ARG A N 1
ATOM 5265 C CA . ARG A 1 658 ? 22.960 -1.846 -11.309 1.00 92.81 658 ARG A CA 1
ATOM 5266 C C . ARG A 1 658 ? 24.153 -2.686 -10.831 1.00 92.81 658 ARG A C 1
ATOM 5268 O O . ARG A 1 658 ? 25.054 -2.144 -10.202 1.00 92.81 658 ARG A O 1
ATOM 5275 N N . TYR A 1 659 ? 24.221 -3.974 -11.178 1.00 91.81 659 TYR A N 1
ATOM 5276 C CA . TYR A 1 659 ? 25.354 -4.836 -10.801 1.00 91.81 659 TYR A CA 1
ATOM 5277 C C . TYR A 1 659 ? 26.644 -4.502 -11.556 1.00 91.81 659 TYR A C 1
ATOM 5279 O O . TYR A 1 659 ? 27.731 -4.658 -11.008 1.00 91.81 659 TYR A O 1
ATOM 5287 N N . ILE A 1 660 ? 26.532 -4.013 -12.793 1.00 87.75 660 ILE A N 1
ATOM 5288 C CA . ILE A 1 660 ? 27.680 -3.542 -13.574 1.00 87.75 660 ILE A CA 1
ATOM 5289 C C . ILE A 1 660 ? 28.199 -2.242 -12.954 1.00 87.75 660 ILE A C 1
ATOM 5291 O O . ILE A 1 660 ? 29.388 -2.126 -12.674 1.00 87.75 660 ILE A O 1
ATOM 5295 N N . LEU A 1 661 ? 27.300 -1.289 -12.686 1.00 86.38 661 LEU A N 1
ATOM 5296 C CA . LEU A 1 661 ? 27.644 -0.007 -12.070 1.00 86.38 661 LEU A CA 1
ATOM 5297 C C . LEU A 1 661 ? 28.281 -0.187 -10.685 1.00 86.38 661 LEU A C 1
ATOM 5299 O O . LEU A 1 661 ? 29.321 0.410 -10.414 1.00 86.38 661 LEU A O 1
ATOM 5303 N N . SER A 1 662 ? 27.699 -1.050 -9.846 1.00 85.00 662 SER A N 1
ATOM 5304 C CA . SER A 1 662 ? 28.206 -1.363 -8.504 1.00 85.00 662 SER A CA 1
ATOM 5305 C C . SER A 1 662 ? 29.644 -1.894 -8.554 1.00 85.00 662 SER A C 1
ATOM 5307 O O . SER A 1 662 ? 30.530 -1.342 -7.898 1.00 85.00 662 SER A O 1
ATOM 5309 N N . ALA A 1 663 ? 29.921 -2.862 -9.439 1.00 81.19 663 ALA A N 1
ATOM 5310 C CA . ALA A 1 663 ? 31.261 -3.422 -9.616 1.00 81.19 663 ALA A CA 1
ATOM 5311 C C . ALA A 1 663 ? 32.315 -2.365 -10.001 1.00 81.19 663 ALA A C 1
ATOM 5313 O O . ALA A 1 663 ? 33.448 -2.423 -9.523 1.00 81.19 663 ALA A O 1
ATOM 5314 N N . PHE A 1 664 ? 31.950 -1.374 -10.825 1.00 77.75 664 PHE A N 1
ATOM 5315 C CA . PHE A 1 664 ? 32.858 -0.279 -11.175 1.00 77.75 664 PHE A CA 1
ATOM 5316 C C . PHE A 1 664 ? 33.099 0.679 -10.003 1.00 77.75 664 PHE A C 1
ATOM 5318 O O . PHE A 1 664 ? 34.240 1.083 -9.786 1.00 77.75 664 PHE A O 1
ATOM 5325 N N . THR A 1 665 ? 32.077 0.997 -9.206 1.00 71.62 665 THR A N 1
ATOM 5326 C CA . THR A 1 665 ? 32.232 1.889 -8.042 1.00 71.62 665 THR A CA 1
ATOM 5327 C C . THR A 1 665 ? 33.076 1.288 -6.916 1.00 71.62 665 THR A C 1
ATOM 5329 O O . THR A 1 665 ? 33.859 2.008 -6.298 1.00 71.62 665 THR A O 1
ATOM 5332 N N . SER A 1 666 ? 32.998 -0.029 -6.693 1.00 59.50 666 SER A N 1
ATOM 5333 C CA . SER A 1 666 ? 33.803 -0.729 -5.679 1.00 59.50 666 SER A CA 1
ATOM 5334 C C . SER A 1 666 ? 35.285 -0.860 -6.045 1.00 59.50 666 SER A C 1
ATOM 5336 O O . SER A 1 666 ? 36.093 -1.171 -5.182 1.00 59.50 666 SER A O 1
ATOM 5338 N N . SER A 1 667 ? 35.656 -0.639 -7.311 1.00 51.62 667 SER A N 1
ATOM 5339 C CA . SER A 1 667 ? 37.053 -0.707 -7.775 1.00 51.62 667 SER A CA 1
ATOM 5340 C C . SER A 1 667 ? 37.833 0.608 -7.615 1.00 51.62 667 SER A C 1
ATOM 5342 O O . SER A 1 667 ? 39.038 0.645 -7.856 1.00 51.62 667 SER A O 1
ATOM 5344 N N . THR A 1 668 ? 37.150 1.684 -7.212 1.00 45.50 668 THR A N 1
ATOM 5345 C CA . THR A 1 668 ? 37.700 3.046 -7.062 1.00 45.50 668 THR A CA 1
ATOM 5346 C C . THR A 1 668 ? 37.870 3.514 -5.610 1.00 45.50 668 THR A C 1
ATOM 5348 O O . THR A 1 668 ? 38.245 4.664 -5.382 1.00 45.50 668 THR A O 1
ATOM 5351 N N . THR A 1 669 ? 37.626 2.634 -4.641 1.00 37.34 669 THR A N 1
ATOM 5352 C CA . THR A 1 669 ? 37.852 2.825 -3.196 1.00 37.34 669 THR A CA 1
ATOM 5353 C C . THR A 1 669 ? 38.731 1.706 -2.683 1.00 37.34 669 THR A C 1
ATOM 5355 O O . THR A 1 669 ? 39.658 2.002 -1.900 1.00 37.34 669 THR A O 1
#

Solvent-accessible surface area (backbone atoms only — not comparable to full-atom values): 36540 Å² total; per-residue (Å²): 108,71,68,48,52,72,74,67,45,50,27,35,32,38,25,35,59,92,81,44,46,55,61,62,52,51,55,52,49,49,48,47,40,38,72,77,63,69,38,56,59,45,71,32,52,41,56,83,82,59,58,42,20,42,61,53,24,50,51,50,41,31,50,67,40,26,88,82,42,64,70,48,38,63,53,53,49,31,44,87,49,54,68,69,59,41,53,48,51,52,35,54,52,54,52,74,42,75,72,29,36,41,34,36,32,64,56,40,89,71,79,74,82,85,57,89,77,52,71,50,60,48,46,30,28,47,54,36,54,53,56,70,63,39,63,82,39,36,35,38,35,44,42,56,76,81,62,86,61,87,87,40,50,76,44,68,41,65,66,59,34,62,37,73,71,73,32,35,37,90,79,28,88,93,46,19,70,40,23,42,52,40,43,74,63,48,52,74,65,44,21,75,38,39,69,66,41,51,26,43,48,35,47,28,38,71,61,67,47,57,53,60,59,50,61,77,67,65,64,49,60,68,54,40,54,54,48,46,51,70,63,41,89,74,42,64,63,58,40,35,25,49,29,42,54,42,72,59,90,66,73,40,52,70,68,55,45,48,74,43,41,48,76,80,42,56,72,68,55,40,46,39,42,61,65,40,56,30,47,74,58,98,87,20,41,38,69,49,65,71,59,28,44,51,29,59,82,65,53,43,46,54,77,66,54,46,31,51,40,23,46,53,50,18,52,56,25,44,60,50,18,56,52,24,56,75,68,69,38,61,60,61,17,52,53,22,47,52,49,23,51,51,23,29,26,71,41,50,44,57,68,61,64,67,61,72,78,51,92,79,42,50,41,53,52,27,41,37,32,15,49,41,19,45,78,66,70,37,32,74,60,13,32,53,23,16,50,53,14,36,74,44,33,81,81,43,40,65,29,30,36,51,29,16,50,32,30,53,63,68,38,45,63,68,67,56,26,51,53,26,38,50,49,13,37,71,74,44,69,86,46,59,62,60,49,34,50,49,32,45,48,27,49,56,74,68,38,51,71,58,20,53,52,50,47,52,52,42,48,70,67,73,57,81,73,74,64,85,84,45,49,60,54,48,60,56,29,43,51,56,46,30,52,53,26,52,74,70,67,37,53,76,59,22,50,52,50,59,65,71,56,52,70,80,43,55,77,71,38,75,65,50,60,51,50,55,53,48,49,50,51,50,52,29,48,76,70,74,62,56,25,70,57,87,83,54,52,78,91,50,61,87,72,56,75,84,83,68,80,51,70,76,59,58,78,29,57,73,44,67,27,43,12,16,29,68,42,67,58,98,76,23,38,38,27,39,33,36,41,66,40,89,87,79,65,50,76,47,77,52,77,49,79,35,42,58,68,56,44,55,64,32,25,60,84,57,71,95,65,87,80,56,56,71,41,38,31,37,40,37,32,26,54,49,59,96,92,54,94,57,69,46,64,38,45,44,63,75,75,86,83,50,86,76,80,59,65,88,60,79,84,70,77,64,62,71,55,40,56,60,54,41,58,58,59,67,73,78,113

Foldseek 3Di:
DVVCVVVPQQAAEEEEDVQLCLVVVLVVVQCCCCPVVVFAEQEFEQFDDFLCRLLLRLLLSQLSCCVVPVVLNVVSLALQDALVRNLVSSLVSVLVRARYEYEYHPQLCDDDPQDDADPSSVSSNVSRVSNVPRPRHRYYYYDYPPRDDPSHDYDYRDQFDQLCVLLCLVLQVVLNVLSVQLCVLQPRLCRNARSLLSLLSSLVVLLPDHSNVCSVVVDHPVVSVVNSLVSDDCSLLVLQLLQLLLPDRDFAAVVVSVVSPLVVDDPSSNSSCPRRQWDDDPNTTHGRNVSSVVSVVVCSDDLVSLLVSLVSQLVVLVVQLVVCVVVVVVSSNSSSLVSNLRSCLLNLVLVVVPVVPGRDRALSSLLSSLVNCVVVVVLVSSLVSLVVSCVSPVLPLSSLQSNLVSCLLLLPDLVSSLVSLVSSCVSPVQDLLSLQVNLLSCVLVVVNVVSVVSVVSSCVRHPPDDCPSNLVSCVNHLLQNLLLCLVVLVLVVSVVSLVPRDPNSCVVPPSSVLSVLSSVLSVCVVVVNNQDDSLQDPVCRQVDPPQDPDPVQVVFWPDKWRWFFAAQDQQFTKIWTWDADPPPRDIDIDIDTDGNVRQCVQAVVVPPDPQGGGWIWMWTWGHDDPPDDDIRIHIGTPPDDDPVSSCSDPQNPPHSCSNVVSVVVVVVD

Nearest PDB structures (foldseek):
  8sxg-assembly1_C  TM=2.971E-01  e=2.638E-04  Pseudomonas aeruginosa
  3hym-assembly10_L  TM=5.043E-01  e=1.899E-02  Homo sapiens
  8ffv-assembly1_D  TM=5.614E-01  e=1.417E-01  Homo sapiens
  7xn7-assembly1_q  TM=3.819E-01  e=1.819E-02  Komagataella phaffii
  7rqf-assembly1_A  TM=3.111E-01  e=5.299E-02  Pseudomonas aeruginosa PAO1

Radius of gyration: 33.24 Å; Cα contacts (8 Å, |Δi|>4): 992; chains: 1; bounding box: 76×57×103 Å

pLDDT: mean 88.04, std 10.22, range [37.34, 98.75]

Mean predicted aligned error: 9.36 Å

InterPro domains:
  IPR011990 Tetratricopeptide-like helical domain superfamily [G3DSA:1.25.40.10] (363-529)
  IPR011990 Tetratricopeptide-like helical domain superfamily [SSF48452] (364-494)
  IPR019734 Tetratricopeptide repeat [PS50005] (363-396)

Sequence (669 aa):
MRAALGSGATMLALKGQRSAGKSAAAAKLARVLAEERKQPVVFISIPRNGDDAAAVALLHAASQLNDLAPQVLPEIKSPKRAWSQKLELVAETLARQPGTVLVFDNPRLELPRGFPQTLFALEAYELTQKLLGVRDLQKVVTASSSAPLVDATEVVLPTRCIASEVLQPKRWNGLGAYAERLLNAGGEQWNEYSPFELRLAVALVVKGVDPAEVLANGWHYRELVRRLLSAWAGPEQLKKVIGRLSLLREPFDETFLRMAGAEQLEQQSATILRQALLFKENGRWVLHDLLAREARDHNWLTRQEIIEAHRQAAHYHQTRFEKARNTEDLSIALRQEMECVYHLTEAGDAETLFSEKFSIFFSEQYDALGKSLSLKERYPEAVRAYERALEHNSGDWYAHHYLAYNLDILATEPQRVEDEYREALALRSDQVWFHGRLICFLITTGRLLDAKKAWGTALAKLIPGEPGERGWIYDELHRQVAWLLLHRGQLEFAERVLADVPSSVQETAPWYRNFIRFMRVLQEAEENKLVFPPFIPVEQRWHGPHLILDPADAARIEDWYPGRIASVDARGVHIRIAKRDPQTGHERYGWRDLTMEQFHRLSSHAASLKLPAGTFVELVVLRPVTGKRAPQELILSHTGSRKEDFSLGPAIFPPPDRYILSAFTSSTT